Protein AF-A0A941GQG8-F1 (afdb_monomer)

Nearest PDB structures (foldseek):
  1h7q-assembly1_A  TM=7.649E-01  e=7.245E-06  Bacillus subtilis
  1h7l-assembly1_A  TM=7.196E-01  e=1.244E-05  Bacillus subtilis
  1qgs-assembly1_A  TM=5.658E-01  e=1.895E-05  Bacillus subtilis
  3jq8-assembly1_C  TM=5.397E-01  e=4.980E-02  Trypanosoma brucei
  3nk7-assembly1_A  TM=3.230E-01  e=1.327E-02  Streptomyces actuosus

pLDDT: mean 79.62, std 19.31, range [22.38, 98.44]

Radius of gyration: 26.44 Å; Cα contacts (8 Å, |Δi|>4): 813; chains: 1; bounding box: 82×66×48 Å

Secondary structure (DSSP, 8-state):
-PPPPPEEEEEEEEPPGGG-TTEEEEEEEES-TT-EESSSEEEEEEEEEESSS-EEEEEEEETTEEEEEEE--B--HHHHHHH--TT-S--EEEEEEEGGGS-TT-EEEEEEEETTS-EEEEEEEEEEE--S----------PPPPTHHHHHHHHTT--S---PPPPTTS--SS-EEEEEEESS-TTTHHHHHHHHHHTT--EEEEEEES-SSSHHHHHHHHHHH-TTSEEEEEEE---S--HHHHHHHHHHHHHHHH--SEEEEE-TTEEEEE-SS-HHHHHHHS-TT--EEEEEEEEB---TT--TTS--HHHH--EE-SSPPS-EEEEEE--TT-EEPGGG--EESSSBPPP-EEGGGGTEEEEE----SHHHHHHHHHHHHHHHHH-TT-PPPHHHHHHHHHHHHHTTHHHHHHHHHHHHS-TT-EE-------

Structure (mmCIF, N/CA/C/O backbone):
data_AF-A0A941GQG8-F1
#
_entry.id   AF-A0A941GQG8-F1
#
loop_
_atom_site.group_PDB
_atom_site.id
_atom_site.type_symbol
_atom_site.label_atom_id
_atom_site.label_alt_id
_atom_site.label_comp_id
_atom_site.label_asym_id
_atom_site.label_entity_id
_atom_site.label_seq_id
_atom_site.pdbx_PDB_ins_code
_atom_site.Cartn_x
_atom_site.Cartn_y
_atom_site.Cartn_z
_atom_site.occupancy
_atom_site.B_iso_or_equiv
_atom_site.auth_seq_id
_atom_site.auth_comp_id
_atom_site.auth_asym_id
_atom_site.auth_atom_id
_atom_site.pdbx_PDB_model_num
ATOM 1 N N . MET A 1 1 ? -53.660 4.291 -11.062 1.00 40.09 1 MET A N 1
ATOM 2 C CA . MET A 1 1 ? -53.148 2.909 -10.944 1.00 40.09 1 MET A CA 1
ATOM 3 C C . MET A 1 1 ? -51.701 2.992 -10.493 1.00 40.09 1 MET A C 1
ATOM 5 O O . MET A 1 1 ? -50.889 3.506 -11.253 1.00 40.09 1 MET A O 1
ATOM 9 N N . GLU A 1 2 ? -51.389 2.577 -9.262 1.00 42.22 2 GLU A N 1
ATOM 10 C CA . GLU A 1 2 ? -49.995 2.438 -8.817 1.00 42.22 2 GLU A CA 1
ATOM 11 C C . GLU A 1 2 ? -49.292 1.406 -9.703 1.00 42.22 2 GLU A C 1
ATOM 13 O O . GLU A 1 2 ? -49.754 0.272 -9.846 1.00 42.22 2 GLU A O 1
ATOM 18 N N . ARG A 1 3 ? -48.196 1.811 -10.351 1.00 47.53 3 ARG A N 1
ATOM 19 C CA . ARG A 1 3 ? -47.353 0.887 -11.113 1.00 47.53 3 ARG A CA 1
ATOM 20 C C . ARG A 1 3 ? -46.632 -0.019 -10.117 1.00 47.53 3 ARG A C 1
ATOM 22 O O . ARG A 1 3 ? -45.897 0.469 -9.263 1.00 47.53 3 ARG A O 1
ATOM 29 N N . LYS A 1 4 ? -46.858 -1.331 -10.224 1.00 52.28 4 LYS A N 1
ATOM 30 C CA . LYS A 1 4 ? -46.180 -2.339 -9.398 1.00 52.28 4 LYS A CA 1
ATOM 31 C C . LYS A 1 4 ? -44.667 -2.233 -9.606 1.00 52.28 4 LYS A C 1
ATOM 33 O O . LYS A 1 4 ? -44.203 -2.273 -10.744 1.00 52.28 4 LYS A O 1
ATOM 38 N N . LYS A 1 5 ? -43.911 -2.078 -8.515 1.00 56.72 5 LYS A N 1
ATOM 39 C CA . LYS A 1 5 ? -42.446 -2.165 -8.542 1.00 56.72 5 LYS A CA 1
ATOM 40 C C . LYS A 1 5 ? -42.056 -3.603 -8.864 1.00 56.72 5 LYS A C 1
ATOM 42 O O . LYS A 1 5 ? -42.520 -4.521 -8.195 1.00 56.72 5 LYS A O 1
ATOM 47 N N . ILE A 1 6 ? -41.224 -3.765 -9.884 1.00 62.00 6 ILE A N 1
ATOM 48 C CA . ILE A 1 6 ? -40.675 -5.057 -10.287 1.00 62.00 6 ILE A CA 1
ATOM 49 C C . ILE A 1 6 ? -39.322 -5.210 -9.603 1.00 62.00 6 ILE A C 1
ATOM 51 O O . ILE A 1 6 ? -38.485 -4.304 -9.669 1.00 62.00 6 ILE A O 1
ATOM 55 N N . VAL A 1 7 ? -39.135 -6.336 -8.925 1.00 68.81 7 VAL A N 1
ATOM 56 C CA . VAL A 1 7 ? -37.902 -6.663 -8.216 1.00 68.81 7 VAL A CA 1
ATOM 57 C C . VAL A 1 7 ? -37.304 -7.899 -8.858 1.00 68.81 7 VAL A C 1
ATOM 59 O O . VAL A 1 7 ? -37.974 -8.923 -8.961 1.00 68.81 7 VAL A O 1
ATOM 62 N N . GLU A 1 8 ? -36.046 -7.800 -9.272 1.00 77.44 8 GLU A N 1
ATOM 63 C CA . GLU A 1 8 ? -35.303 -8.915 -9.850 1.00 77.44 8 GLU A CA 1
ATOM 64 C C . GLU A 1 8 ? -34.247 -9.418 -8.866 1.00 77.44 8 GLU A C 1
ATOM 66 O O . GLU A 1 8 ? -33.504 -8.645 -8.256 1.00 77.44 8 GLU A O 1
ATOM 71 N N . ILE A 1 9 ? -34.156 -10.736 -8.723 1.00 79.00 9 ILE A N 1
ATOM 72 C CA . ILE A 1 9 ? -33.113 -11.387 -7.937 1.00 79.00 9 ILE A CA 1
ATOM 73 C C . ILE A 1 9 ? -31.890 -11.595 -8.833 1.00 79.00 9 ILE A C 1
ATOM 75 O O . ILE A 1 9 ? -31.807 -12.562 -9.591 1.00 79.00 9 ILE A O 1
ATOM 79 N N . LEU A 1 10 ? -30.922 -10.684 -8.738 1.00 71.19 10 LEU A N 1
ATOM 80 C CA . LEU A 1 10 ? -29.701 -10.701 -9.550 1.00 71.19 10 LEU A CA 1
ATOM 81 C C . LEU A 1 10 ? -28.844 -11.939 -9.288 1.00 71.19 10 LEU A C 1
ATOM 83 O O . LEU A 1 10 ? -28.232 -12.494 -10.206 1.00 71.19 10 LEU A O 1
ATOM 87 N N . ASP A 1 11 ? -28.761 -12.348 -8.022 1.00 71.44 11 ASP A N 1
ATOM 88 C CA . ASP A 1 11 ? -28.015 -13.535 -7.630 1.00 71.44 11 ASP A CA 1
ATOM 89 C C . ASP A 1 11 ? -28.406 -14.039 -6.237 1.00 71.44 11 ASP A C 1
ATOM 91 O O . ASP A 1 11 ? -28.853 -13.273 -5.381 1.00 71.44 11 ASP A O 1
ATOM 95 N N . VAL A 1 12 ? -28.165 -15.328 -5.997 1.00 74.75 12 VAL A N 1
ATOM 96 C CA . VAL A 1 12 ? -28.240 -15.944 -4.667 1.00 74.75 12 VAL A CA 1
ATOM 97 C C . VAL A 1 12 ? -26.963 -16.734 -4.438 1.00 74.75 12 VAL A C 1
ATOM 99 O O . VAL A 1 12 ? -26.821 -17.891 -4.840 1.00 74.75 12 VAL A O 1
ATOM 102 N N . VAL A 1 13 ? -26.002 -16.079 -3.793 1.00 75.38 13 VAL A N 1
ATOM 103 C CA . VAL A 1 13 ? -24.667 -16.624 -3.563 1.00 75.38 13 VAL A CA 1
ATOM 104 C C . VAL A 1 13 ? -24.688 -17.450 -2.287 1.00 75.38 13 VAL A C 1
ATOM 106 O O . VAL A 1 13 ? -24.988 -16.939 -1.211 1.00 75.38 13 VAL A O 1
ATOM 109 N N . ARG A 1 14 ? -24.343 -18.734 -2.387 1.00 73.25 14 ARG A N 1
ATOM 110 C CA . ARG A 1 14 ? -24.155 -19.601 -1.216 1.00 73.25 14 ARG A CA 1
ATOM 111 C C . ARG A 1 14 ? -22.733 -19.447 -0.695 1.00 73.25 14 ARG A C 1
ATOM 113 O O . ARG A 1 14 ? -21.780 -19.460 -1.474 1.00 73.25 14 ARG A O 1
ATOM 120 N N . VAL A 1 15 ? -22.589 -19.327 0.620 1.00 59.56 15 VAL A N 1
ATOM 121 C CA . VAL A 1 15 ? -21.269 -19.244 1.254 1.00 59.56 15 VAL A CA 1
ATOM 122 C C . VAL A 1 15 ? -20.528 -20.579 1.080 1.00 59.56 15 VAL A C 1
ATOM 124 O O . VAL A 1 15 ? -21.121 -21.655 1.122 1.00 59.56 15 VAL A O 1
ATOM 127 N N . SER A 1 16 ? -19.217 -20.514 0.834 1.00 46.69 16 SER A N 1
ATOM 128 C CA . SER A 1 16 ? -18.354 -21.694 0.694 1.00 46.69 16 SER A CA 1
ATOM 129 C C . SER A 1 16 ? -18.408 -22.586 1.939 1.00 46.69 16 SER A C 1
ATOM 131 O O . SER A 1 16 ? -18.374 -22.077 3.058 1.00 46.69 16 SER A O 1
ATOM 133 N N . LYS A 1 17 ? -18.371 -23.917 1.751 1.00 49.31 17 LYS A N 1
ATOM 134 C CA . LYS A 1 17 ? -18.321 -24.908 2.848 1.00 49.31 17 LYS A CA 1
ATOM 135 C C . LYS A 1 17 ? -17.169 -24.678 3.841 1.00 49.31 17 LYS A C 1
ATOM 137 O O . LYS A 1 17 ? -17.271 -25.104 4.985 1.00 49.31 17 LYS A O 1
ATOM 142 N N . ILE A 1 18 ? -16.096 -24.004 3.415 1.00 37.28 18 ILE A N 1
ATOM 143 C CA . ILE A 1 18 ? -14.937 -23.652 4.257 1.00 37.28 18 ILE A CA 1
ATOM 144 C C . ILE A 1 18 ? -15.318 -22.623 5.338 1.00 37.28 18 ILE A C 1
ATOM 146 O O . ILE A 1 18 ? -14.767 -22.649 6.426 1.00 37.28 18 ILE A O 1
ATOM 150 N N . ASN A 1 19 ? -16.308 -21.763 5.081 1.00 38.25 19 ASN A N 1
ATOM 151 C CA . ASN A 1 19 ? -16.762 -20.733 6.023 1.00 38.25 19 ASN A CA 1
ATOM 152 C C . ASN A 1 19 ? -17.982 -21.183 6.851 1.00 38.25 19 ASN A C 1
ATOM 154 O O . ASN A 1 19 ? -18.581 -20.379 7.563 1.00 38.25 19 ASN A O 1
ATOM 158 N N . THR A 1 20 ? -18.371 -22.461 6.758 1.00 57.78 20 THR A N 1
ATOM 159 C CA . THR A 1 20 ? -19.538 -23.030 7.447 1.00 57.78 20 THR A CA 1
ATOM 160 C C . THR A 1 20 ? -19.181 -24.288 8.236 1.00 57.78 20 THR A C 1
ATOM 162 O O . THR A 1 20 ? -19.966 -25.228 8.284 1.00 57.78 20 THR A O 1
ATOM 165 N N . GLU A 1 21 ? -17.996 -24.339 8.852 1.00 75.75 21 GLU A N 1
ATOM 166 C CA . GLU A 1 21 ? -17.472 -25.526 9.562 1.00 75.75 21 GLU A CA 1
ATOM 167 C C . GLU A 1 21 ? -18.379 -26.023 10.704 1.00 75.75 21 GLU A C 1
ATOM 169 O O . GLU A 1 21 ? -18.357 -27.202 11.068 1.00 75.75 21 GLU A O 1
ATOM 174 N N . LYS A 1 22 ? -19.211 -25.121 11.240 1.00 81.00 22 LYS A N 1
ATOM 175 C CA . LYS A 1 22 ? -20.231 -25.404 12.256 1.00 81.00 22 LYS A CA 1
ATOM 176 C C . LYS A 1 22 ? -21.519 -26.015 11.696 1.00 81.00 22 LYS A C 1
ATOM 178 O O . LYS A 1 22 ? -22.383 -26.404 12.477 1.00 81.00 22 LYS A O 1
ATOM 183 N N . LEU A 1 23 ? -21.663 -26.108 10.375 1.00 84.06 23 LEU A N 1
ATOM 184 C CA . LEU A 1 23 ? -22.843 -26.640 9.696 1.00 84.06 23 LEU A CA 1
ATOM 185 C C . LEU A 1 23 ? -22.515 -27.969 9.008 1.00 84.06 23 LEU A C 1
ATOM 187 O O . LEU A 1 23 ? -21.460 -28.136 8.400 1.00 84.06 23 LEU A O 1
ATOM 191 N N . LEU A 1 24 ? -23.446 -28.918 9.073 1.00 86.06 24 LEU A N 1
ATOM 192 C CA . LEU A 1 24 ? -23.407 -30.152 8.280 1.00 86.06 24 LEU A CA 1
ATOM 193 C C . LEU A 1 24 ? -23.876 -29.911 6.848 1.00 86.06 24 LEU A C 1
ATOM 195 O O . LEU A 1 24 ? -23.400 -30.554 5.912 1.00 86.06 24 LEU A O 1
ATOM 199 N N . GLY A 1 25 ? -24.805 -28.976 6.672 1.00 85.94 25 GLY A N 1
ATOM 200 C CA . GLY A 1 25 ? -25.342 -28.619 5.373 1.00 85.94 25 GLY A CA 1
ATOM 201 C C . GLY A 1 25 ? -26.385 -27.524 5.484 1.00 85.94 25 GLY A C 1
ATOM 202 O O . GLY A 1 25 ? -26.914 -27.251 6.558 1.00 85.94 25 GLY A O 1
ATOM 203 N N . PHE A 1 26 ? -26.669 -26.892 4.358 1.00 92.19 26 PHE A N 1
ATOM 204 C CA . PHE A 1 26 ? -27.756 -25.940 4.224 1.00 92.19 26 PHE A CA 1
ATOM 205 C C . PHE A 1 26 ? -28.132 -25.812 2.750 1.00 92.19 26 PHE A C 1
ATOM 207 O O . PHE A 1 26 ? -27.330 -26.112 1.856 1.00 92.19 26 PHE A O 1
ATOM 214 N N . ALA A 1 27 ? -29.328 -25.303 2.493 1.00 90.06 27 ALA A N 1
ATOM 215 C CA . ALA A 1 27 ? -29.707 -24.800 1.187 1.00 90.06 27 ALA A CA 1
ATOM 216 C C . ALA A 1 27 ? -30.556 -23.542 1.326 1.00 90.06 27 ALA A C 1
ATOM 218 O O . ALA A 1 27 ? -31.268 -23.351 2.310 1.00 90.06 27 ALA A O 1
ATOM 219 N N . ILE A 1 28 ? -30.475 -22.707 0.296 1.00 91.06 28 ILE A N 1
ATOM 220 C CA . ILE A 1 28 ? -31.406 -21.612 0.047 1.00 91.06 28 ILE A CA 1
ATOM 221 C C . ILE A 1 28 ? -32.196 -22.044 -1.184 1.00 91.06 28 ILE A C 1
ATOM 223 O O . ILE A 1 28 ? -31.605 -22.245 -2.253 1.00 91.06 28 ILE A O 1
ATOM 227 N N . ASP A 1 29 ? -33.489 -22.277 -0.985 1.00 90.88 29 ASP A N 1
ATOM 228 C CA . ASP A 1 29 ? -34.417 -22.812 -1.984 1.00 90.88 29 ASP A CA 1
ATOM 229 C C . ASP A 1 29 ? -35.129 -21.685 -2.750 1.00 90.88 29 ASP A C 1
ATOM 231 O O . ASP A 1 29 ? -35.403 -21.843 -3.945 1.00 90.88 29 ASP A O 1
ATOM 235 N N . SER A 1 30 ? -35.388 -20.571 -2.050 1.00 90.12 30 SER A N 1
ATOM 236 C CA . SER A 1 30 ? -35.994 -19.328 -2.543 1.00 90.12 30 SER A CA 1
ATOM 237 C C . SER A 1 30 ? -35.369 -18.121 -1.820 1.00 90.12 30 SER A C 1
ATOM 239 O O . SER A 1 30 ? -35.102 -18.229 -0.615 1.00 90.12 30 SER A O 1
ATOM 241 N N . PRO A 1 31 ? -35.155 -16.976 -2.489 1.00 89.25 31 PRO A N 1
ATOM 242 C CA . PRO A 1 31 ? -35.400 -16.754 -3.914 1.00 89.25 31 PRO A CA 1
ATOM 243 C C . PRO A 1 31 ? -34.371 -17.465 -4.803 1.00 89.25 31 PRO A C 1
ATOM 245 O O . PRO A 1 31 ? -33.375 -18.005 -4.312 1.00 89.25 31 PRO A O 1
ATOM 248 N N . ARG A 1 32 ? -34.596 -17.477 -6.118 1.00 86.19 32 ARG A N 1
ATOM 249 C CA . ARG A 1 32 ? -33.632 -17.965 -7.118 1.00 86.19 32 ARG A CA 1
ATOM 250 C C . ARG A 1 32 ? -33.166 -16.834 -8.022 1.00 86.19 32 ARG A C 1
ATOM 252 O O . ARG A 1 32 ? -33.892 -15.883 -8.280 1.00 86.19 32 ARG A O 1
ATOM 259 N N . LYS A 1 33 ? -31.943 -16.951 -8.538 1.00 81.06 33 LYS A N 1
ATOM 260 C CA . LYS A 1 33 ? -31.430 -16.014 -9.542 1.00 81.06 33 LYS A CA 1
ATOM 261 C C . LYS A 1 33 ? -32.381 -15.937 -10.745 1.00 81.06 33 LYS A C 1
ATOM 263 O O . LYS A 1 33 ? -32.777 -16.976 -11.270 1.00 81.06 33 LYS A O 1
ATOM 268 N N . GLY A 1 34 ? -32.680 -14.718 -11.186 1.00 71.25 34 GLY A N 1
ATOM 269 C CA . GLY A 1 34 ? -33.583 -14.422 -12.299 1.00 71.25 34 GLY A CA 1
ATOM 270 C C . GLY A 1 34 ? -35.068 -14.495 -11.939 1.00 71.25 34 GLY A C 1
ATOM 271 O O . GLY A 1 34 ? -35.910 -14.326 -12.816 1.00 71.25 34 GLY A O 1
ATOM 272 N N . GLU A 1 35 ? -35.411 -14.759 -10.676 1.00 75.81 35 GLU A N 1
ATOM 273 C CA . GLU A 1 35 ? -36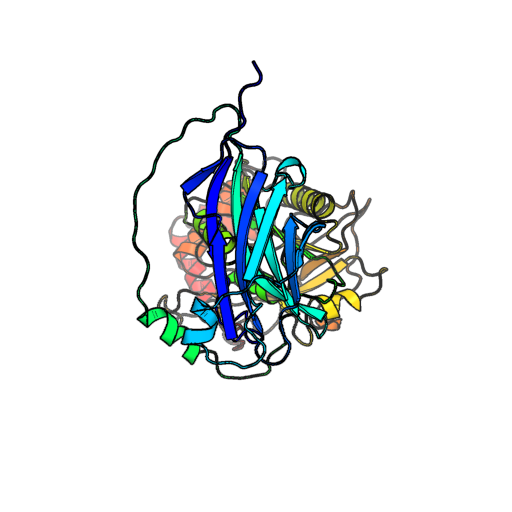.790 -14.671 -10.207 1.00 75.81 35 GLU A CA 1
ATOM 274 C C . GLU A 1 35 ? -37.217 -13.201 -10.160 1.00 75.81 35 GLU A C 1
ATOM 276 O O . GLU A 1 35 ? -36.504 -12.342 -9.629 1.00 75.81 35 GLU A O 1
ATOM 281 N N . VAL A 1 36 ? -38.366 -12.920 -10.773 1.00 63.00 36 VAL A N 1
ATOM 282 C CA . VAL A 1 36 ? -38.935 -11.581 -10.885 1.00 63.00 36 VAL A CA 1
ATOM 283 C C . VAL A 1 36 ? -40.234 -11.555 -10.097 1.00 63.00 36 VAL A C 1
ATOM 285 O O . VAL A 1 36 ? -41.204 -12.220 -10.459 1.00 63.00 36 VAL A O 1
ATOM 288 N N . GLU A 1 37 ? -40.248 -10.775 -9.024 1.00 66.94 37 GLU A N 1
ATOM 289 C CA . GLU A 1 37 ? -41.397 -10.644 -8.136 1.00 66.94 37 GLU A CA 1
ATOM 290 C C . GLU A 1 37 ? -42.113 -9.317 -8.396 1.00 66.94 37 GLU A C 1
ATOM 292 O O . GLU A 1 37 ? -41.517 -8.238 -8.385 1.00 66.94 37 GLU A O 1
ATOM 297 N N . ASN A 1 38 ? -43.427 -9.397 -8.620 1.00 59.78 38 ASN A N 1
ATOM 298 C CA . ASN A 1 38 ? -44.294 -8.235 -8.861 1.00 59.78 38 ASN A CA 1
ATOM 299 C C . ASN A 1 38 ? -44.840 -7.615 -7.559 1.00 59.78 38 ASN A C 1
ATOM 301 O O . ASN A 1 38 ? -45.721 -6.750 -7.604 1.00 59.78 38 ASN A O 1
ATOM 305 N N . ASN A 1 39 ? -44.360 -8.093 -6.409 1.00 60.75 39 ASN A N 1
ATOM 306 C CA . ASN A 1 39 ? -44.810 -7.717 -5.074 1.00 60.75 39 ASN A CA 1
ATOM 307 C C . ASN A 1 39 ? -43.667 -7.049 -4.291 1.00 60.75 39 ASN A C 1
ATOM 309 O O . ASN A 1 39 ? -42.495 -7.337 -4.505 1.00 60.75 39 ASN A O 1
ATOM 313 N N . GLU A 1 40 ? -43.994 -6.198 -3.312 1.00 71.50 40 GLU A N 1
ATOM 314 C CA . GLU A 1 40 ? -43.001 -5.561 -2.419 1.00 71.50 40 GLU A CA 1
ATOM 315 C C . GLU A 1 40 ? -42.343 -6.541 -1.424 1.00 71.50 40 GLU A C 1
ATOM 317 O O . GLU A 1 40 ? -41.682 -6.123 -0.470 1.00 71.50 40 GLU A O 1
ATOM 322 N N . THR A 1 41 ? -42.557 -7.843 -1.600 1.00 79.00 41 THR A N 1
ATOM 323 C CA . THR A 1 41 ? -42.088 -8.892 -0.702 1.00 79.00 41 THR A CA 1
ATOM 324 C C . THR A 1 41 ? -41.411 -10.004 -1.477 1.00 79.00 41 THR A C 1
ATOM 326 O O . THR A 1 41 ? -41.952 -10.440 -2.486 1.00 79.00 41 THR A O 1
ATOM 329 N N . ILE A 1 42 ? -40.307 -10.526 -0.946 1.00 84.94 42 ILE A N 1
ATOM 330 C CA . ILE A 1 42 ? -39.673 -11.752 -1.449 1.00 84.94 42 ILE A CA 1
ATOM 331 C C . ILE A 1 42 ? -39.856 -12.883 -0.448 1.00 84.94 42 ILE A C 1
ATOM 333 O O . ILE A 1 42 ? -39.783 -12.662 0.766 1.00 84.94 42 ILE A O 1
ATOM 337 N N . GLN A 1 43 ? -40.078 -14.098 -0.942 1.00 89.31 43 GLN A N 1
ATOM 338 C CA . GLN A 1 43 ? -40.065 -15.286 -0.101 1.00 89.31 43 GLN A CA 1
ATOM 339 C C . GLN A 1 43 ? -38.637 -15.808 0.043 1.00 89.31 43 GLN A C 1
ATOM 341 O O . GLN A 1 43 ? -37.964 -16.123 -0.938 1.00 89.31 43 GLN A O 1
ATOM 346 N N . VAL A 1 44 ? -38.197 -15.945 1.289 1.00 91.94 44 VAL A N 1
ATOM 347 C CA . VAL A 1 44 ? -36.904 -16.520 1.644 1.00 91.94 44 VAL A CA 1
ATOM 348 C C . VAL A 1 44 ? -37.152 -17.851 2.339 1.00 91.94 44 VAL A C 1
ATOM 350 O O . VAL A 1 44 ? -37.798 -17.900 3.388 1.00 91.94 44 VAL A O 1
ATOM 353 N N . SER A 1 45 ? -36.670 -18.940 1.744 1.00 95.12 45 SER A N 1
ATOM 354 C CA . SER A 1 45 ? -36.852 -20.290 2.276 1.00 95.12 45 SER A CA 1
ATOM 355 C C . SER A 1 45 ? -35.655 -21.187 2.018 1.00 95.12 45 SER A C 1
ATOM 357 O O . SER A 1 45 ? -34.894 -20.992 1.070 1.00 95.12 45 SER A O 1
ATOM 359 N N . GLY A 1 46 ? -35.515 -22.212 2.846 1.00 94.75 46 GLY A N 1
ATOM 360 C CA . GLY A 1 46 ? -34.408 -23.148 2.763 1.00 94.75 46 GLY A CA 1
ATOM 361 C C . GLY A 1 46 ? -34.375 -24.098 3.947 1.00 94.75 46 GLY A C 1
ATOM 362 O O . GLY A 1 46 ? -35.383 -24.307 4.627 1.00 94.75 46 GLY A O 1
ATOM 363 N N . TRP A 1 47 ? -33.201 -24.661 4.204 1.00 93.94 47 TRP A N 1
ATOM 364 C CA . TRP A 1 47 ? -32.937 -25.485 5.381 1.00 93.94 47 TRP A CA 1
ATOM 365 C C . TRP A 1 47 ? -31.498 -25.323 5.858 1.00 93.94 47 TRP A C 1
ATOM 367 O O . TRP A 1 47 ? -30.614 -24.995 5.066 1.00 93.94 47 TRP A O 1
ATOM 377 N N . VAL A 1 48 ? -31.260 -25.553 7.150 1.00 92.19 48 VAL A N 1
ATOM 378 C CA . VAL A 1 48 ? -29.929 -25.503 7.769 1.00 92.19 48 VAL A CA 1
ATOM 379 C C . VAL A 1 48 ? -29.793 -26.623 8.793 1.00 92.19 48 VAL A C 1
ATOM 381 O O . VAL A 1 48 ? -30.651 -26.797 9.651 1.00 92.19 48 VAL A O 1
ATOM 384 N N . LEU A 1 49 ? -28.681 -27.353 8.732 1.00 89.25 49 LEU A N 1
ATOM 385 C CA . LEU A 1 49 ? -28.285 -28.350 9.718 1.00 89.25 49 LEU A CA 1
ATOM 386 C C . LEU A 1 49 ? -26.972 -27.930 10.374 1.00 89.25 49 LEU A C 1
ATOM 388 O O . LEU A 1 49 ? -25.938 -27.839 9.710 1.00 89.25 49 LEU A O 1
ATOM 392 N N . GLY A 1 50 ? -27.008 -27.703 11.683 1.00 84.62 50 GLY A N 1
ATOM 393 C CA . GLY A 1 50 ? -25.809 -27.513 12.492 1.00 84.62 50 GLY A CA 1
ATOM 394 C C . GLY A 1 50 ? -25.083 -28.834 12.767 1.00 84.62 50 GLY A C 1
ATOM 395 O O . GLY A 1 50 ? -25.676 -29.907 12.682 1.00 84.62 50 GLY A O 1
ATOM 396 N N . LYS A 1 51 ? -23.777 -28.765 13.039 1.00 84.88 51 LYS A N 1
ATOM 397 C CA . LYS A 1 51 ? -22.908 -29.936 13.244 1.00 84.88 51 LYS A CA 1
ATOM 398 C C . LYS A 1 51 ? -22.814 -30.388 14.689 1.00 84.88 51 LYS A C 1
ATOM 400 O O . LYS A 1 51 ? -22.855 -31.585 14.944 1.00 84.88 51 LYS A O 1
ATOM 405 N N . GLN A 1 52 ? -22.644 -29.440 15.602 1.00 83.88 52 GLN A N 1
ATOM 406 C CA . GLN A 1 52 ? -22.538 -29.695 17.043 1.00 83.88 52 GLN A CA 1
ATOM 407 C C . GLN A 1 52 ? -23.722 -29.080 17.792 1.00 83.88 52 GLN A C 1
ATOM 409 O O . GLN A 1 52 ? -24.314 -29.737 18.637 1.00 83.88 52 GLN A O 1
ATOM 414 N N . SER A 1 53 ? -24.096 -27.860 17.413 1.00 83.75 53 SER A N 1
ATOM 415 C CA . SER A 1 53 ? -25.238 -27.113 17.948 1.00 83.75 53 SER A CA 1
ATOM 416 C C . SER A 1 53 ? -26.335 -27.061 16.885 1.00 83.75 53 SER A C 1
ATOM 418 O O . SER A 1 53 ? -26.003 -26.914 15.706 1.00 83.75 53 SER A O 1
ATOM 420 N N . GLN A 1 54 ? -27.618 -27.188 17.239 1.00 85.75 54 GLN A N 1
ATOM 421 C CA . GLN A 1 54 ? -28.687 -27.116 16.234 1.00 85.75 54 GLN A CA 1
ATOM 422 C C . GLN A 1 54 ? -28.898 -25.679 15.749 1.00 85.75 54 GLN A C 1
ATOM 424 O O . GLN A 1 54 ? -28.672 -24.723 16.487 1.00 85.75 54 GLN A O 1
ATOM 429 N N . ALA A 1 55 ? -29.321 -25.516 14.494 1.00 86.31 55 ALA A N 1
ATOM 430 C CA . ALA A 1 55 ? -29.714 -24.212 13.971 1.00 86.31 55 ALA A CA 1
ATOM 431 C C . ALA A 1 55 ? -31.155 -23.918 14.398 1.00 86.31 55 ALA A C 1
ATOM 433 O O . ALA A 1 55 ? -32.055 -24.690 14.078 1.00 86.31 55 ALA A O 1
ATOM 434 N N . VAL A 1 56 ? -31.365 -22.808 15.109 1.00 86.50 56 VAL A N 1
ATOM 435 C CA . VAL A 1 56 ? -32.667 -22.430 15.691 1.00 86.50 56 VAL A CA 1
ATOM 436 C C . VAL A 1 56 ? -33.371 -21.331 14.911 1.00 86.50 56 VAL A C 1
ATOM 438 O O . VAL A 1 56 ? -34.599 -21.230 14.943 1.00 86.50 56 VAL A O 1
ATOM 441 N N . ALA A 1 57 ? -32.615 -20.508 14.186 1.00 90.50 57 ALA A N 1
ATOM 442 C CA . ALA A 1 57 ? -33.163 -19.431 13.380 1.00 90.50 57 ALA A CA 1
ATOM 443 C C . ALA A 1 57 ? -32.264 -19.079 12.191 1.00 90.50 57 ALA A C 1
ATOM 445 O O . ALA A 1 57 ? -31.090 -19.444 12.128 1.00 90.50 57 ALA A O 1
ATOM 446 N N . VAL A 1 58 ? -32.832 -18.322 11.258 1.00 92.56 58 VAL A N 1
ATOM 447 C CA . VAL A 1 58 ? -32.128 -17.619 10.193 1.00 92.56 58 VAL A CA 1
ATOM 448 C C . VAL A 1 58 ? -32.389 -16.127 10.327 1.00 92.56 58 VAL A C 1
ATOM 450 O O . VAL A 1 58 ? -33.533 -15.681 10.305 1.00 92.56 58 VAL A O 1
ATOM 453 N N . GLU A 1 59 ? -31.326 -15.347 10.432 1.00 88.69 59 GLU A N 1
ATOM 454 C CA . GLU A 1 59 ? -31.361 -13.896 10.368 1.00 88.69 59 GLU A CA 1
ATOM 455 C C . GLU A 1 59 ? -31.104 -13.412 8.950 1.00 88.69 59 GLU A C 1
ATOM 457 O O . GLU A 1 59 ? -30.156 -13.819 8.276 1.00 88.69 59 GLU A O 1
ATOM 462 N N . LEU A 1 60 ? -31.955 -12.495 8.516 1.00 87.56 60 LEU A N 1
ATOM 463 C CA . LEU A 1 60 ? -31.781 -11.726 7.305 1.00 87.56 60 LEU A CA 1
ATOM 464 C C . LEU A 1 60 ? -31.229 -10.363 7.693 1.00 87.56 60 LEU A C 1
ATOM 466 O O . LEU A 1 60 ? -31.807 -9.680 8.539 1.00 87.56 60 LEU A O 1
ATOM 470 N N . VAL A 1 61 ? -30.110 -9.972 7.092 1.00 77.25 61 VAL A N 1
ATOM 471 C CA . VAL A 1 61 ? -29.352 -8.777 7.476 1.00 77.25 61 VAL A CA 1
ATOM 472 C C . VAL A 1 61 ? -29.110 -7.905 6.253 1.00 77.25 61 VAL A C 1
ATOM 474 O O . VAL A 1 61 ? -28.571 -8.372 5.254 1.00 77.25 61 VAL A O 1
ATOM 477 N N . SER A 1 62 ? -29.477 -6.627 6.338 1.00 75.12 62 SER A N 1
ATOM 478 C CA . SER A 1 62 ? -29.150 -5.621 5.323 1.00 75.12 62 SER A CA 1
ATOM 479 C C . SER A 1 62 ? -28.271 -4.544 5.960 1.00 75.12 62 SER A C 1
ATOM 481 O O . SER A 1 62 ? -28.662 -3.913 6.946 1.00 75.12 62 SER A O 1
ATOM 483 N N . GLY A 1 63 ? -27.049 -4.373 5.445 1.00 63.28 63 GLY A N 1
ATOM 484 C CA . GLY A 1 63 ? -26.005 -3.574 6.098 1.00 63.28 63 GLY A CA 1
ATOM 485 C C . GLY A 1 63 ? -25.711 -4.079 7.515 1.00 63.28 63 GLY A C 1
ATOM 486 O O . GLY A 1 63 ? -25.290 -5.219 7.687 1.00 63.28 63 GLY A O 1
ATOM 487 N N . ILE A 1 64 ? -25.957 -3.240 8.526 1.00 56.06 64 ILE A N 1
ATOM 488 C CA . ILE A 1 64 ? -25.760 -3.573 9.951 1.00 56.06 64 ILE A CA 1
ATOM 489 C C . ILE A 1 64 ? -27.053 -3.983 10.675 1.00 56.06 64 ILE A C 1
ATOM 491 O O . ILE A 1 64 ? -27.024 -4.280 11.866 1.00 56.06 64 ILE A O 1
ATOM 495 N N . LYS A 1 65 ? -28.202 -3.961 9.988 1.00 64.81 65 LYS A N 1
ATOM 496 C CA . LYS A 1 65 ? -29.515 -4.172 10.603 1.00 64.81 65 LYS A CA 1
ATOM 497 C C . LYS A 1 65 ? -30.033 -5.574 10.300 1.00 64.81 65 LYS A C 1
ATOM 499 O O . LYS A 1 65 ? -30.169 -5.946 9.134 1.00 64.81 65 LYS A O 1
ATOM 504 N N . VAL A 1 66 ? -30.403 -6.318 11.343 1.00 78.38 66 VAL A N 1
ATOM 505 C CA . VAL A 1 66 ? -31.232 -7.522 11.200 1.00 78.38 66 VAL A CA 1
ATOM 506 C C . VAL A 1 66 ? -32.631 -7.071 10.778 1.00 78.38 66 VAL A C 1
ATOM 508 O O . VAL A 1 66 ? -33.337 -6.402 11.532 1.00 78.38 66 VAL A O 1
ATOM 511 N N . ILE A 1 67 ? -33.010 -7.373 9.538 1.00 83.31 67 ILE A N 1
ATOM 512 C CA . ILE A 1 67 ? -34.313 -7.004 8.973 1.00 83.31 67 ILE A CA 1
ATOM 513 C C . ILE A 1 67 ? -35.400 -8.006 9.373 1.00 83.31 67 ILE A C 1
ATOM 515 O O . ILE A 1 67 ? -36.561 -7.633 9.520 1.00 83.31 67 ILE A O 1
ATOM 519 N N . LYS A 1 68 ? -35.037 -9.279 9.577 1.00 88.69 68 LYS A N 1
ATOM 520 C CA . LYS A 1 68 ? -35.967 -10.329 10.004 1.00 88.69 68 LYS A CA 1
ATOM 521 C C . LYS A 1 68 ? -35.209 -11.498 10.626 1.00 88.69 68 LYS A C 1
ATOM 523 O O . LYS A 1 68 ? -34.195 -11.915 10.079 1.00 88.69 68 LYS A O 1
ATOM 528 N N . THR A 1 69 ? -35.759 -12.078 11.686 1.00 90.19 69 THR A N 1
ATOM 529 C CA . THR A 1 69 ? -35.331 -13.375 12.228 1.00 90.19 69 THR A CA 1
ATOM 530 C C . THR A 1 69 ? -36.435 -14.394 11.962 1.00 90.19 69 THR A C 1
ATOM 532 O O . THR A 1 69 ? -37.603 -14.145 12.266 1.00 90.19 69 THR A O 1
ATOM 535 N N . ILE A 1 70 ? -36.084 -15.515 11.338 1.00 92.00 70 ILE A N 1
ATOM 536 C CA . ILE A 1 70 ? -37.001 -16.565 10.892 1.00 92.00 70 ILE A CA 1
ATOM 537 C C . ILE A 1 70 ? -36.698 -17.827 11.703 1.00 92.00 70 ILE A C 1
ATOM 539 O O . ILE A 1 70 ? -35.575 -18.319 11.617 1.00 92.00 70 ILE A O 1
ATOM 543 N N . PRO A 1 71 ? -37.647 -18.380 12.473 1.00 90.12 71 PRO A N 1
ATOM 544 C CA . PRO A 1 71 ? -37.401 -19.613 13.213 1.00 90.12 71 PRO A CA 1
ATOM 545 C C . PRO A 1 71 ? -37.188 -20.798 12.262 1.00 90.12 71 PRO A C 1
ATOM 547 O O . PRO A 1 71 ? -37.873 -20.926 11.243 1.00 90.12 71 PRO A O 1
ATOM 550 N N . ILE A 1 72 ? -36.263 -21.687 12.621 1.00 88.81 72 ILE A N 1
ATOM 551 C CA . ILE A 1 72 ? -36.072 -22.976 11.955 1.00 88.81 72 ILE A CA 1
ATOM 552 C C . ILE A 1 72 ? -37.002 -23.982 12.633 1.00 88.81 72 ILE A C 1
ATOM 554 O O . ILE A 1 72 ? -36.723 -24.508 13.705 1.00 88.81 72 ILE A O 1
ATOM 558 N N . ASN A 1 73 ? -38.176 -24.181 12.043 1.00 87.50 73 ASN A N 1
ATOM 559 C CA . ASN A 1 73 ? -39.217 -25.044 12.603 1.00 87.50 73 ASN A CA 1
ATOM 560 C C . ASN A 1 73 ? -40.010 -25.820 11.540 1.00 87.50 73 ASN A C 1
ATOM 562 O O . ASN A 1 73 ? -40.957 -26.532 11.884 1.00 87.50 73 ASN A O 1
ATOM 566 N N . GLN A 1 74 ? -39.636 -25.695 10.261 1.00 91.38 74 GLN A N 1
ATOM 567 C CA . GLN A 1 74 ? -40.324 -26.359 9.157 1.00 91.38 74 GLN A CA 1
ATOM 568 C C . GLN A 1 74 ? -39.805 -27.778 8.967 1.00 91.38 74 GLN A C 1
ATOM 570 O O . GLN A 1 74 ? -38.594 -28.013 8.957 1.00 91.38 74 GLN A O 1
ATOM 575 N N . ILE A 1 75 ? -40.732 -28.716 8.780 1.00 88.62 75 ILE A N 1
ATOM 576 C CA . ILE A 1 75 ? -40.406 -30.130 8.602 1.00 88.62 75 ILE A CA 1
ATOM 577 C C . ILE A 1 75 ? -39.837 -30.366 7.194 1.00 88.62 75 ILE A C 1
ATOM 579 O O . ILE A 1 75 ? -40.458 -29.987 6.202 1.00 88.62 75 ILE A O 1
ATOM 583 N N . ARG A 1 76 ? -38.672 -31.019 7.096 1.00 88.69 76 ARG A N 1
ATOM 584 C CA . ARG A 1 76 ? -37.974 -31.330 5.833 1.00 88.69 76 ARG A CA 1
ATOM 585 C C . ARG A 1 76 ? -37.619 -32.808 5.727 1.00 88.69 76 ARG A C 1
ATOM 587 O O . ARG A 1 76 ? -36.473 -33.220 5.897 1.00 88.69 76 ARG A O 1
ATOM 594 N N . GLN A 1 77 ? -38.632 -33.616 5.411 1.00 84.81 77 GLN A N 1
ATOM 595 C CA . GLN A 1 77 ? -38.495 -35.072 5.281 1.00 84.81 77 GLN A CA 1
ATOM 596 C C . GLN A 1 77 ? -37.485 -35.488 4.200 1.00 84.81 77 GLN A C 1
ATOM 598 O O . GLN A 1 77 ? -36.836 -36.525 4.327 1.00 84.81 77 GLN A O 1
ATOM 603 N N . ASP A 1 78 ? -37.347 -34.695 3.137 1.00 83.31 78 ASP A N 1
ATOM 604 C CA . ASP A 1 78 ? -36.357 -34.884 2.075 1.00 83.31 78 ASP A CA 1
ATOM 605 C C . ASP A 1 78 ? -34.920 -34.794 2.611 1.00 83.31 78 ASP A C 1
ATOM 607 O O . ASP A 1 78 ? -34.088 -35.649 2.306 1.00 83.31 78 ASP A O 1
ATOM 611 N N . VAL A 1 79 ? -34.654 -33.826 3.491 1.00 84.81 79 VAL A N 1
ATOM 612 C CA . VAL A 1 79 ? -33.353 -33.642 4.147 1.00 84.81 79 VAL A CA 1
ATOM 613 C C . VAL A 1 79 ? -33.109 -34.746 5.181 1.00 84.81 79 VAL A C 1
ATOM 615 O O . VAL A 1 79 ? -32.028 -35.342 5.208 1.00 84.81 79 VAL A O 1
ATOM 618 N N . THR A 1 80 ? -34.122 -35.093 5.985 1.00 79.25 80 THR A N 1
ATOM 619 C CA . THR A 1 80 ? -34.028 -36.161 6.996 1.00 79.25 80 THR A CA 1
ATOM 620 C C . THR A 1 80 ? -33.703 -37.520 6.374 1.00 79.25 80 THR A C 1
ATOM 622 O O . THR A 1 80 ? -32.893 -38.263 6.922 1.00 79.25 80 THR A O 1
ATOM 625 N N . LYS A 1 81 ? -34.266 -37.845 5.202 1.00 81.00 81 LYS A N 1
ATOM 626 C CA . LYS A 1 81 ? -33.980 -39.107 4.492 1.00 81.00 81 LYS A CA 1
ATOM 627 C C . LYS A 1 81 ? -32.523 -39.220 4.032 1.00 81.00 81 LYS A C 1
ATOM 629 O O . LYS A 1 81 ? -31.972 -40.321 4.054 1.00 81.00 81 LYS A O 1
ATOM 634 N N . ILE A 1 82 ? -31.913 -38.104 3.626 1.00 81.19 82 ILE A N 1
ATOM 635 C CA . ILE A 1 82 ? -30.532 -38.055 3.124 1.00 81.19 82 ILE A CA 1
ATOM 636 C C . ILE A 1 82 ? -29.530 -38.084 4.282 1.00 81.19 82 ILE A C 1
ATOM 638 O O . ILE A 1 82 ? -28.570 -38.849 4.244 1.00 81.19 82 ILE A O 1
ATOM 642 N N . HIS A 1 83 ? -29.755 -37.269 5.315 1.00 75.69 83 HIS A N 1
ATOM 643 C CA . HIS A 1 83 ? -28.791 -37.093 6.402 1.00 75.69 83 HIS A CA 1
ATOM 644 C C . HIS A 1 83 ? -29.001 -38.058 7.583 1.00 75.69 83 HIS A C 1
ATOM 646 O O . HIS A 1 83 ? -28.048 -38.321 8.309 1.00 75.69 83 HIS A O 1
ATOM 652 N N . LYS A 1 84 ? -30.207 -38.627 7.752 1.00 73.81 84 LYS A N 1
ATOM 653 C CA . LYS A 1 84 ? -30.576 -39.633 8.774 1.00 73.81 84 LYS A CA 1
ATOM 654 C C . LYS A 1 84 ? -30.177 -39.268 10.216 1.00 73.81 84 LYS A C 1
ATOM 656 O O . LYS A 1 84 ? -29.756 -40.131 10.981 1.00 73.81 84 LYS A O 1
ATOM 661 N N . ILE A 1 85 ? -30.320 -37.997 10.599 1.00 69.00 85 ILE A N 1
ATOM 662 C CA . ILE A 1 85 ? -29.971 -37.497 11.941 1.00 69.00 85 ILE A CA 1
ATOM 663 C C . ILE A 1 85 ? -31.241 -37.340 12.786 1.00 69.00 85 ILE A C 1
ATOM 665 O O . ILE A 1 85 ? -32.134 -36.566 12.432 1.00 69.00 85 ILE A O 1
ATOM 669 N N . SER A 1 86 ? -31.313 -38.054 13.914 1.00 62.81 86 SER A N 1
ATOM 670 C CA . SER A 1 86 ? -32.437 -37.964 14.858 1.00 62.81 86 SER A CA 1
ATOM 671 C C . SER A 1 86 ? -32.556 -36.550 15.444 1.00 62.81 86 SER A C 1
ATOM 673 O O . SER A 1 86 ? -31.547 -35.919 15.751 1.00 62.81 86 SER A O 1
ATOM 675 N N . GLY A 1 87 ? -33.781 -36.031 15.569 1.00 64.50 87 GLY A N 1
ATOM 676 C CA . GLY A 1 87 ? -34.041 -34.694 16.122 1.00 64.50 87 GLY A CA 1
ATOM 677 C C . GLY A 1 87 ? -33.826 -33.516 15.159 1.00 64.50 87 GLY A C 1
ATOM 678 O O . GLY A 1 87 ? -33.924 -32.375 15.592 1.00 64.50 87 GLY A O 1
ATOM 679 N N . THR A 1 88 ? -33.576 -33.761 13.865 1.00 67.38 88 THR A N 1
ATOM 680 C CA . THR A 1 88 ? -33.357 -32.703 12.846 1.00 67.38 88 THR A CA 1
ATOM 681 C C . THR A 1 88 ? -34.484 -32.583 11.815 1.00 67.38 88 THR A C 1
ATOM 683 O O . THR A 1 88 ? -34.322 -31.985 10.751 1.00 67.38 88 THR A O 1
ATOM 686 N N . GLU A 1 89 ? -35.652 -33.151 12.118 1.00 78.75 89 GLU A N 1
ATOM 687 C CA . GLU A 1 89 ? -36.802 -33.166 11.205 1.00 78.75 89 GLU A CA 1
ATOM 688 C C . GLU A 1 89 ? -37.302 -31.758 10.883 1.00 78.75 89 GLU A C 1
ATOM 690 O O . GLU A 1 89 ? -37.735 -31.497 9.764 1.00 78.75 89 GLU A O 1
ATOM 695 N N . LYS A 1 90 ? -37.184 -30.844 11.850 1.00 85.75 90 LYS A N 1
ATOM 696 C CA . LYS A 1 90 ? -37.556 -29.433 11.743 1.00 85.75 90 LYS A CA 1
ATOM 697 C C . LYS A 1 90 ? -36.337 -28.561 11.432 1.00 85.75 90 LYS A C 1
ATOM 699 O O . LYS A 1 90 ? -35.948 -27.747 12.254 1.00 85.75 90 LYS A O 1
ATOM 704 N N . CYS A 1 91 ? -35.713 -28.752 10.271 1.00 88.06 91 CYS A N 1
ATOM 705 C CA . CYS A 1 91 ? -34.521 -27.993 9.861 1.00 88.06 91 CYS A CA 1
ATOM 706 C C . CYS A 1 91 ? -34.783 -26.936 8.775 1.00 88.06 91 CYS A C 1
ATOM 708 O O . CYS A 1 91 ? -33.856 -26.254 8.334 1.00 88.06 91 CYS A O 1
ATOM 710 N N . GLY A 1 92 ? -36.032 -26.790 8.327 1.00 90.88 92 GLY A N 1
ATOM 711 C CA . GLY A 1 92 ? -36.416 -25.807 7.321 1.00 90.88 92 GLY A CA 1
ATOM 712 C C . GLY A 1 92 ? -36.818 -24.450 7.903 1.00 90.88 92 GLY A C 1
ATOM 713 O O . GLY A 1 92 ? -37.304 -24.351 9.032 1.00 90.88 92 GLY A O 1
ATOM 714 N N . PHE A 1 93 ? -36.695 -23.412 7.081 1.00 94.69 93 PHE A N 1
ATOM 715 C CA . PHE A 1 93 ? -37.193 -22.065 7.353 1.00 94.69 93 PHE A CA 1
ATOM 716 C C . PHE A 1 93 ? -37.943 -21.518 6.133 1.00 94.69 93 PHE A C 1
ATOM 718 O O . PHE A 1 93 ? -37.611 -21.839 4.989 1.00 94.69 93 PHE A O 1
ATOM 725 N N . VAL A 1 94 ? -38.952 -20.680 6.376 1.00 93.69 94 VAL A N 1
ATOM 726 C CA . VAL A 1 94 ? -39.672 -19.936 5.334 1.00 93.69 94 VAL A CA 1
ATOM 727 C C . VAL A 1 94 ? -40.262 -18.653 5.913 1.00 93.69 94 VAL A C 1
ATOM 729 O O . VAL A 1 94 ? -40.864 -18.658 6.989 1.00 93.69 94 VAL A O 1
ATOM 732 N N . ASN A 1 95 ? -40.085 -17.534 5.215 1.00 92.25 95 ASN A N 1
ATOM 733 C CA . ASN A 1 95 ? -40.802 -16.298 5.514 1.00 92.25 95 ASN A CA 1
ATOM 734 C C . ASN A 1 95 ? -40.826 -15.349 4.316 1.00 92.25 95 ASN A C 1
ATOM 736 O O . ASN A 1 95 ? -39.969 -15.431 3.439 1.00 92.25 95 ASN A O 1
ATOM 740 N N . SER A 1 96 ? -41.766 -14.407 4.326 1.00 88.69 96 SER A N 1
ATOM 741 C CA . SER A 1 96 ? -41.817 -13.309 3.358 1.00 88.69 96 SER A CA 1
ATOM 742 C C . SER A 1 96 ? -41.245 -12.035 3.975 1.00 88.69 96 SER A C 1
ATOM 744 O O . SER A 1 96 ? -41.563 -11.677 5.110 1.00 88.69 96 SER A O 1
ATOM 746 N N . VAL A 1 97 ? -40.402 -11.335 3.222 1.00 83.88 97 VAL A N 1
ATOM 747 C CA . VAL A 1 97 ? -39.659 -10.160 3.692 1.00 83.88 97 VAL A CA 1
ATOM 748 C C . VAL A 1 97 ? -40.058 -8.956 2.868 1.00 83.88 97 VAL A C 1
ATOM 750 O O . VAL A 1 97 ? -39.971 -9.007 1.645 1.00 83.88 97 VAL A O 1
ATOM 753 N N . ASN A 1 98 ? -40.468 -7.871 3.527 1.00 81.38 98 ASN A N 1
ATOM 754 C CA . ASN A 1 98 ? -40.793 -6.627 2.839 1.00 81.38 98 ASN A CA 1
ATOM 755 C C . ASN A 1 98 ? -39.516 -5.873 2.445 1.00 81.38 98 ASN A C 1
ATOM 757 O O . ASN A 1 98 ? -38.683 -5.540 3.290 1.00 81.38 98 ASN A O 1
ATOM 761 N N . LEU A 1 99 ? -39.397 -5.567 1.157 1.00 73.94 99 LEU A N 1
ATOM 762 C CA . LEU A 1 99 ? -38.207 -4.977 0.560 1.00 73.94 99 LEU A CA 1
ATOM 763 C C . LEU A 1 99 ? -38.010 -3.493 0.907 1.00 73.94 99 LEU A C 1
ATOM 765 O O . LEU A 1 99 ? -36.898 -2.988 0.783 1.00 73.94 99 LEU A O 1
ATOM 769 N N . LYS A 1 100 ? -39.041 -2.794 1.411 1.00 69.88 100 LYS A N 1
ATOM 770 C CA . LYS A 1 100 ? -38.919 -1.411 1.924 1.00 69.88 100 LYS A CA 1
ATOM 771 C C . LYS A 1 100 ? -38.001 -1.310 3.144 1.00 69.88 100 LYS A C 1
ATOM 773 O O . LYS A 1 100 ? -37.562 -0.219 3.489 1.00 69.88 100 LYS A O 1
ATOM 778 N N . GLN A 1 101 ? -37.741 -2.428 3.820 1.00 60.97 101 GLN A N 1
ATOM 779 C CA . GLN A 1 101 ? -36.887 -2.482 5.008 1.00 60.97 101 GLN A CA 1
ATOM 780 C C . GLN A 1 101 ? -35.399 -2.674 4.668 1.00 60.97 101 GLN A C 1
ATOM 782 O O . GLN A 1 101 ? -34.571 -2.708 5.578 1.00 60.97 101 GLN A O 1
ATOM 787 N N . ILE A 1 102 ? -35.066 -2.811 3.381 1.00 65.31 102 ILE A N 1
ATOM 788 C CA . ILE A 1 102 ? -33.716 -3.085 2.882 1.00 65.31 102 ILE A CA 1
ATOM 789 C C . ILE A 1 102 ? -33.016 -1.764 2.567 1.00 65.31 102 ILE A C 1
ATOM 791 O O . ILE A 1 102 ? -33.616 -0.834 2.031 1.00 65.31 102 ILE A O 1
ATOM 795 N N . LEU A 1 103 ? -31.735 -1.680 2.925 1.00 54.66 103 LEU A N 1
ATOM 796 C CA . LEU A 1 103 ? -30.901 -0.510 2.663 1.00 54.66 103 LEU A CA 1
ATOM 797 C C . LEU A 1 103 ? -30.584 -0.365 1.157 1.00 54.66 103 LEU A C 1
ATOM 799 O O . LEU A 1 103 ? -30.665 -1.347 0.418 1.00 54.66 103 LEU A O 1
ATOM 803 N N . PRO A 1 104 ? -30.154 0.826 0.690 1.00 48.88 104 PRO A N 1
ATOM 804 C CA . PRO A 1 104 ? -29.996 1.139 -0.740 1.00 48.88 104 PRO A CA 1
ATOM 805 C C . PRO A 1 104 ? -29.033 0.236 -1.527 1.00 48.88 104 PRO A C 1
ATOM 807 O O . PRO A 1 104 ? -29.044 0.251 -2.752 1.00 48.88 104 PRO A O 1
ATOM 810 N N . ASN A 1 105 ? -28.204 -0.552 -0.841 1.00 51.66 105 ASN A N 1
ATOM 811 C CA . ASN A 1 105 ? -27.212 -1.430 -1.462 1.00 51.66 105 ASN A CA 1
ATOM 812 C C . ASN A 1 105 ? -27.831 -2.697 -2.087 1.00 51.66 105 ASN A C 1
ATOM 814 O O . ASN A 1 105 ? -27.109 -3.469 -2.704 1.00 51.66 105 ASN A O 1
ATOM 818 N N . ASN A 1 106 ? -29.144 -2.919 -1.921 1.00 71.31 106 ASN A N 1
ATOM 819 C CA . ASN A 1 106 ? -29.908 -4.038 -2.487 1.00 71.31 106 ASN A CA 1
ATOM 820 C C . ASN A 1 106 ? -29.344 -5.446 -2.186 1.00 71.31 106 ASN A C 1
ATOM 822 O O . ASN A 1 106 ? -29.543 -6.388 -2.952 1.00 71.31 106 ASN A O 1
ATOM 826 N N . GLU A 1 107 ? -28.668 -5.610 -1.049 1.00 82.94 107 GLU A N 1
ATOM 827 C CA . GLU A 1 107 ? -28.127 -6.890 -0.586 1.00 82.94 107 GLU A CA 1
ATOM 828 C C . GLU A 1 107 ? -28.783 -7.329 0.733 1.00 82.94 107 GLU A C 1
ATOM 830 O O . GLU A 1 107 ? -28.977 -6.522 1.655 1.00 82.94 107 GLU A O 1
ATOM 835 N N . ILE A 1 108 ? -29.106 -8.625 0.828 1.00 86.19 108 ILE A N 1
ATOM 836 C CA . ILE A 1 108 ? -29.583 -9.289 2.048 1.00 86.19 108 ILE A CA 1
ATOM 837 C C . ILE A 1 108 ? -28.698 -10.497 2.350 1.00 86.19 108 ILE A C 1
ATOM 839 O O . ILE A 1 108 ? -28.704 -11.491 1.625 1.00 86.19 108 ILE A O 1
ATOM 843 N N . TRP A 1 109 ? -27.984 -10.450 3.465 1.00 84.56 109 TRP A N 1
ATOM 844 C CA . TRP A 1 109 ? -27.263 -11.597 4.001 1.00 84.56 109 TRP A CA 1
ATOM 845 C C . TRP A 1 109 ? -28.211 -12.536 4.734 1.00 84.56 109 TRP A C 1
ATOM 847 O O . TRP A 1 109 ? -29.030 -12.091 5.532 1.00 84.56 109 TRP A O 1
ATOM 857 N N . ILE A 1 110 ? -28.052 -13.833 4.499 1.00 89.81 110 ILE A N 1
ATOM 858 C CA . ILE A 1 110 ? -28.748 -14.907 5.201 1.00 89.81 110 ILE A CA 1
ATOM 859 C C . ILE A 1 110 ? -27.753 -15.552 6.164 1.00 89.81 110 ILE A C 1
ATOM 861 O O . ILE A 1 110 ? -26.734 -16.102 5.732 1.00 89.81 110 ILE A O 1
ATOM 865 N N . LYS A 1 111 ? -28.034 -15.490 7.465 1.00 85.88 111 LYS A N 1
ATOM 866 C CA . LYS A 1 111 ? -27.174 -16.018 8.529 1.00 85.88 111 LYS A CA 1
ATOM 867 C C . LYS A 1 111 ? -27.941 -17.014 9.390 1.00 85.88 111 LYS A C 1
ATOM 869 O O . LYS A 1 111 ? -29.017 -16.700 9.872 1.00 85.88 111 LYS A O 1
ATOM 874 N N . ALA A 1 112 ? -27.405 -18.208 9.594 1.00 88.38 112 ALA A N 1
ATOM 875 C CA . ALA A 1 112 ? -27.949 -19.179 10.533 1.00 88.38 112 ALA A CA 1
ATOM 876 C C . ALA A 1 112 ? -27.511 -18.840 11.962 1.00 88.38 112 ALA A C 1
ATOM 878 O O . ALA A 1 112 ? -26.333 -18.571 12.184 1.00 88.38 112 ALA A O 1
ATOM 879 N N . VAL A 1 113 ? -28.435 -18.904 12.914 1.00 84.31 113 VAL A N 1
ATOM 880 C CA . VAL A 1 113 ? -28.175 -18.772 14.352 1.00 84.31 113 VAL A CA 1
ATOM 881 C C . VAL A 1 113 ? -28.311 -20.150 14.988 1.00 84.31 113 VAL A C 1
ATOM 883 O O . VAL A 1 113 ? -29.317 -20.836 14.787 1.00 84.31 113 VAL A O 1
ATOM 886 N N . LEU A 1 114 ? -27.285 -20.564 15.723 1.00 84.69 114 LEU A N 1
ATOM 887 C CA . LEU A 1 114 ? -27.192 -21.861 16.388 1.00 84.69 114 LEU A CA 1
ATOM 888 C C . LEU A 1 114 ? -27.580 -21.745 17.877 1.00 84.69 114 LEU A C 1
ATOM 890 O O . LEU A 1 114 ? -27.544 -20.655 18.442 1.00 84.69 114 LEU A O 1
ATOM 894 N N . GLU A 1 115 ? -27.944 -22.858 18.523 1.00 82.38 115 GLU A N 1
ATOM 895 C CA . GLU A 1 115 ? -28.318 -22.908 19.956 1.00 82.38 115 GLU A CA 1
ATOM 896 C C . GLU A 1 115 ? -27.230 -22.362 20.890 1.00 82.38 115 GLU A C 1
ATOM 898 O O . GLU A 1 115 ? -27.530 -21.743 21.907 1.00 82.38 115 GLU A O 1
ATOM 903 N N . ASP A 1 116 ? -25.960 -22.535 20.517 1.00 74.25 116 ASP A N 1
ATOM 904 C CA . ASP A 1 116 ? -24.800 -21.985 21.230 1.00 74.25 116 ASP A CA 1
ATOM 905 C C . ASP A 1 116 ? -24.586 -20.480 20.980 1.00 74.25 116 ASP A C 1
ATOM 907 O O . ASP A 1 116 ? -23.531 -19.938 21.308 1.00 74.25 116 ASP A O 1
ATOM 911 N N . GLN A 1 117 ? -25.580 -19.819 20.379 1.00 70.19 117 GLN A N 1
ATOM 912 C CA . GLN A 1 117 ? -25.610 -18.410 19.984 1.00 70.19 117 GLN A CA 1
ATOM 913 C C . GLN A 1 117 ? -24.640 -18.045 18.859 1.00 70.19 117 GLN A C 1
ATOM 915 O O . GLN A 1 117 ? -24.548 -16.878 18.476 1.00 70.19 117 GLN A O 1
ATOM 920 N N . SER A 1 118 ? -23.921 -19.012 18.286 1.00 64.56 118 SER A N 1
ATOM 921 C CA . SER A 1 118 ? -23.035 -18.706 17.175 1.00 64.56 118 SER A CA 1
ATOM 922 C C . SER A 1 118 ? -23.804 -18.461 15.880 1.00 64.56 118 SER A C 1
ATOM 924 O O . SER A 1 118 ? -24.814 -19.101 15.586 1.00 64.56 118 SER A O 1
ATOM 926 N N . VAL A 1 119 ? -23.302 -17.506 15.098 1.00 73.31 119 VAL A N 1
ATOM 927 C CA . VAL A 1 119 ? -23.936 -17.047 13.864 1.00 73.31 119 VAL A CA 1
ATOM 928 C C . VAL A 1 119 ? -23.043 -17.385 12.677 1.00 73.31 119 VAL A C 1
ATOM 930 O O . VAL A 1 119 ? -21.854 -17.069 12.673 1.00 73.31 119 VAL A O 1
ATOM 933 N N . VAL A 1 120 ? -23.611 -18.029 11.661 1.00 76.94 120 VAL A N 1
ATOM 934 C CA . VAL A 1 120 ? -22.888 -18.514 10.480 1.00 76.94 120 VAL A CA 1
ATOM 935 C C . VAL A 1 120 ? -23.554 -17.982 9.219 1.00 76.94 120 VAL A C 1
ATOM 937 O O . VAL A 1 120 ? -24.723 -18.258 8.969 1.00 76.94 120 VAL A O 1
ATOM 940 N N . SER A 1 121 ? -22.823 -17.244 8.385 1.00 82.06 121 SER A N 1
ATOM 941 C CA . SER A 1 121 ? -23.343 -16.792 7.089 1.00 82.06 121 SER A CA 1
ATOM 942 C C . SER A 1 121 ? -23.538 -17.980 6.145 1.00 82.06 121 SER A C 1
ATOM 944 O O . SER A 1 121 ? -22.602 -18.740 5.904 1.00 82.06 121 SER A O 1
ATOM 946 N N . ILE A 1 122 ? -24.739 -18.119 5.581 1.00 85.38 122 ILE A N 1
ATOM 947 C CA . ILE A 1 122 ? -25.089 -19.211 4.658 1.00 85.38 122 ILE A CA 1
ATOM 948 C C . ILE A 1 122 ? -25.335 -18.720 3.228 1.00 85.38 122 ILE A C 1
ATOM 950 O O . ILE A 1 122 ? -25.137 -19.472 2.272 1.00 85.38 122 ILE A O 1
ATOM 954 N N . GLY A 1 123 ? -25.675 -17.445 3.036 1.00 84.38 123 GLY A N 1
ATOM 955 C CA . GLY A 1 123 ? -25.736 -16.873 1.696 1.00 84.38 123 GLY A CA 1
ATOM 956 C C . GLY A 1 123 ? -25.988 -15.376 1.643 1.00 84.38 123 GLY A C 1
ATOM 957 O O . GLY A 1 123 ? -26.133 -14.717 2.669 1.00 84.38 123 GLY A O 1
ATOM 958 N N . LEU A 1 124 ? -26.037 -14.863 0.422 1.00 84.69 124 LEU A N 1
ATOM 959 C CA . LEU A 1 124 ? -26.307 -13.474 0.082 1.00 84.69 124 LEU A CA 1
ATOM 960 C C . LEU A 1 124 ? -27.310 -13.438 -1.071 1.00 84.69 124 LEU A C 1
ATOM 962 O O . LEU A 1 124 ? -27.069 -14.043 -2.114 1.00 84.69 124 LEU A O 1
ATOM 966 N N . ILE A 1 125 ? -28.412 -12.717 -0.887 1.00 84.62 125 ILE A N 1
ATOM 967 C CA . ILE A 1 125 ? -29.370 -12.385 -1.941 1.00 84.62 125 ILE A CA 1
ATOM 968 C C . ILE A 1 125 ? -28.993 -11.002 -2.471 1.00 84.62 125 ILE A C 1
ATOM 970 O O . ILE A 1 125 ? -28.986 -10.032 -1.709 1.00 84.62 125 ILE A O 1
ATOM 974 N N . LYS A 1 126 ? -28.696 -10.913 -3.767 1.00 80.12 126 LYS A N 1
ATOM 975 C CA . LYS A 1 126 ? -28.504 -9.649 -4.481 1.00 80.12 126 LYS A CA 1
ATOM 976 C C . LYS A 1 126 ? -29.769 -9.317 -5.246 1.00 80.12 126 LYS A C 1
ATOM 978 O O . LYS A 1 126 ? -30.295 -10.158 -5.972 1.00 80.12 126 LYS A O 1
ATOM 983 N N . ILE A 1 127 ? -30.242 -8.095 -5.087 1.00 79.75 127 ILE A N 1
ATOM 984 C CA . ILE A 1 127 ? -31.510 -7.635 -5.632 1.00 79.75 127 ILE A CA 1
ATOM 985 C C . ILE A 1 127 ? -31.231 -6.462 -6.575 1.00 79.75 127 ILE A C 1
ATOM 987 O O . ILE A 1 127 ? -30.367 -5.631 -6.316 1.00 79.75 127 ILE A O 1
ATOM 991 N N . ALA A 1 128 ? -31.958 -6.381 -7.679 1.00 70.75 128 ALA A N 1
ATOM 992 C CA . ALA A 1 128 ? -32.109 -5.161 -8.451 1.00 70.75 128 ALA A CA 1
ATOM 993 C C . ALA A 1 128 ? -33.528 -4.657 -8.229 1.00 70.75 128 ALA A C 1
ATOM 995 O O . ALA A 1 128 ? -34.511 -5.330 -8.540 1.00 70.75 128 ALA A O 1
ATOM 996 N N . GLN A 1 129 ? -33.636 -3.457 -7.672 1.00 63.12 129 GLN A N 1
ATOM 997 C CA . GLN A 1 129 ? -34.865 -2.685 -7.762 1.00 63.12 129 GLN A CA 1
ATOM 998 C C . GLN A 1 129 ? -34.710 -1.804 -8.986 1.00 63.12 129 GLN A C 1
ATOM 1000 O O . GLN A 1 129 ? -33.729 -1.069 -9.054 1.00 63.12 129 GLN A O 1
ATOM 1005 N N . ASN A 1 130 ? -35.629 -1.899 -9.944 1.00 54.09 130 ASN A N 1
ATOM 1006 C CA . ASN A 1 130 ? -35.527 -1.124 -11.174 1.00 54.09 130 ASN A CA 1
ATOM 1007 C C . ASN A 1 130 ? -35.460 0.380 -10.825 1.00 54.09 130 ASN A C 1
ATOM 1009 O O . ASN A 1 130 ? -36.446 0.915 -10.299 1.00 54.09 130 ASN A O 1
ATOM 1013 N N . PRO A 1 131 ? -34.331 1.074 -11.068 1.00 41.06 131 PRO A N 1
ATOM 1014 C CA . PRO A 1 131 ? -34.329 2.523 -11.141 1.00 41.06 131 PRO A CA 1
ATOM 1015 C C . PRO A 1 131 ? -35.100 2.897 -12.408 1.00 41.06 131 PRO A C 1
ATOM 1017 O O . PRO A 1 131 ? -35.140 2.127 -13.371 1.00 41.06 131 PRO A O 1
ATOM 1020 N N . GLU A 1 132 ? -35.714 4.073 -12.455 1.00 36.34 132 GLU A N 1
ATOM 1021 C CA . GLU A 1 132 ? -36.101 4.621 -13.752 1.00 36.34 132 GLU A CA 1
ATOM 1022 C C . GLU A 1 132 ? -34.862 4.640 -14.667 1.00 36.34 132 GLU A C 1
ATOM 1024 O O . GLU A 1 132 ? -33.881 5.311 -14.374 1.00 36.34 132 GLU A O 1
ATOM 1029 N N . GLN A 1 133 ? -34.913 3.796 -15.703 1.00 31.22 133 GLN A N 1
ATOM 1030 C CA . GLN A 1 133 ? -34.069 3.707 -16.897 1.00 31.22 133 GLN A CA 1
ATOM 1031 C C . GLN A 1 133 ? -32.617 4.214 -16.797 1.00 31.22 133 GLN A C 1
ATOM 1033 O O . GLN A 1 133 ? -32.330 5.409 -16.790 1.00 31.22 133 GLN A O 1
ATOM 1038 N N . SER A 1 134 ? -31.665 3.294 -16.948 1.00 26.30 134 SER A N 1
ATOM 1039 C CA . SER A 1 134 ? -30.354 3.596 -17.537 1.00 26.30 134 SER A CA 1
ATOM 1040 C C . SER A 1 134 ? -29.985 2.461 -18.488 1.00 26.30 134 SER A C 1
ATOM 1042 O O . SER A 1 134 ? -29.877 1.312 -18.072 1.00 26.30 134 SER A O 1
ATOM 1044 N N . GLN A 1 135 ? -29.888 2.785 -19.775 1.00 26.62 135 GLN A N 1
ATOM 1045 C CA . GLN A 1 135 ? -29.648 1.854 -20.877 1.00 26.62 135 GLN A CA 1
ATOM 1046 C C . GLN A 1 135 ? -28.227 1.260 -20.839 1.00 26.62 135 GLN A C 1
ATOM 1048 O O . GLN A 1 135 ? -27.258 1.961 -20.549 1.00 26.62 135 GLN A O 1
ATOM 1053 N N . GLU A 1 136 ? -28.135 -0.034 -21.154 1.00 25.69 136 GLU A N 1
ATOM 1054 C CA . GLU A 1 136 ? -26.917 -0.850 -21.256 1.00 25.69 136 GLU A CA 1
ATOM 1055 C C . GLU A 1 136 ? -26.034 -0.506 -22.470 1.00 25.69 136 GLU A C 1
ATOM 1057 O O . GLU A 1 136 ? -26.531 -0.149 -23.538 1.00 25.69 136 GLU A O 1
ATOM 1062 N N . ILE A 1 137 ? -24.724 -0.768 -22.340 1.00 24.83 137 ILE A N 1
ATOM 1063 C CA . ILE A 1 137 ? -23.869 -1.223 -23.449 1.00 24.83 137 ILE A CA 1
ATOM 1064 C C . ILE A 1 137 ? -23.126 -2.489 -22.987 1.00 24.83 137 ILE A C 1
ATOM 1066 O O . ILE A 1 137 ? -22.443 -2.493 -21.964 1.00 24.83 137 ILE A O 1
ATOM 1070 N N . GLU A 1 138 ? -23.291 -3.562 -23.759 1.00 25.30 138 GLU A N 1
ATOM 1071 C CA . GLU A 1 138 ? -22.814 -4.934 -23.545 1.00 25.30 138 GLU A CA 1
ATOM 1072 C C . GLU A 1 138 ? -21.322 -5.100 -23.940 1.00 25.30 138 GLU A C 1
ATOM 1074 O O . GLU A 1 138 ? -20.908 -4.617 -24.995 1.00 25.30 138 GLU A O 1
ATOM 1079 N N . ILE A 1 139 ? -20.509 -5.836 -23.160 1.00 27.00 139 ILE A N 1
ATOM 1080 C CA . ILE A 1 139 ? -19.208 -6.380 -23.618 1.00 27.00 139 ILE A CA 1
ATOM 1081 C C . ILE A 1 139 ? -19.099 -7.862 -23.227 1.00 27.00 139 ILE A C 1
ATOM 1083 O O . ILE A 1 139 ? -19.112 -8.220 -22.049 1.00 27.00 139 ILE A O 1
ATOM 1087 N N . LYS A 1 140 ? -18.960 -8.728 -24.239 1.00 26.34 140 LYS A N 1
ATOM 1088 C CA . LYS A 1 140 ? -18.841 -10.191 -24.134 1.00 26.34 140 LYS A CA 1
ATOM 1089 C C . LYS A 1 140 ? -17.386 -10.665 -23.951 1.00 26.34 140 LYS A C 1
ATOM 1091 O O . LYS A 1 140 ? -16.531 -10.332 -24.760 1.00 26.34 140 LYS A O 1
ATOM 1096 N N . GLY A 1 141 ? -17.190 -11.547 -22.959 1.00 32.06 141 GLY A N 1
ATOM 1097 C CA . GLY A 1 141 ? -16.367 -12.775 -23.001 1.00 32.06 141 GLY A CA 1
ATOM 1098 C C . GLY A 1 141 ? -14.836 -12.702 -22.839 1.00 32.06 141 GLY A C 1
ATOM 1099 O O . GLY A 1 141 ? -14.160 -12.253 -23.750 1.00 32.06 141 GLY A O 1
ATOM 1100 N N . GLN A 1 142 ? -14.297 -13.309 -21.761 1.00 24.05 142 GLN A N 1
ATOM 1101 C CA . GLN A 1 142 ? -12.994 -14.021 -21.705 1.00 24.05 142 GLN A CA 1
ATOM 1102 C C . GLN A 1 142 ? -12.959 -15.061 -20.541 1.00 24.05 142 GLN A C 1
ATOM 1104 O O . GLN A 1 142 ? -13.764 -14.946 -19.614 1.00 24.05 142 GLN A O 1
ATOM 1109 N N . PRO A 1 143 ? -12.110 -16.118 -20.603 1.00 29.88 143 PRO A N 1
ATOM 1110 C CA . PRO A 1 143 ? -12.282 -17.380 -19.861 1.00 29.88 143 PRO A CA 1
ATOM 1111 C C . PRO A 1 143 ? -11.588 -17.437 -18.481 1.00 29.88 143 PRO A C 1
ATOM 1113 O O . PRO A 1 143 ? -10.639 -16.708 -18.211 1.00 29.88 143 PRO A O 1
ATOM 1116 N N . LYS A 1 144 ? -12.049 -18.353 -17.609 1.00 30.86 144 LYS A N 1
ATOM 1117 C CA . LYS A 1 144 ? -11.499 -18.617 -16.259 1.00 30.86 144 LYS A CA 1
ATOM 1118 C C . LYS A 1 144 ? -10.191 -19.445 -16.309 1.00 30.86 144 LYS A C 1
ATOM 1120 O O . LYS A 1 144 ? -10.155 -20.421 -17.060 1.00 30.86 144 LYS A O 1
ATOM 1125 N N . PRO A 1 145 ? -9.168 -19.142 -15.482 1.00 24.84 145 PRO A N 1
ATOM 1126 C CA . PRO A 1 145 ? -7.927 -19.921 -15.396 1.00 24.84 145 PRO A CA 1
ATOM 1127 C C . PRO A 1 145 ? -8.121 -21.273 -14.681 1.00 24.84 145 PRO A C 1
ATOM 1129 O O . PRO A 1 145 ? -9.002 -21.431 -13.832 1.00 24.84 145 PRO A O 1
ATOM 1132 N N . SER A 1 146 ? -7.310 -22.266 -15.062 1.00 35.69 146 SER A N 1
ATOM 1133 C CA . SER A 1 146 ? -7.455 -23.675 -14.675 1.00 35.69 146 SER A CA 1
ATOM 1134 C C . SER A 1 146 ? -6.946 -24.006 -13.261 1.00 35.69 146 SER A C 1
ATOM 1136 O O . SER A 1 146 ? -6.150 -23.295 -12.648 1.00 35.69 146 SER A O 1
ATOM 1138 N N . ARG A 1 147 ? -7.436 -25.146 -12.756 1.00 34.09 147 ARG A N 1
ATOM 1139 C CA . ARG A 1 147 ? -7.271 -25.695 -11.397 1.00 34.09 147 ARG A CA 1
ATOM 1140 C C . ARG A 1 147 ? -5.814 -25.922 -10.957 1.00 3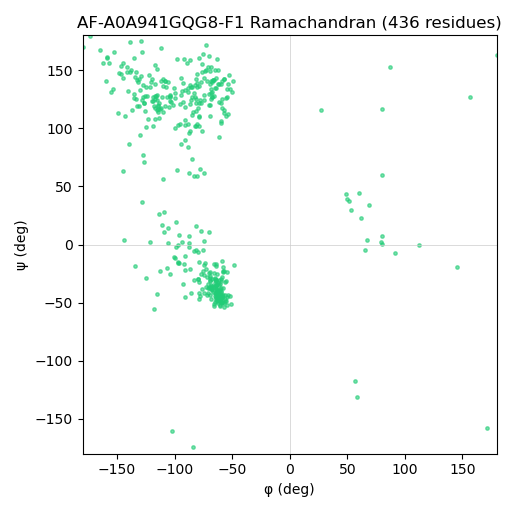4.09 147 ARG A C 1
ATOM 1142 O O . ARG A 1 147 ? -5.560 -25.918 -9.754 1.00 34.09 147 ARG A O 1
ATOM 1149 N N . ASP A 1 148 ? -4.889 -26.068 -11.902 1.00 30.94 148 ASP A N 1
ATOM 1150 C CA . ASP A 1 148 ? -3.481 -26.401 -11.637 1.00 30.94 148 ASP A CA 1
ATOM 1151 C C . ASP A 1 148 ? -2.681 -25.223 -11.063 1.00 30.94 148 ASP A C 1
ATOM 1153 O O . ASP A 1 148 ? -1.742 -25.418 -10.293 1.00 30.94 148 ASP A O 1
ATOM 1157 N N . TRP A 1 149 ? -3.091 -23.982 -11.345 1.00 33.50 149 TRP A N 1
ATOM 1158 C CA . TRP A 1 149 ? -2.420 -22.784 -10.825 1.00 33.50 149 TRP A CA 1
ATOM 1159 C C . TRP A 1 149 ? -2.616 -22.610 -9.304 1.00 33.50 149 TRP A C 1
ATOM 1161 O O . TRP A 1 149 ? -1.684 -22.258 -8.583 1.00 33.50 149 TRP A O 1
ATOM 1171 N N . LEU A 1 150 ? -3.803 -22.953 -8.783 1.00 31.55 150 LEU A N 1
ATOM 1172 C CA . LEU A 1 150 ? -4.158 -22.815 -7.360 1.00 31.55 150 LEU A CA 1
ATOM 1173 C C . LEU A 1 150 ? -3.430 -23.802 -6.436 1.00 31.55 150 LEU A C 1
ATOM 1175 O O . LEU A 1 150 ? -3.313 -23.547 -5.236 1.00 31.55 150 LEU A O 1
ATOM 1179 N N . GLN A 1 151 ? -2.977 -24.943 -6.962 1.00 35.53 151 GLN A N 1
ATOM 1180 C CA . GLN A 1 151 ? -2.253 -25.937 -6.165 1.00 35.53 151 GLN A CA 1
ATOM 1181 C C . GLN A 1 151 ? -0.786 -25.552 -5.954 1.00 35.53 151 GLN A C 1
ATOM 1183 O O . GLN A 1 151 ? -0.239 -25.851 -4.896 1.00 35.53 151 GLN A O 1
ATOM 1188 N N . LYS A 1 152 ? -0.185 -24.819 -6.898 1.00 31.14 152 LYS A N 1
ATOM 1189 C CA . LYS A 1 152 ? 1.213 -24.377 -6.817 1.00 31.14 152 LYS A CA 1
ATOM 1190 C C . LYS A 1 152 ? 1.413 -23.289 -5.750 1.00 31.14 152 LYS A C 1
ATOM 1192 O O . LYS A 1 152 ? 2.297 -23.403 -4.915 1.00 31.14 152 LYS A O 1
ATOM 1197 N N . VAL A 1 153 ? 0.486 -22.330 -5.666 1.00 34.19 153 VAL A N 1
ATOM 1198 C CA . VAL A 1 153 ? 0.526 -21.214 -4.694 1.00 34.19 153 VAL A CA 1
ATOM 1199 C C . VAL A 1 153 ? 0.411 -21.681 -3.232 1.00 34.19 153 VAL A C 1
ATOM 1201 O O . VAL A 1 153 ? 0.976 -21.067 -2.334 1.00 34.19 153 VAL A O 1
ATOM 1204 N N . LYS A 1 154 ? -0.295 -22.789 -2.963 1.00 35.34 154 LYS A N 1
ATOM 1205 C CA . LYS A 1 154 ? -0.450 -23.322 -1.595 1.00 35.34 154 LYS A CA 1
ATOM 1206 C C . LYS A 1 154 ? 0.796 -24.030 -1.061 1.00 35.34 154 LYS A C 1
ATOM 1208 O O . LYS A 1 154 ? 0.920 -24.154 0.155 1.00 35.34 154 LYS A O 1
ATOM 1213 N N . ALA A 1 155 ? 1.672 -24.512 -1.941 1.00 35.81 155 ALA A N 1
ATOM 1214 C CA . ALA A 1 155 ? 2.877 -25.240 -1.555 1.00 35.81 155 ALA A CA 1
ATOM 1215 C C . ALA A 1 155 ? 4.015 -24.299 -1.115 1.00 35.81 155 ALA A C 1
ATOM 1217 O O . ALA A 1 155 ? 4.782 -24.655 -0.225 1.00 35.81 155 ALA A O 1
ATOM 1218 N N . ASP A 1 156 ? 4.062 -23.078 -1.658 1.00 30.06 156 ASP A N 1
ATOM 1219 C CA . ASP A 1 156 ? 5.174 -22.135 -1.457 1.00 30.06 156 ASP A CA 1
ATOM 1220 C C . ASP A 1 156 ? 5.085 -21.312 -0.149 1.00 30.06 156 ASP A C 1
ATOM 1222 O O . ASP A 1 156 ? 6.014 -20.591 0.201 1.00 30.06 156 ASP A O 1
ATOM 1226 N N . LEU A 1 157 ? 3.988 -21.421 0.616 1.00 30.94 157 LEU A N 1
ATOM 1227 C CA . LEU A 1 157 ? 3.706 -20.589 1.805 1.00 30.94 157 LEU A CA 1
ATOM 1228 C C . LEU A 1 157 ? 4.057 -21.249 3.157 1.00 30.94 157 LEU A C 1
ATOM 1230 O O . LEU A 1 157 ? 3.540 -20.862 4.210 1.00 30.94 157 LEU A O 1
ATOM 1234 N N . GLY A 1 158 ? 4.907 -22.275 3.157 1.00 24.02 158 GLY A N 1
ATOM 1235 C CA . GLY A 1 158 ? 5.241 -23.049 4.353 1.00 24.02 158 GLY A CA 1
ATOM 1236 C C . GLY A 1 158 ? 6.449 -22.530 5.142 1.00 24.02 158 GLY A C 1
ATOM 1237 O O . GLY A 1 158 ? 7.549 -23.029 4.938 1.00 24.02 158 GLY A O 1
ATOM 1238 N N . GLY A 1 159 ? 6.245 -21.635 6.119 1.00 27.52 159 GLY A N 1
ATOM 1239 C CA . GLY A 1 159 ? 7.200 -21.444 7.228 1.00 27.52 159 GLY A CA 1
ATOM 1240 C C . GLY A 1 159 ? 7.164 -20.079 7.933 1.00 27.52 159 GLY A C 1
ATOM 1241 O O . GLY A 1 159 ? 7.353 -19.062 7.283 1.00 27.52 159 GLY A O 1
ATOM 1242 N N . TRP A 1 160 ? 7.033 -20.096 9.273 1.00 22.38 160 TRP A N 1
ATOM 1243 C CA . TRP A 1 160 ? 7.096 -18.978 10.254 1.00 22.38 160 TRP A CA 1
ATOM 1244 C C . TRP A 1 160 ? 5.791 -18.195 10.558 1.00 22.38 160 TRP A C 1
ATOM 1246 O O . TRP A 1 160 ? 4.813 -18.323 9.824 1.00 22.38 160 TRP A O 1
ATOM 1256 N N . PRO A 1 161 ? 5.667 -17.603 11.773 1.00 27.61 161 PRO A N 1
ATOM 1257 C CA . PRO A 1 161 ? 4.479 -17.729 12.614 1.00 27.61 161 PRO A CA 1
ATOM 1258 C C . PRO A 1 161 ? 3.278 -17.012 12.011 1.00 27.61 161 PRO A C 1
ATOM 1260 O O . PRO A 1 161 ? 3.356 -15.856 11.604 1.00 27.61 161 PRO A O 1
ATOM 1263 N N . LYS A 1 162 ? 2.137 -17.708 12.012 1.00 33.03 162 LYS A N 1
ATOM 1264 C CA . LYS A 1 162 ? 0.839 -17.158 11.625 1.00 33.03 162 LYS A CA 1
ATOM 1265 C C . LYS A 1 162 ? 0.493 -16.008 12.572 1.00 33.03 162 LYS A C 1
ATOM 1267 O O . LYS A 1 162 ? -0.109 -16.241 13.620 1.00 33.03 162 LYS A O 1
ATOM 1272 N N . ALA A 1 163 ? 0.838 -14.775 12.207 1.00 29.14 163 ALA A N 1
ATOM 1273 C CA . ALA A 1 163 ? 0.106 -13.624 12.704 1.00 29.14 163 ALA A CA 1
ATOM 1274 C C . ALA A 1 163 ? -1.357 -13.887 12.329 1.00 29.14 163 ALA A C 1
ATOM 1276 O O . ALA A 1 163 ? -1.694 -13.993 11.148 1.00 29.14 163 ALA A O 1
ATOM 1277 N N . LYS A 1 164 ? -2.205 -14.150 13.330 1.00 29.47 164 LYS A N 1
ATOM 1278 C CA . LYS A 1 164 ? -3.634 -14.354 13.096 1.00 29.47 164 LYS A CA 1
ATOM 1279 C C . LYS A 1 164 ? -4.139 -13.097 12.395 1.00 29.47 164 LYS A C 1
ATOM 1281 O O . LYS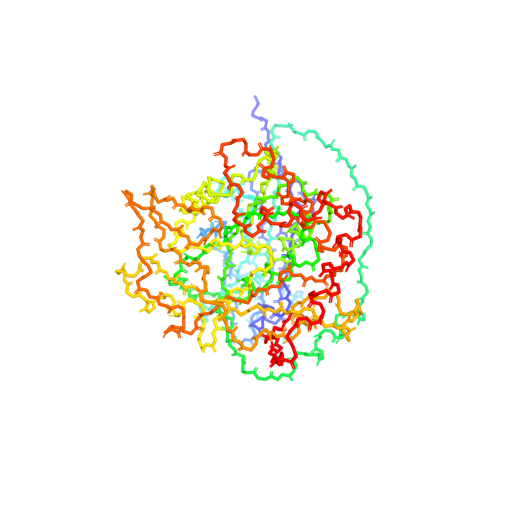 A 1 164 ? -4.100 -12.019 12.982 1.00 29.47 164 LYS A O 1
ATOM 1286 N N . LEU A 1 165 ? -4.603 -13.244 11.154 1.00 32.00 165 LEU A N 1
ATOM 1287 C CA . LEU A 1 165 ? -5.480 -12.249 10.550 1.00 32.00 165 LEU A CA 1
ATOM 1288 C C . LEU A 1 165 ? -6.612 -11.991 11.561 1.00 32.00 165 LEU A C 1
ATOM 1290 O O . LEU A 1 165 ? -7.149 -12.970 12.098 1.00 32.00 165 LEU A O 1
ATOM 1294 N N . PRO A 1 166 ? -6.936 -10.728 11.880 1.00 29.66 166 PRO A N 1
ATOM 1295 C CA . PRO A 1 166 ? -7.984 -10.426 12.844 1.00 29.66 166 PRO A CA 1
ATOM 1296 C C . PRO A 1 166 ? -9.282 -11.115 12.410 1.00 29.66 166 PRO A C 1
ATOM 1298 O O . PRO A 1 166 ? -9.714 -10.995 11.260 1.00 29.66 166 PRO A O 1
ATOM 1301 N N . GLN A 1 167 ? -9.862 -11.900 13.320 1.00 26.92 167 GLN A N 1
ATOM 1302 C CA . GLN A 1 167 ? -11.122 -12.597 13.084 1.00 26.92 167 GLN A CA 1
ATOM 1303 C C . GLN A 1 167 ? -12.250 -11.566 12.956 1.00 26.92 167 GLN A C 1
ATOM 1305 O O . GLN A 1 167 ? -12.275 -10.564 13.671 1.00 26.92 167 GLN A O 1
ATOM 1310 N N . ALA A 1 168 ? -13.196 -11.808 12.045 1.00 30.70 168 ALA A N 1
ATOM 1311 C CA . ALA A 1 168 ? -14.404 -10.999 11.925 1.00 30.70 168 ALA A CA 1
ATOM 1312 C C . ALA A 1 168 ? -15.182 -11.056 13.253 1.00 30.70 168 ALA A C 1
ATOM 1314 O O . ALA A 1 168 ? -15.777 -12.083 13.574 1.00 30.70 168 ALA A O 1
ATOM 1315 N N . GLY A 1 169 ? -15.124 -9.978 14.039 1.00 30.77 169 GLY A N 1
ATOM 1316 C CA . GLY A 1 169 ? -15.737 -9.903 15.368 1.00 30.77 169 GLY A CA 1
ATOM 1317 C C . GLY A 1 169 ? -14.965 -9.065 16.391 1.00 30.77 169 GLY A C 1
ATOM 1318 O O . GLY A 1 169 ? -15.570 -8.618 17.358 1.00 30.77 169 GLY A O 1
ATOM 1319 N N . GLU A 1 170 ? -13.674 -8.794 16.183 1.00 38.28 170 GLU A N 1
ATOM 1320 C CA . GLU A 1 170 ? -12.976 -7.762 16.963 1.00 38.28 170 GLU A CA 1
ATOM 1321 C C . GLU A 1 170 ? -13.268 -6.385 16.347 1.00 38.28 170 GLU A C 1
ATOM 1323 O O . GLU A 1 170 ? -13.095 -6.192 15.140 1.00 38.28 170 GLU A O 1
ATOM 1328 N N . GLU A 1 171 ? -13.748 -5.429 17.152 1.00 45.97 171 GLU A N 1
ATOM 1329 C CA . GLU A 1 171 ? -13.796 -4.025 16.733 1.00 45.97 171 GLU A CA 1
ATOM 1330 C C . GLU A 1 171 ? -12.391 -3.597 16.300 1.00 45.97 171 GLU A C 1
ATOM 1332 O O . GLU A 1 171 ? -11.422 -3.768 17.041 1.00 45.97 171 GLU A O 1
ATOM 1337 N N . GLU A 1 172 ? -12.281 -3.043 15.092 1.00 54.34 172 GLU A N 1
ATOM 1338 C CA . GLU A 1 172 ? -11.046 -2.429 14.612 1.00 54.34 172 GLU A CA 1
ATOM 1339 C C . GLU A 1 172 ? -10.690 -1.287 15.577 1.00 54.34 172 GLU A C 1
ATOM 1341 O O . GLU A 1 172 ? -11.369 -0.255 15.593 1.00 54.34 172 GLU A O 1
ATOM 1346 N N . LYS A 1 173 ? -9.662 -1.487 16.416 1.00 66.31 173 LYS A N 1
ATOM 1347 C CA . LYS A 1 173 ? -9.277 -0.510 17.449 1.00 66.31 173 LYS A CA 1
ATOM 1348 C C . LYS A 1 173 ? -8.827 0.796 16.812 1.00 66.31 173 LYS A C 1
ATOM 1350 O O . LYS A 1 173 ? -9.096 1.868 17.350 1.00 66.31 173 LYS A O 1
ATOM 1355 N N . THR A 1 174 ? -8.192 0.689 15.646 1.00 78.31 174 THR A N 1
ATOM 1356 C CA . THR A 1 174 ? -7.645 1.811 14.900 1.00 78.31 174 THR A CA 1
ATOM 1357 C C . THR A 1 174 ? -8.074 1.780 13.436 1.00 78.31 174 THR A C 1
ATOM 1359 O O . THR A 1 174 ? -7.701 0.883 12.685 1.00 78.31 174 THR A O 1
ATOM 1362 N N . ARG A 1 175 ? -8.788 2.810 12.965 1.00 89.69 175 ARG A N 1
ATOM 1363 C CA . ARG A 1 175 ? -9.140 2.919 11.537 1.00 89.69 175 ARG A CA 1
ATOM 1364 C C . ARG A 1 175 ? -8.007 3.559 10.744 1.00 89.69 175 ARG A C 1
ATOM 1366 O O . ARG A 1 175 ? -7.746 4.753 10.899 1.00 89.69 175 ARG A O 1
ATOM 1373 N N . VAL A 1 176 ? -7.394 2.787 9.852 1.00 96.06 176 VAL A N 1
ATOM 1374 C CA . VAL A 1 176 ? -6.339 3.255 8.939 1.00 96.06 176 VAL A CA 1
ATOM 1375 C C . VAL A 1 176 ? -6.873 3.325 7.508 1.00 96.06 176 VAL A C 1
ATOM 1377 O O . VAL A 1 176 ? -7.623 2.443 7.078 1.00 96.06 176 VAL A O 1
ATOM 1380 N N . ALA A 1 177 ? -6.477 4.355 6.761 1.00 97.94 177 ALA A N 1
ATOM 1381 C CA . ALA A 1 177 ? -6.671 4.420 5.316 1.00 97.94 177 ALA A CA 1
ATOM 1382 C C . ALA A 1 177 ? -5.357 4.732 4.588 1.00 97.94 177 ALA A C 1
ATOM 1384 O O . ALA A 1 177 ? -4.583 5.592 5.010 1.00 97.94 177 ALA A O 1
ATOM 1385 N N . GLY A 1 178 ? -5.125 4.034 3.480 1.00 98.44 178 GLY A N 1
ATOM 1386 C CA . GLY A 1 178 ? -4.058 4.334 2.537 1.00 98.44 178 GLY A CA 1
ATOM 1387 C C . GLY A 1 178 ? -4.536 5.340 1.494 1.00 98.44 178 GLY A C 1
ATOM 1388 O O . GLY A 1 178 ? -5.623 5.194 0.934 1.00 98.44 178 GLY A O 1
ATOM 1389 N N . VAL A 1 179 ? -3.727 6.353 1.209 1.00 98.38 179 VAL A N 1
ATOM 1390 C CA . VAL A 1 179 ? -3.969 7.293 0.112 1.00 98.38 179 VAL A CA 1
ATOM 1391 C C . VAL A 1 179 ? -2.748 7.308 -0.794 1.00 98.38 179 VAL A C 1
ATOM 1393 O O . VAL A 1 179 ? -1.623 7.311 -0.302 1.00 98.38 179 VAL A O 1
ATOM 1396 N N . SER A 1 180 ? -2.954 7.274 -2.107 1.00 98.31 180 SER A N 1
ATOM 1397 C CA . SER A 1 180 ? -1.849 7.172 -3.063 1.00 98.31 180 SER A CA 1
ATOM 1398 C C . SER A 1 180 ? -2.133 7.928 -4.353 1.00 98.31 180 SER A C 1
ATOM 1400 O O . SER A 1 180 ? -3.277 7.993 -4.805 1.00 98.31 180 SER A O 1
ATOM 1402 N N . LEU A 1 181 ? -1.076 8.474 -4.951 1.00 96.88 181 LEU A N 1
ATOM 1403 C CA . LEU A 1 181 ? -1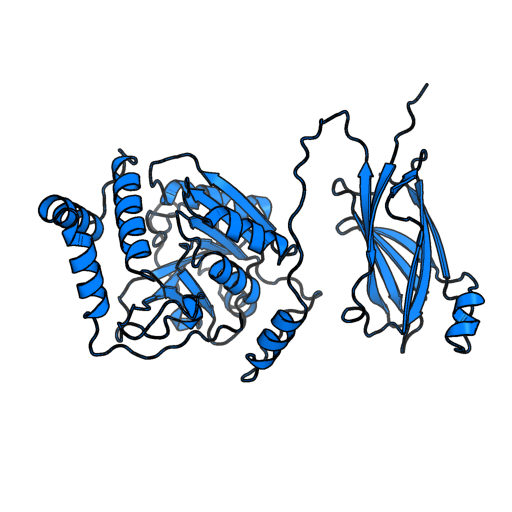.058 9.026 -6.301 1.00 96.88 181 LEU A CA 1
ATOM 1404 C C . LEU A 1 181 ? -0.112 8.169 -7.138 1.00 96.88 181 LEU A C 1
ATOM 1406 O O . LEU A 1 181 ? 1.088 8.144 -6.880 1.00 96.88 181 LEU A O 1
ATOM 1410 N N . VAL A 1 182 ? -0.644 7.487 -8.148 1.00 96.94 182 VAL A N 1
ATOM 1411 C CA . VAL A 1 182 ? 0.113 6.516 -8.948 1.00 96.94 182 VAL A CA 1
ATOM 1412 C C . VAL A 1 182 ? 0.106 6.878 -10.424 1.00 96.94 182 VAL A C 1
ATOM 1414 O O . VAL A 1 182 ? -0.881 7.402 -10.946 1.00 96.94 182 VAL A O 1
ATOM 1417 N N . LYS A 1 183 ? 1.215 6.581 -11.106 1.00 96.19 183 LYS A N 1
ATOM 1418 C CA . LYS A 1 183 ? 1.356 6.760 -12.550 1.00 96.19 183 LYS A CA 1
ATOM 1419 C C . LYS A 1 183 ? 2.305 5.723 -13.138 1.00 96.19 183 LYS A C 1
ATOM 1421 O O . LYS A 1 183 ? 3.510 5.801 -12.929 1.00 96.19 183 LYS A O 1
ATOM 1426 N N . ASP A 1 184 ? 1.759 4.832 -13.952 1.00 97.19 184 ASP A N 1
ATOM 1427 C CA . ASP A 1 184 ? 2.493 3.778 -14.657 1.00 97.19 184 ASP A CA 1
ATOM 1428 C C . ASP A 1 184 ? 3.251 2.766 -13.762 1.00 97.19 184 ASP A C 1
ATOM 1430 O O . ASP A 1 184 ? 4.406 2.410 -14.035 1.00 97.19 184 ASP A O 1
ATOM 1434 N N . GLU A 1 185 ? 2.577 2.307 -12.704 1.00 97.62 185 GLU A N 1
ATOM 1435 C CA . GLU A 1 185 ? 3.047 1.387 -11.656 1.00 97.62 185 GLU A CA 1
ATOM 1436 C C . GLU A 1 185 ? 2.379 -0.010 -11.768 1.00 97.62 185 GLU A C 1
ATOM 1438 O O . GLU A 1 185 ? 2.188 -0.705 -10.766 1.00 97.62 185 GLU A O 1
ATOM 1443 N N . ALA A 1 186 ? 1.967 -0.435 -12.974 1.00 96.81 186 ALA A N 1
ATOM 1444 C CA . ALA A 1 186 ? 1.219 -1.687 -13.173 1.00 96.81 186 ALA A CA 1
ATOM 1445 C C . ALA A 1 186 ? 1.961 -2.942 -12.692 1.00 96.81 186 ALA A C 1
ATOM 1447 O O . ALA A 1 186 ? 1.336 -3.929 -12.323 1.00 96.81 186 ALA A O 1
ATOM 1448 N N . ASP A 1 187 ? 3.288 -2.913 -12.703 1.00 96.06 187 ASP A N 1
ATOM 1449 C CA . ASP A 1 187 ? 4.137 -4.036 -12.317 1.00 96.06 187 ASP A CA 1
ATOM 1450 C C . ASP A 1 187 ? 4.158 -4.292 -10.802 1.00 96.06 187 ASP A C 1
ATOM 1452 O O . ASP A 1 187 ? 4.476 -5.400 -10.377 1.00 96.06 187 ASP A O 1
ATOM 1456 N N . ILE A 1 188 ? 3.808 -3.298 -9.978 1.00 96.56 188 ILE A N 1
ATOM 1457 C CA . ILE A 1 188 ? 3.907 -3.398 -8.514 1.00 96.56 188 ILE A CA 1
ATOM 1458 C C . ILE A 1 188 ? 2.598 -3.113 -7.774 1.00 96.56 188 ILE A C 1
ATOM 1460 O O . ILE A 1 188 ? 2.385 -3.668 -6.694 1.00 96.56 188 ILE A O 1
ATOM 1464 N N . ILE A 1 189 ? 1.700 -2.289 -8.328 1.00 98.25 189 ILE A N 1
ATOM 1465 C CA . ILE A 1 189 ? 0.575 -1.729 -7.564 1.00 98.25 189 ILE A CA 1
ATOM 1466 C C . ILE A 1 189 ? -0.379 -2.793 -7.007 1.00 98.25 189 ILE A C 1
ATOM 1468 O O . ILE A 1 189 ? -0.873 -2.644 -5.892 1.00 98.25 189 ILE A O 1
ATOM 1472 N N . TYR A 1 190 ? -0.602 -3.896 -7.730 1.00 97.50 190 TYR A N 1
ATOM 1473 C CA . TYR A 1 190 ? -1.406 -5.010 -7.221 1.00 97.50 190 TYR A CA 1
ATOM 1474 C C . TYR A 1 190 ? -0.778 -5.599 -5.950 1.00 97.50 190 TYR A C 1
ATOM 1476 O O . TYR A 1 190 ? -1.433 -5.682 -4.915 1.00 97.50 190 TYR A O 1
ATOM 1484 N N . TYR A 1 191 ? 0.513 -5.942 -5.994 1.00 96.25 191 TYR A N 1
ATOM 1485 C CA . TYR A 1 191 ? 1.236 -6.523 -4.858 1.00 96.25 191 TYR A CA 1
ATOM 1486 C C . TYR A 1 191 ? 1.327 -5.558 -3.675 1.00 96.25 191 TYR A C 1
ATOM 1488 O O . TYR A 1 191 ? 1.182 -5.977 -2.527 1.00 96.25 191 TYR A O 1
ATOM 1496 N N . ASN A 1 192 ? 1.505 -4.266 -3.959 1.00 97.06 192 ASN A N 1
ATOM 1497 C CA . ASN A 1 192 ? 1.461 -3.207 -2.962 1.00 97.06 192 ASN A CA 1
ATOM 1498 C C . ASN A 1 192 ? 0.121 -3.216 -2.204 1.00 97.06 192 ASN A C 1
ATOM 1500 O O . ASN A 1 192 ? 0.103 -3.309 -0.976 1.00 97.06 192 ASN A O 1
ATOM 1504 N N . LEU A 1 193 ? -1.003 -3.164 -2.922 1.00 96.31 193 LEU A N 1
ATOM 1505 C CA . LEU A 1 193 ? -2.330 -3.104 -2.306 1.00 96.31 193 LEU A CA 1
ATOM 1506 C C . LEU A 1 193 ? -2.675 -4.390 -1.548 1.00 96.31 193 LEU A C 1
ATOM 1508 O O . LEU A 1 193 ? -3.186 -4.318 -0.430 1.00 96.31 193 LEU A O 1
ATOM 1512 N N . VAL A 1 194 ? -2.332 -5.556 -2.105 1.00 95.62 194 VAL A N 1
ATOM 1513 C CA . VAL A 1 194 ? -2.506 -6.848 -1.424 1.00 95.62 194 VAL A CA 1
ATOM 1514 C C . VAL A 1 194 ? -1.732 -6.889 -0.111 1.00 95.62 194 VAL A C 1
ATOM 1516 O O . VAL A 1 194 ? -2.287 -7.291 0.914 1.00 95.62 194 VAL A O 1
ATOM 1519 N N . TRP A 1 195 ? -0.478 -6.434 -0.110 1.00 93.50 195 TRP A N 1
ATOM 1520 C CA . TRP A 1 195 ? 0.320 -6.373 1.108 1.00 93.50 195 TRP A CA 1
ATOM 1521 C C . TRP A 1 195 ? -0.323 -5.466 2.159 1.00 93.50 195 TRP A C 1
ATOM 1523 O O . TRP A 1 195 ? -0.575 -5.909 3.281 1.00 93.50 195 TRP A O 1
ATOM 1533 N N . HIS A 1 196 ? -0.644 -4.220 1.799 1.00 95.12 196 HIS A N 1
ATOM 1534 C CA . HIS A 1 196 ? -1.243 -3.266 2.734 1.00 95.12 196 HIS A CA 1
ATOM 1535 C C . HIS A 1 196 ? -2.584 -3.762 3.289 1.00 95.12 196 HIS A C 1
ATOM 1537 O O . HIS A 1 196 ? -2.861 -3.599 4.479 1.00 95.12 196 HIS A O 1
ATOM 1543 N N . TYR A 1 197 ? -3.383 -4.434 2.458 1.00 93.31 197 TYR A N 1
ATOM 1544 C CA . TYR A 1 197 ? -4.602 -5.100 2.899 1.00 93.31 197 TYR A CA 1
ATOM 1545 C C . TYR A 1 197 ? -4.320 -6.212 3.913 1.00 93.31 197 TYR A C 1
ATOM 1547 O O . TYR A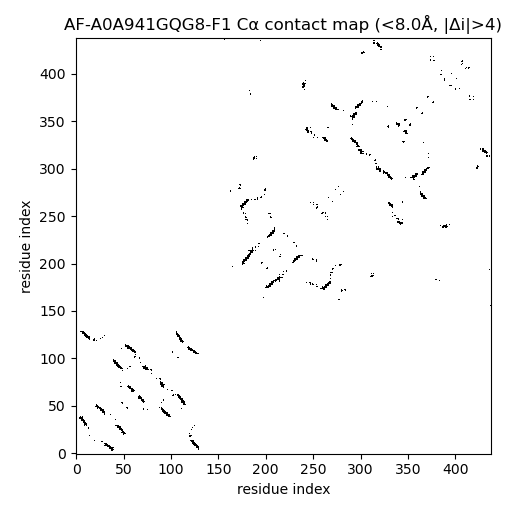 1 197 ? -4.956 -6.258 4.968 1.00 93.31 197 TYR A O 1
ATOM 1555 N N . SER A 1 198 ? -3.328 -7.066 3.642 1.00 88.62 198 SER A N 1
ATOM 1556 C CA . SER A 1 198 ? -2.963 -8.188 4.516 1.00 88.62 198 SER A CA 1
ATOM 1557 C C . SER A 1 198 ? -2.502 -7.754 5.913 1.00 88.62 198 SER A C 1
ATOM 1559 O O . SER A 1 198 ? -2.763 -8.456 6.889 1.00 88.62 198 SER A O 1
ATOM 1561 N N . ILE A 1 199 ? -1.885 -6.572 6.031 1.00 87.50 199 ILE A N 1
ATOM 1562 C CA . ILE A 1 199 ? -1.450 -6.007 7.319 1.00 87.50 199 ILE A CA 1
ATOM 1563 C C . ILE A 1 199 ? -2.545 -5.189 8.027 1.00 87.50 199 ILE A C 1
ATOM 1565 O O . ILE A 1 199 ? -2.300 -4.658 9.110 1.00 87.50 199 ILE A O 1
ATOM 1569 N N . GLY A 1 200 ? -3.748 -5.101 7.446 1.00 89.44 200 GLY A N 1
ATOM 1570 C CA . GLY A 1 200 ? -4.940 -4.537 8.084 1.00 89.44 200 GLY A CA 1
ATOM 1571 C C . GLY A 1 200 ? -5.460 -3.220 7.501 1.00 89.44 200 GLY A C 1
ATOM 1572 O O . GLY A 1 200 ? -6.480 -2.730 7.980 1.00 89.44 200 GLY A O 1
ATOM 1573 N N . ILE A 1 201 ? -4.837 -2.643 6.467 1.00 95.06 201 ILE A N 1
ATOM 1574 C CA . ILE A 1 201 ? -5.362 -1.431 5.819 1.00 95.06 201 ILE A CA 1
ATOM 1575 C C . ILE A 1 201 ? -6.479 -1.834 4.857 1.00 95.06 201 ILE A C 1
ATOM 1577 O O . ILE A 1 201 ? -6.235 -2.339 3.770 1.00 95.06 201 ILE A O 1
ATOM 1581 N N . LYS A 1 202 ? -7.733 -1.606 5.247 1.00 93.44 202 LYS A N 1
ATOM 1582 C CA . LYS A 1 202 ? -8.910 -2.037 4.465 1.00 93.44 202 LYS A CA 1
ATOM 1583 C C . LYS A 1 202 ? -9.497 -0.949 3.568 1.00 93.44 202 LYS A C 1
ATOM 1585 O O . LYS A 1 202 ? -10.510 -1.178 2.917 1.00 93.44 202 LYS A O 1
ATOM 1590 N N . ARG A 1 203 ? -8.922 0.254 3.575 1.00 97.00 203 ARG A N 1
ATOM 1591 C CA . ARG A 1 203 ? -9.505 1.460 2.975 1.00 97.00 203 ARG A CA 1
ATOM 1592 C C . ARG A 1 203 ? -8.462 2.182 2.145 1.00 97.00 203 ARG A C 1
ATOM 1594 O O . ARG A 1 203 ? -7.403 2.522 2.668 1.00 97.00 203 ARG A O 1
ATOM 1601 N N . PHE A 1 204 ? -8.778 2.434 0.883 1.00 98.00 204 PHE A N 1
ATOM 1602 C CA . PHE A 1 204 ? -7.841 2.984 -0.085 1.00 98.00 204 PHE A CA 1
ATOM 1603 C C . PHE A 1 204 ? -8.484 4.091 -0.913 1.00 98.00 204 PHE A C 1
ATOM 1605 O O . PHE A 1 204 ? -9.549 3.897 -1.496 1.00 98.00 204 PHE A O 1
ATOM 1612 N N . VAL A 1 205 ? -7.814 5.238 -1.009 1.00 95.75 205 VAL A N 1
ATOM 1613 C CA . VAL A 1 205 ? -8.122 6.280 -1.999 1.00 95.75 205 VAL A CA 1
ATOM 1614 C C . VAL A 1 205 ? -6.944 6.367 -2.952 1.00 95.75 205 VAL A C 1
ATOM 1616 O O . VAL A 1 205 ? -5.866 6.817 -2.569 1.00 95.75 205 VAL A O 1
ATOM 1619 N N . ILE A 1 206 ? -7.137 5.913 -4.185 1.00 97.81 206 ILE A N 1
ATOM 1620 C CA . ILE A 1 206 ? -6.074 5.818 -5.180 1.00 97.81 206 ILE A CA 1
ATOM 1621 C C . ILE A 1 206 ? -6.376 6.781 -6.320 1.00 97.81 206 ILE A C 1
ATOM 1623 O O . ILE A 1 206 ? -7.372 6.639 -7.029 1.00 97.81 206 ILE A O 1
ATOM 1627 N N . LEU A 1 207 ? -5.500 7.762 -6.498 1.00 95.06 207 LEU A N 1
ATOM 1628 C CA . LEU A 1 207 ? -5.522 8.705 -7.604 1.00 95.06 207 LEU A CA 1
ATOM 1629 C C . LEU A 1 207 ? -4.659 8.132 -8.736 1.00 95.06 207 LEU A C 1
ATOM 1631 O O . LEU A 1 207 ? -3.433 8.100 -8.637 1.00 95.06 207 LEU A O 1
ATOM 1635 N N . ASN A 1 208 ? -5.289 7.658 -9.809 1.00 95.75 208 ASN A N 1
ATOM 1636 C CA . ASN A 1 208 ? -4.592 7.155 -10.990 1.00 95.75 208 ASN A CA 1
ATOM 1637 C C . ASN A 1 208 ? -4.336 8.306 -11.968 1.00 95.75 208 ASN A C 1
ATOM 1639 O O . ASN A 1 208 ? -5.249 8.762 -12.658 1.00 95.75 208 ASN A O 1
ATOM 1643 N N . ASN A 1 209 ? -3.097 8.793 -12.026 1.00 93.94 209 ASN A N 1
ATOM 1644 C CA . ASN A 1 209 ? -2.753 9.995 -12.773 1.00 93.94 209 ASN A CA 1
ATOM 1645 C C . ASN A 1 209 ? -2.390 9.703 -14.227 1.00 93.94 209 ASN A C 1
ATOM 1647 O O . ASN A 1 209 ? -1.218 9.622 -14.609 1.00 93.94 209 ASN A O 1
ATOM 1651 N N . MET A 1 210 ? -3.421 9.599 -15.064 1.00 93.25 210 MET A N 1
ATOM 1652 C CA . MET A 1 210 ? -3.280 9.418 -16.511 1.00 93.25 210 MET A CA 1
ATOM 1653 C C . MET A 1 210 ? -2.294 8.290 -16.865 1.00 93.25 210 MET A C 1
ATOM 1655 O O . MET A 1 210 ? -1.410 8.483 -17.709 1.00 93.25 210 MET A O 1
ATOM 1659 N N . SER A 1 211 ? -2.370 7.153 -16.167 1.00 95.19 211 SER A N 1
ATOM 1660 C CA . SER A 1 211 ? -1.513 6.007 -16.480 1.00 95.19 211 SER A CA 1
ATOM 1661 C C . SER A 1 211 ? -1.777 5.518 -17.905 1.00 95.19 211 SER A C 1
ATOM 1663 O O . SER A 1 211 ? -2.918 5.463 -18.364 1.00 95.19 211 SER A O 1
ATOM 1665 N N . ARG A 1 212 ? -0.699 5.190 -18.608 1.00 94.56 212 ARG A N 1
ATOM 1666 C CA . ARG A 1 212 ? -0.639 4.683 -19.981 1.00 94.56 212 ARG A CA 1
ATOM 1667 C C . ARG A 1 212 ? -0.434 3.169 -20.027 1.00 94.56 212 ARG A C 1
ATOM 1669 O O . ARG A 1 212 ? -0.542 2.578 -21.097 1.00 94.56 212 ARG A O 1
ATOM 1676 N N . ASP A 1 213 ? -0.126 2.555 -18.890 1.00 94.69 213 ASP A N 1
ATOM 1677 C CA . ASP A 1 213 ? 0.035 1.112 -18.740 1.00 94.69 213 ASP A CA 1
ATOM 1678 C C . ASP A 1 213 ? -1.198 0.445 -18.081 1.00 94.69 213 ASP A C 1
ATOM 1680 O O . ASP A 1 213 ? -2.311 0.978 -18.074 1.00 94.69 213 ASP A O 1
ATOM 1684 N N . GLY A 1 214 ? -1.011 -0.759 -17.532 1.00 96.06 214 GLY A N 1
ATOM 1685 C CA . GLY A 1 214 ? -2.045 -1.528 -16.840 1.00 96.06 214 GLY A CA 1
ATOM 1686 C C . GLY A 1 214 ? -2.434 -1.044 -15.435 1.00 96.06 214 GLY A C 1
ATOM 1687 O O . GLY A 1 214 ? -3.274 -1.701 -14.828 1.00 96.06 214 GLY A O 1
ATOM 1688 N N . THR A 1 215 ? -1.900 0.067 -14.908 1.00 97.62 215 THR A N 1
ATOM 1689 C CA . THR A 1 215 ? -2.033 0.452 -13.481 1.00 97.62 215 THR A CA 1
ATOM 1690 C C . THR A 1 215 ? -3.483 0.433 -12.999 1.00 97.62 215 THR A C 1
ATOM 1692 O O . THR A 1 215 ? -3.817 -0.237 -12.024 1.00 97.62 215 THR A O 1
ATOM 1695 N N . GLY A 1 216 ? -4.390 1.098 -13.724 1.00 92.75 216 GLY A N 1
ATOM 1696 C CA . GLY A 1 216 ? -5.811 1.122 -13.363 1.00 92.75 216 GLY A CA 1
ATOM 1697 C C . GLY A 1 216 ? -6.487 -0.254 -13.434 1.00 92.75 216 GLY A C 1
ATOM 1698 O O . GLY A 1 216 ? -7.419 -0.519 -12.677 1.00 92.75 216 GLY A O 1
ATOM 1699 N N . LYS A 1 217 ? -6.028 -1.146 -14.326 1.00 95.19 217 LYS A N 1
ATOM 1700 C CA . LYS A 1 217 ? -6.539 -2.525 -14.414 1.00 95.19 217 LYS A CA 1
ATOM 1701 C C . LYS A 1 217 ? -6.120 -3.335 -13.191 1.00 95.19 217 LYS A C 1
ATOM 1703 O O . LYS A 1 217 ? -6.972 -4.005 -12.623 1.00 95.19 217 LYS A O 1
ATOM 1708 N N . GLU A 1 218 ? -4.872 -3.211 -12.753 1.00 97.38 218 GLU A N 1
ATOM 1709 C CA . GLU A 1 218 ? -4.365 -3.909 -11.567 1.00 97.38 218 GLU A CA 1
ATOM 1710 C C . GLU A 1 218 ? -5.017 -3.415 -10.266 1.00 97.38 218 GLU A C 1
ATOM 1712 O O . GLU A 1 218 ? -5.346 -4.222 -9.399 1.00 97.38 218 GLU A O 1
ATOM 1717 N N . ILE A 1 219 ? -5.320 -2.116 -10.150 1.00 92.31 219 ILE A N 1
ATOM 1718 C CA . ILE A 1 219 ? -6.085 -1.592 -9.002 1.00 92.31 219 ILE A CA 1
ATOM 1719 C C . ILE A 1 219 ? -7.512 -2.159 -8.992 1.00 92.31 219 ILE A C 1
ATOM 1721 O O . ILE A 1 219 ? -8.007 -2.586 -7.949 1.00 92.31 219 ILE A O 1
ATOM 1725 N N . ARG A 1 220 ? -8.181 -2.200 -10.154 1.00 92.88 220 ARG A N 1
ATOM 1726 C CA . ARG A 1 220 ? -9.518 -2.809 -10.275 1.00 92.88 220 ARG A CA 1
ATOM 1727 C C . ARG A 1 220 ? -9.488 -4.307 -9.997 1.00 92.88 220 ARG A C 1
ATOM 1729 O O . ARG A 1 220 ? -10.401 -4.819 -9.362 1.00 92.88 220 ARG A O 1
ATOM 1736 N N . ARG A 1 221 ? -8.439 -5.000 -10.437 1.00 94.38 221 ARG A N 1
ATOM 1737 C CA . ARG A 1 221 ? -8.208 -6.407 -10.116 1.00 94.38 221 ARG A CA 1
ATOM 1738 C C . ARG A 1 221 ? -8.101 -6.606 -8.606 1.00 94.38 221 ARG A C 1
ATOM 1740 O O . ARG A 1 221 ? -8.835 -7.429 -8.082 1.00 94.38 221 ARG A O 1
ATOM 1747 N N . PHE A 1 222 ? -7.288 -5.813 -7.906 1.00 90.81 222 PHE A N 1
ATOM 1748 C CA . PHE A 1 222 ? -7.215 -5.860 -6.444 1.00 90.81 222 PHE A CA 1
ATOM 1749 C C . PHE A 1 222 ? -8.592 -5.652 -5.793 1.00 90.81 222 PHE A C 1
ATOM 1751 O O . PHE A 1 222 ? -8.997 -6.454 -4.959 1.00 90.81 222 PHE A O 1
ATOM 1758 N N . ALA A 1 223 ? -9.350 -4.633 -6.208 1.00 76.81 223 ALA A N 1
ATOM 1759 C CA . ALA A 1 223 ? -10.688 -4.390 -5.662 1.00 76.81 223 ALA A CA 1
ATOM 1760 C C . ALA A 1 223 ? -11.660 -5.566 -5.909 1.00 76.81 223 ALA A C 1
ATOM 1762 O O . ALA A 1 223 ? -12.512 -5.850 -5.072 1.00 76.81 223 ALA A O 1
ATOM 1763 N N . ASN A 1 224 ? -11.521 -6.266 -7.040 1.00 79.19 224 ASN A N 1
ATOM 1764 C CA . ASN A 1 224 ? -12.322 -7.449 -7.362 1.00 79.19 224 ASN A CA 1
ATOM 1765 C C . ASN A 1 224 ? -11.895 -8.690 -6.563 1.00 79.19 224 ASN A C 1
ATOM 1767 O O . ASN A 1 224 ? -12.753 -9.448 -6.114 1.00 79.19 224 ASN A O 1
ATOM 1771 N N . ASP A 1 225 ? -10.587 -8.901 -6.403 1.00 81.44 225 ASP A N 1
ATOM 1772 C CA . ASP A 1 225 ? -10.016 -10.038 -5.676 1.00 81.44 225 ASP A CA 1
ATOM 1773 C C . ASP A 1 225 ? -10.242 -9.898 -4.154 1.00 81.44 225 ASP A C 1
ATOM 1775 O O . ASP A 1 225 ? -10.392 -10.898 -3.449 1.00 81.44 225 ASP A O 1
ATOM 1779 N N . TYR A 1 226 ? -10.345 -8.658 -3.658 1.00 82.81 226 TYR A N 1
ATOM 1780 C CA . TYR A 1 226 ? -10.548 -8.307 -2.249 1.00 82.81 226 TYR A CA 1
ATOM 1781 C C . TYR A 1 226 ? -11.757 -7.368 -2.082 1.00 82.81 226 TYR A C 1
ATOM 1783 O O . TYR A 1 226 ? -11.582 -6.201 -1.740 1.00 82.81 226 TYR A O 1
ATOM 1791 N N . PRO A 1 227 ? -13.001 -7.852 -2.258 1.00 71.94 227 PRO A N 1
ATOM 1792 C CA . PRO A 1 227 ? -14.202 -7.005 -2.218 1.00 71.94 227 PRO A CA 1
ATOM 1793 C C . PRO A 1 227 ? -14.490 -6.384 -0.837 1.00 71.94 227 PRO A C 1
ATOM 1795 O O . PRO A 1 227 ? -15.254 -5.431 -0.728 1.00 71.94 227 PRO A O 1
ATOM 1798 N N . GLU A 1 228 ? -13.872 -6.915 0.222 1.00 81.94 228 GLU A N 1
ATOM 1799 C CA . GLU A 1 228 ? -13.882 -6.344 1.579 1.00 81.94 228 GLU A CA 1
ATOM 1800 C C . GLU A 1 228 ? -12.976 -5.099 1.697 1.00 81.94 228 GLU A C 1
ATOM 1802 O O . GLU A 1 228 ? -13.081 -4.335 2.659 1.00 81.94 228 GLU A O 1
ATOM 1807 N N . ALA A 1 229 ? -12.055 -4.893 0.748 1.00 79.12 229 ALA A N 1
ATOM 1808 C CA . ALA A 1 229 ? -11.271 -3.672 0.657 1.00 79.12 229 ALA A CA 1
ATOM 1809 C C . ALA A 1 229 ? -12.132 -2.557 0.049 1.00 79.12 229 ALA A C 1
ATOM 1811 O O . ALA A 1 229 ? -12.616 -2.645 -1.079 1.00 79.12 229 ALA A O 1
ATOM 1812 N N . MET A 1 230 ? -12.295 -1.461 0.784 1.00 89.81 230 MET A N 1
ATOM 1813 C CA . MET A 1 230 ? -12.995 -0.276 0.302 1.00 89.81 230 MET A CA 1
ATOM 1814 C C . MET A 1 230 ? -12.038 0.565 -0.539 1.00 89.81 230 MET A C 1
ATOM 1816 O O . MET A 1 230 ? -11.198 1.282 0.006 1.00 89.81 230 MET A O 1
ATOM 1820 N N . VAL A 1 231 ? -12.160 0.484 -1.863 1.00 87.44 231 VAL A N 1
ATOM 1821 C CA . VAL A 1 231 ? -11.272 1.180 -2.803 1.00 87.44 231 VAL A CA 1
ATOM 1822 C C . VAL A 1 231 ? -12.034 2.267 -3.554 1.00 87.44 231 VAL A C 1
ATOM 1824 O O . VAL A 1 231 ? -12.921 1.977 -4.353 1.00 87.44 231 VAL A O 1
ATOM 1827 N N . TYR A 1 232 ? -11.641 3.522 -3.353 1.00 87.56 232 TYR A N 1
ATOM 1828 C CA . TYR A 1 232 ? -11.994 4.622 -4.246 1.00 87.56 232 TYR A CA 1
ATOM 1829 C C . TYR A 1 232 ? -10.863 4.837 -5.244 1.00 87.56 232 TYR A C 1
ATOM 1831 O O . TYR A 1 232 ? -9.826 5.408 -4.910 1.00 87.56 232 TYR A O 1
ATOM 1839 N N . LEU A 1 233 ? -11.076 4.382 -6.476 1.00 91.19 233 LEU A N 1
ATOM 1840 C CA . LEU A 1 233 ? -10.207 4.685 -7.607 1.00 91.19 233 LEU A CA 1
ATOM 1841 C C . LEU A 1 233 ? -10.707 5.952 -8.306 1.00 91.19 233 LEU A C 1
ATOM 1843 O O . LEU A 1 233 ? -11.824 5.980 -8.821 1.00 91.19 233 LEU A O 1
ATOM 1847 N N . ILE A 1 234 ? -9.875 6.988 -8.336 1.00 87.25 234 ILE A N 1
ATOM 1848 C CA . ILE A 1 234 ? -10.174 8.274 -8.964 1.00 87.25 234 ILE A CA 1
ATOM 1849 C C . ILE A 1 234 ? -9.240 8.447 -10.158 1.00 87.25 234 ILE A C 1
ATOM 1851 O O . ILE A 1 234 ? -8.019 8.431 -10.014 1.00 87.25 234 ILE A O 1
ATOM 1855 N N . GLU A 1 235 ? -9.819 8.628 -11.342 1.00 90.38 235 GLU A N 1
ATOM 1856 C CA . GLU A 1 235 ? -9.058 8.929 -12.554 1.00 90.38 235 GLU A CA 1
ATOM 1857 C C . GLU A 1 235 ? -8.667 10.414 -12.549 1.00 90.38 235 GLU A C 1
ATOM 1859 O O . GLU A 1 235 ? -9.480 11.300 -12.828 1.00 90.38 235 GLU A O 1
ATOM 1864 N N . ASP A 1 236 ? -7.411 10.685 -12.206 1.00 87.12 236 ASP A N 1
ATOM 1865 C CA . ASP A 1 236 ? -6.854 12.029 -12.121 1.00 87.12 236 ASP A CA 1
ATOM 1866 C C . ASP A 1 236 ? -6.362 12.487 -13.499 1.00 87.12 236 ASP A C 1
ATOM 1868 O O . ASP A 1 236 ? -5.383 11.965 -14.041 1.00 87.12 236 ASP A O 1
ATOM 1872 N N . ARG A 1 237 ? -7.054 13.482 -14.064 1.00 87.50 237 ARG A N 1
ATOM 1873 C CA . ARG A 1 237 ? -6.776 14.061 -15.389 1.00 87.50 237 ARG A CA 1
ATOM 1874 C C . ARG A 1 237 ? -5.864 15.291 -15.345 1.00 87.50 237 ARG A C 1
ATOM 1876 O O . ARG A 1 237 ? -5.601 15.875 -16.395 1.00 87.50 237 ARG A O 1
ATOM 1883 N N . GLU A 1 238 ? -5.389 15.692 -14.167 1.00 88.69 238 GLU A N 1
ATOM 1884 C CA . GLU A 1 238 ? -4.455 16.808 -14.017 1.00 88.69 238 GLU A CA 1
ATOM 1885 C C . GLU A 1 238 ? -3.028 16.353 -14.347 1.00 88.69 238 GLU A C 1
ATOM 1887 O O . GLU A 1 238 ? -2.459 15.512 -13.648 1.00 88.69 238 GLU A O 1
ATOM 1892 N N . ARG A 1 239 ? -2.429 16.934 -15.391 1.00 84.94 239 ARG A N 1
ATOM 1893 C CA . ARG A 1 239 ? -1.075 16.587 -15.856 1.00 84.94 239 ARG A CA 1
ATOM 1894 C C . ARG A 1 239 ? 0.011 16.996 -14.864 1.00 84.94 239 ARG A C 1
ATOM 1896 O O . ARG A 1 239 ? 1.023 16.308 -14.763 1.00 84.94 239 ARG A O 1
ATOM 1903 N N . GLY A 1 240 ? -0.175 18.116 -14.171 1.00 80.81 240 GLY A N 1
ATOM 1904 C CA . GLY A 1 240 ? 0.760 18.633 -13.186 1.00 80.81 240 GLY A CA 1
ATOM 1905 C C . GLY A 1 240 ? 0.893 17.707 -11.979 1.00 80.81 240 GLY A C 1
ATOM 1906 O O . GLY A 1 240 ? -0.095 17.242 -11.395 1.00 80.81 240 GLY A O 1
ATOM 1907 N N . HIS A 1 241 ? 2.134 17.466 -11.565 1.00 82.19 241 HIS A N 1
ATOM 1908 C CA . HIS A 1 241 ? 2.445 16.697 -10.362 1.00 82.19 241 HIS A CA 1
ATOM 1909 C C . HIS A 1 241 ? 2.252 17.544 -9.089 1.00 82.19 241 HIS A C 1
ATOM 1911 O O . HIS A 1 241 ? 3.203 17.854 -8.383 1.00 82.19 241 HIS A O 1
ATOM 1917 N N . TYR A 1 242 ? 1.008 17.948 -8.809 1.00 86.00 242 TYR A N 1
ATOM 1918 C CA . TYR A 1 242 ? 0.615 18.649 -7.578 1.00 86.00 242 TYR A CA 1
ATOM 1919 C C . TYR A 1 242 ? 0.374 17.657 -6.431 1.00 86.00 242 TYR A C 1
ATOM 1921 O O . TYR A 1 242 ? -0.749 17.544 -5.926 1.00 86.00 242 TYR A O 1
ATOM 1929 N N . GLN A 1 243 ? 1.398 16.877 -6.077 1.00 88.12 243 GLN A N 1
ATOM 1930 C CA . GLN A 1 243 ? 1.247 15.719 -5.199 1.00 88.12 243 GLN A CA 1
ATOM 1931 C C . GLN A 1 243 ? 0.715 16.127 -3.827 1.00 88.12 243 GLN A C 1
ATOM 1933 O O . GLN A 1 243 ? -0.278 15.560 -3.382 1.00 88.12 243 GLN A O 1
ATOM 1938 N N . GLY A 1 244 ? 1.270 17.161 -3.193 1.00 88.12 244 GLY A N 1
ATOM 1939 C CA . GLY A 1 244 ? 0.839 17.589 -1.860 1.00 88.12 244 GLY A CA 1
ATOM 1940 C C . GLY A 1 244 ? -0.645 17.971 -1.809 1.00 88.12 244 GLY A C 1
ATOM 1941 O O . GLY A 1 244 ? -1.390 17.505 -0.942 1.00 88.12 244 GLY A O 1
ATOM 1942 N N . ARG A 1 245 ? -1.122 18.746 -2.796 1.00 89.62 245 ARG A N 1
ATOM 1943 C CA . ARG A 1 245 ? -2.542 19.146 -2.906 1.00 89.62 245 ARG A CA 1
ATOM 1944 C C . ARG A 1 245 ? -3.456 17.933 -3.086 1.00 89.62 245 ARG A C 1
ATOM 1946 O O . ARG A 1 245 ? -4.459 17.802 -2.385 1.00 89.62 245 ARG A O 1
ATOM 1953 N N . LYS A 1 246 ? -3.092 17.042 -4.010 1.00 93.25 246 LYS A N 1
ATOM 1954 C CA . LYS A 1 246 ? -3.856 15.834 -4.350 1.00 93.25 246 LYS A CA 1
ATOM 1955 C C . LYS A 1 246 ? -3.936 14.869 -3.161 1.00 93.25 246 LYS A C 1
ATOM 1957 O O . LYS A 1 246 ? -5.023 14.424 -2.799 1.00 93.25 246 LYS A O 1
ATOM 1962 N N . MET A 1 247 ? -2.808 14.623 -2.501 1.00 95.44 247 MET A N 1
ATOM 1963 C CA . MET A 1 247 ? -2.710 13.733 -1.341 1.00 95.44 247 MET A CA 1
ATOM 1964 C C . MET A 1 247 ? -3.451 14.297 -0.124 1.00 95.44 247 MET A C 1
ATOM 1966 O O . MET A 1 247 ? -4.152 13.556 0.559 1.00 95.44 247 MET A O 1
ATOM 1970 N N . THR A 1 248 ? -3.389 15.614 0.101 1.00 92.81 248 THR A N 1
ATOM 1971 C CA . THR A 1 248 ? -4.178 16.299 1.142 1.00 92.81 248 THR A CA 1
ATOM 1972 C C . THR A 1 248 ? -5.680 16.121 0.920 1.00 92.81 248 THR A C 1
ATOM 1974 O O . THR A 1 248 ? -6.411 15.781 1.849 1.00 92.81 248 THR A O 1
ATOM 1977 N N . ALA A 1 249 ? -6.152 16.309 -0.316 1.00 90.75 249 ALA A N 1
ATOM 1978 C CA . ALA A 1 249 ? -7.563 16.130 -0.647 1.00 90.75 249 ALA A CA 1
ATOM 1979 C C . ALA A 1 249 ? -8.016 14.670 -0.468 1.00 90.75 249 ALA A C 1
ATOM 1981 O O . ALA A 1 249 ? -9.086 14.425 0.091 1.00 90.75 249 ALA A O 1
ATOM 1982 N N . ALA A 1 250 ? -7.193 13.704 -0.888 1.00 91.62 250 ALA A N 1
ATOM 1983 C CA . ALA A 1 250 ? -7.463 12.281 -0.692 1.00 91.62 250 ALA A CA 1
ATOM 1984 C C . ALA A 1 250 ? -7.510 11.898 0.798 1.00 91.62 250 ALA A C 1
ATOM 1986 O O . ALA A 1 250 ? -8.396 11.148 1.208 1.00 91.62 250 ALA A O 1
ATOM 1987 N N . ALA A 1 251 ? -6.607 12.445 1.616 1.00 95.31 251 ALA A N 1
ATOM 1988 C CA . ALA A 1 251 ? -6.580 12.240 3.062 1.00 95.31 251 ALA A CA 1
ATOM 1989 C C . ALA A 1 251 ? -7.834 12.800 3.752 1.00 95.31 251 ALA A C 1
ATOM 1991 O O . ALA A 1 251 ? -8.486 12.090 4.520 1.00 95.31 251 ALA A O 1
ATOM 1992 N N . GLU A 1 252 ? -8.230 14.036 3.428 1.00 91.00 252 GLU A N 1
ATOM 1993 C CA . GLU A 1 252 ? -9.459 14.640 3.956 1.00 91.00 252 GLU A CA 1
ATOM 1994 C C . GLU A 1 252 ? -10.699 13.841 3.528 1.00 91.00 252 GLU A C 1
ATOM 1996 O O . GLU A 1 252 ? -11.601 13.614 4.336 1.00 91.00 252 GLU A O 1
ATOM 2001 N N . PHE A 1 253 ? -10.741 13.362 2.282 1.00 86.06 253 PHE A N 1
ATOM 2002 C CA . PHE A 1 253 ? -11.816 12.496 1.804 1.00 86.06 253 PHE A CA 1
ATOM 2003 C C . PHE A 1 253 ? -11.870 11.174 2.583 1.00 86.06 253 PHE A C 1
ATOM 2005 O O . PHE A 1 253 ? -12.926 10.829 3.112 1.00 86.06 253 PHE A O 1
ATOM 2012 N N . ALA A 1 254 ? -10.744 10.470 2.730 1.00 87.44 254 ALA A N 1
ATOM 2013 C CA . ALA A 1 254 ? -10.668 9.220 3.487 1.00 87.44 254 ALA A CA 1
ATOM 2014 C C . ALA A 1 254 ? -11.120 9.403 4.946 1.00 87.44 254 ALA A C 1
ATOM 2016 O O . ALA A 1 254 ? -11.904 8.606 5.470 1.00 87.44 254 ALA A O 1
ATOM 2017 N N . HIS A 1 255 ? -10.678 10.487 5.589 1.00 89.69 255 HIS A N 1
ATOM 2018 C CA . HIS A 1 255 ? -11.092 10.831 6.943 1.00 89.69 255 HIS A CA 1
ATOM 2019 C C . HIS A 1 255 ? -12.598 11.105 7.028 1.00 89.69 255 HIS A C 1
ATOM 2021 O O . HIS A 1 255 ? -13.269 10.568 7.903 1.00 89.69 255 HIS A O 1
ATOM 2027 N N . ARG A 1 256 ? -13.169 11.889 6.107 1.00 84.06 256 ARG A N 1
ATOM 2028 C CA . ARG A 1 256 ? -14.608 12.201 6.119 1.00 84.06 256 ARG A CA 1
ATOM 2029 C C . ARG A 1 256 ? -15.484 10.985 5.832 1.00 84.06 256 ARG A C 1
ATOM 2031 O O . ARG A 1 256 ? -16.535 10.851 6.451 1.00 84.06 256 ARG A O 1
ATOM 2038 N N . MET A 1 257 ? -15.066 10.121 4.911 1.00 82.31 257 MET A N 1
ATOM 2039 C CA . MET A 1 257 ? -15.861 8.967 4.487 1.00 82.31 257 MET A CA 1
ATOM 2040 C C . MET A 1 257 ? -15.846 7.829 5.499 1.00 82.31 257 MET A C 1
ATOM 2042 O O . MET A 1 257 ? -16.865 7.176 5.708 1.00 82.31 257 MET A O 1
ATOM 2046 N N . TRP A 1 258 ? -14.698 7.584 6.127 1.00 85.44 258 TRP A N 1
ATOM 2047 C CA . TRP A 1 258 ? -14.511 6.403 6.969 1.00 85.44 258 TRP A CA 1
ATOM 2048 C C . TRP A 1 258 ? -14.137 6.714 8.410 1.00 85.44 258 TRP A C 1
ATOM 2050 O O . TRP A 1 258 ? -13.890 5.790 9.185 1.00 85.44 258 TRP A O 1
ATOM 2060 N N . GLN A 1 259 ? -14.062 7.996 8.776 1.00 89.75 259 GLN A N 1
ATOM 2061 C CA . GLN A 1 259 ? -13.535 8.433 10.069 1.00 89.75 259 GLN A CA 1
ATOM 2062 C C . GLN A 1 259 ? -12.162 7.803 10.335 1.00 89.75 259 GLN A C 1
ATOM 2064 O O . GLN A 1 259 ? -11.890 7.364 11.455 1.00 89.75 259 GLN A O 1
ATOM 2069 N N . ALA A 1 260 ? -11.345 7.681 9.279 1.00 90.81 260 ALA A N 1
ATOM 2070 C CA . ALA A 1 260 ? -10.000 7.134 9.364 1.00 90.81 260 ALA A CA 1
ATOM 2071 C C . ALA A 1 260 ? -9.187 8.000 10.328 1.00 90.81 260 ALA A C 1
ATOM 2073 O O . ALA A 1 260 ? -9.081 9.214 10.149 1.00 90.81 260 ALA A O 1
ATOM 2074 N N . GLU A 1 261 ? -8.669 7.378 11.377 1.00 94.31 261 GLU A N 1
ATOM 2075 C CA . GLU A 1 261 ? -7.853 8.050 12.378 1.00 94.31 261 GLU A CA 1
ATOM 2076 C C . GLU A 1 261 ? -6.429 8.232 11.864 1.00 94.31 261 GLU A C 1
ATOM 2078 O O . GLU A 1 261 ? -5.846 9.303 12.022 1.00 94.31 261 GLU A O 1
ATOM 2083 N N . TRP A 1 262 ? -5.899 7.203 11.203 1.00 97.31 262 TRP A N 1
ATOM 2084 C CA . TRP A 1 262 ? -4.582 7.239 10.589 1.00 97.31 262 TRP A CA 1
ATOM 2085 C C . TRP A 1 262 ? -4.677 7.246 9.069 1.00 97.31 262 TRP A C 1
ATOM 2087 O O . TRP A 1 262 ? -5.425 6.470 8.472 1.00 97.31 262 TRP A O 1
ATOM 2097 N N . ILE A 1 263 ? -3.869 8.100 8.452 1.00 98.06 263 ILE A N 1
ATOM 2098 C CA . ILE A 1 263 ? -3.680 8.190 7.012 1.00 98.06 263 ILE A CA 1
ATOM 2099 C C . ILE A 1 263 ? -2.238 7.821 6.686 1.00 98.06 263 ILE A C 1
ATOM 2101 O O . ILE A 1 263 ? -1.300 8.441 7.196 1.00 98.06 263 ILE A O 1
ATOM 2105 N N . LEU A 1 264 ? -2.083 6.828 5.814 1.00 98.19 264 LEU A N 1
ATOM 2106 C CA . LEU A 1 264 ? -0.823 6.468 5.179 1.00 98.19 264 LEU A CA 1
ATOM 2107 C C . LEU A 1 264 ? -0.794 7.065 3.765 1.00 98.19 264 LEU A C 1
ATOM 2109 O O . LEU A 1 264 ? -1.409 6.486 2.870 1.00 98.19 264 LEU A O 1
ATOM 2113 N N . PRO A 1 265 ? -0.115 8.197 3.529 1.00 98.00 265 PRO A N 1
ATOM 2114 C CA . PRO A 1 265 ? 0.267 8.585 2.181 1.00 98.00 265 PRO A CA 1
ATOM 2115 C C . PRO A 1 265 ? 1.443 7.720 1.707 1.00 98.00 265 PRO A C 1
ATOM 2117 O O . PRO A 1 265 ? 2.482 7.676 2.365 1.00 98.00 265 PRO A O 1
ATOM 2120 N N . PHE A 1 266 ? 1.288 7.040 0.573 1.00 97.19 266 PHE A N 1
ATOM 2121 C CA . PHE A 1 266 ? 2.333 6.178 0.013 1.00 97.19 266 PHE A CA 1
ATOM 2122 C C . PHE A 1 266 ? 2.397 6.280 -1.513 1.00 97.19 266 PHE A C 1
ATOM 2124 O O . PHE A 1 266 ? 1.376 6.497 -2.175 1.00 97.19 266 PHE A O 1
ATOM 2131 N N . ASP A 1 267 ? 3.594 6.109 -2.067 1.00 96.62 267 ASP A N 1
ATOM 2132 C CA . ASP A 1 267 ? 3.813 5.961 -3.506 1.00 96.62 267 ASP A CA 1
ATOM 2133 C C . ASP A 1 267 ? 3.672 4.479 -3.920 1.00 96.62 267 ASP A C 1
ATOM 2135 O O . ASP A 1 267 ? 3.771 3.573 -3.090 1.00 96.62 267 ASP A O 1
ATOM 2139 N N . GLY A 1 268 ? 3.401 4.198 -5.201 1.00 96.00 268 GLY A N 1
ATOM 2140 C CA . GLY A 1 268 ? 3.082 2.835 -5.675 1.00 96.00 268 GLY A CA 1
ATOM 2141 C C . GLY A 1 268 ? 4.167 1.784 -5.390 1.00 96.00 268 GLY A C 1
ATOM 2142 O O . GLY A 1 268 ? 3.890 0.585 -5.338 1.00 96.00 268 GLY A O 1
ATOM 2143 N N . ASP A 1 269 ? 5.387 2.237 -5.137 1.00 95.81 269 ASP A N 1
ATOM 2144 C CA . ASP A 1 269 ? 6.583 1.454 -4.872 1.00 95.81 269 ASP A CA 1
ATOM 2145 C C . ASP A 1 269 ? 7.029 1.439 -3.407 1.00 95.81 269 ASP A C 1
ATOM 2147 O O . ASP A 1 269 ? 8.140 1.002 -3.097 1.00 95.81 269 ASP A O 1
ATOM 2151 N N . GLU A 1 270 ? 6.162 1.876 -2.500 1.00 96.75 270 GLU A N 1
ATOM 2152 C CA . GLU A 1 270 ? 6.439 1.979 -1.073 1.00 96.75 270 GLU A CA 1
ATOM 2153 C C . GLU A 1 270 ? 5.546 1.039 -0.270 1.00 96.75 270 GLU A C 1
ATOM 2155 O O . GLU A 1 270 ? 4.326 1.035 -0.418 1.00 96.75 270 GLU A O 1
ATOM 2160 N N . ILE A 1 271 ? 6.173 0.223 0.577 1.00 95.88 271 ILE A N 1
ATOM 2161 C CA . ILE A 1 271 ? 5.568 -0.911 1.273 1.00 95.88 271 ILE A CA 1
ATOM 2162 C C . ILE A 1 271 ? 5.748 -0.746 2.785 1.00 95.88 271 ILE A C 1
ATOM 2164 O O . ILE A 1 271 ? 6.853 -0.912 3.320 1.00 95.88 271 ILE A O 1
ATOM 2168 N N . LEU A 1 272 ? 4.656 -0.447 3.492 1.00 95.50 272 LEU A N 1
ATOM 2169 C CA . LEU A 1 272 ? 4.649 -0.319 4.948 1.00 95.50 272 LEU A CA 1
ATOM 2170 C C . LEU A 1 272 ? 4.871 -1.686 5.599 1.00 95.50 272 LEU A C 1
ATOM 2172 O O . LEU A 1 272 ? 4.110 -2.613 5.356 1.00 95.50 272 LEU A O 1
ATOM 2176 N N . CYS A 1 273 ? 5.864 -1.821 6.471 1.00 91.12 273 CYS A N 1
ATOM 2177 C CA . CYS A 1 273 ? 6.208 -3.093 7.106 1.00 91.12 273 CYS A CA 1
ATOM 2178 C C . CYS A 1 273 ? 6.195 -2.974 8.637 1.00 91.12 27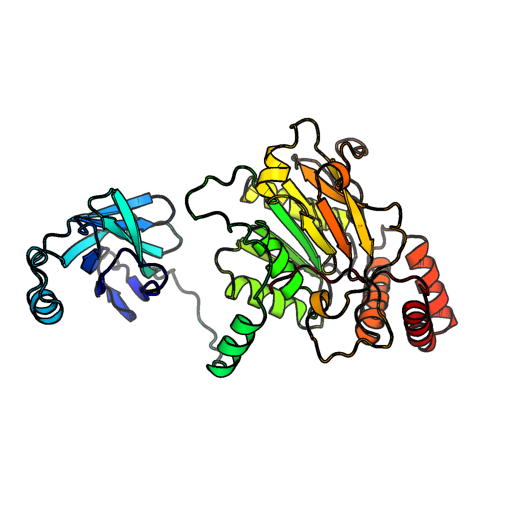3 CYS A C 1
ATOM 2180 O O . CYS A 1 273 ? 7.176 -2.493 9.214 1.00 91.12 273 CYS A O 1
ATOM 2182 N N . PRO A 1 274 ? 5.128 -3.436 9.310 1.00 86.19 274 PRO A N 1
ATOM 2183 C CA . PRO A 1 274 ? 5.160 -3.764 10.733 1.00 86.19 274 PRO A CA 1
ATOM 2184 C C . PRO A 1 274 ? 6.037 -5.006 10.956 1.00 86.19 274 PRO A C 1
ATOM 2186 O O . PRO A 1 274 ? 5.883 -6.004 10.256 1.00 86.19 274 PRO A O 1
ATOM 2189 N N . LEU A 1 275 ? 6.973 -4.953 11.904 1.00 77.81 275 LEU A N 1
ATOM 2190 C CA . LEU A 1 275 ? 8.005 -5.985 12.091 1.00 77.81 275 LEU A CA 1
ATOM 2191 C C . LEU A 1 275 ? 7.791 -6.887 13.309 1.00 77.81 275 LEU A C 1
ATOM 2193 O O . LEU A 1 275 ? 8.410 -7.944 13.389 1.00 77.81 275 LEU A O 1
ATOM 2197 N N . GLN A 1 276 ? 6.991 -6.454 14.283 1.00 68.38 276 GLN A N 1
ATOM 2198 C CA . GLN A 1 276 ? 6.881 -7.128 15.583 1.00 68.38 276 GLN A CA 1
ATOM 2199 C C . GLN A 1 276 ? 5.468 -7.645 15.843 1.00 68.38 276 GLN A C 1
ATOM 2201 O O . GLN A 1 276 ? 5.270 -8.830 16.094 1.00 68.38 276 GLN A O 1
ATOM 2206 N N . VAL A 1 277 ? 4.483 -6.749 15.771 1.00 75.19 277 VAL A N 1
ATOM 2207 C CA . VAL A 1 277 ? 3.065 -7.039 16.009 1.00 75.19 277 VAL A CA 1
ATOM 2208 C C . VAL A 1 277 ? 2.220 -6.499 14.856 1.00 75.19 277 VAL A C 1
ATOM 2210 O O . VAL A 1 277 ? 2.740 -5.869 13.934 1.00 75.19 277 VAL A O 1
ATOM 2213 N N . THR A 1 278 ? 0.914 -6.773 14.876 1.00 81.50 278 THR A N 1
ATOM 2214 C CA . THR A 1 278 ? 0.005 -6.273 13.837 1.00 81.50 278 THR A CA 1
ATOM 2215 C C . THR A 1 278 ? -0.034 -4.747 13.830 1.00 81.50 278 THR A C 1
ATOM 2217 O O . THR A 1 278 ? 0.094 -4.114 14.879 1.00 81.50 278 THR A O 1
ATOM 2220 N N . LEU A 1 279 ? -0.274 -4.156 12.654 1.00 87.06 279 LEU A N 1
ATOM 2221 C CA . LEU A 1 279 ? -0.365 -2.703 12.504 1.00 87.06 279 LEU A CA 1
ATOM 2222 C C . LEU A 1 279 ? -1.398 -2.099 13.466 1.00 87.06 279 LEU A C 1
ATOM 2224 O O . LEU A 1 279 ? -1.093 -1.126 14.143 1.00 87.06 279 LEU A O 1
ATOM 2228 N N . ASP A 1 280 ? -2.583 -2.705 13.580 1.00 85.56 280 ASP A N 1
ATOM 2229 C CA . ASP A 1 280 ? -3.635 -2.236 14.494 1.00 85.56 280 ASP A CA 1
ATOM 2230 C C . ASP A 1 280 ? -3.168 -2.212 15.959 1.00 85.56 280 ASP A C 1
ATOM 2232 O O . ASP A 1 280 ? -3.360 -1.216 16.654 1.00 85.56 280 ASP A O 1
ATOM 2236 N N . THR A 1 281 ? -2.469 -3.261 16.411 1.00 82.00 281 THR A N 1
ATOM 2237 C CA . THR A 1 281 ? -1.917 -3.317 17.775 1.00 82.00 281 THR A CA 1
ATOM 2238 C C . THR A 1 281 ? -0.869 -2.233 17.992 1.00 82.00 281 THR A C 1
ATOM 2240 O O . THR A 1 281 ? -0.902 -1.549 19.015 1.00 82.00 281 THR A O 1
ATOM 2243 N N . THR A 1 282 ? 0.044 -2.052 17.031 1.00 85.75 282 THR A N 1
ATOM 2244 C CA . THR A 1 282 ? 1.065 -1.008 17.119 1.00 85.75 282 THR A CA 1
ATOM 2245 C C . THR A 1 282 ? 0.425 0.372 17.212 1.00 85.75 282 THR A C 1
ATOM 2247 O O . THR A 1 282 ? 0.772 1.138 18.103 1.00 85.75 282 THR A O 1
ATOM 2250 N N . LEU A 1 283 ? -0.529 0.696 16.336 1.00 90.81 283 LEU A N 1
ATOM 2251 C CA . LEU A 1 283 ? -1.136 2.028 16.301 1.00 90.81 283 LEU A CA 1
ATOM 2252 C C . LEU A 1 283 ? -2.044 2.307 17.501 1.00 90.81 283 LEU A C 1
ATOM 2254 O O . LEU A 1 283 ? -2.059 3.440 17.986 1.00 90.81 283 LEU A O 1
ATOM 2258 N N . ALA A 1 284 ? -2.742 1.293 18.018 1.00 88.56 284 ALA A N 1
ATOM 2259 C CA . ALA A 1 284 ? -3.563 1.421 19.220 1.00 88.56 284 ALA A CA 1
ATOM 2260 C C . ALA A 1 284 ? -2.724 1.729 20.474 1.00 88.56 284 ALA A C 1
ATOM 2262 O O . ALA A 1 284 ? -3.213 2.383 21.394 1.00 88.56 284 ALA A O 1
ATOM 2263 N N . ALA A 1 285 ? -1.464 1.283 20.512 1.00 87.81 285 ALA A N 1
ATOM 2264 C CA . ALA A 1 285 ? -0.542 1.547 21.617 1.00 87.81 285 ALA A CA 1
ATOM 2265 C C . ALA A 1 285 ? 0.085 2.953 21.570 1.00 87.81 285 ALA A C 1
ATOM 2267 O O . ALA A 1 285 ? 0.645 3.414 22.565 1.00 87.81 285 ALA A O 1
ATOM 2268 N N . ILE A 1 286 ? 0.003 3.649 20.432 1.00 88.81 286 ILE A N 1
ATOM 2269 C CA . ILE A 1 286 ? 0.605 4.973 20.273 1.00 88.81 286 ILE A CA 1
ATOM 2270 C C . ILE A 1 286 ? -0.285 6.027 20.932 1.00 88.81 286 ILE A C 1
ATOM 2272 O O . ILE A 1 286 ? -1.438 6.233 20.537 1.00 88.81 286 ILE A O 1
ATOM 2276 N N . SER A 1 287 ? 0.291 6.750 21.897 1.00 89.38 287 SER A N 1
ATOM 2277 C CA . SER A 1 287 ? -0.350 7.878 22.579 1.00 89.38 287 SER A CA 1
ATOM 2278 C C . SER A 1 287 ? -0.899 8.914 21.589 1.00 89.38 287 SER A C 1
ATOM 2280 O O . SER A 1 287 ? -0.328 9.170 20.524 1.00 89.38 287 SER A O 1
ATOM 2282 N N . LYS A 1 288 ? -2.027 9.545 21.944 1.00 88.25 288 LYS A N 1
ATOM 2283 C CA . LYS A 1 288 ? -2.721 10.534 21.095 1.00 88.25 288 LYS A CA 1
ATOM 2284 C C . LYS A 1 288 ? -1.897 11.801 20.835 1.00 88.25 288 LYS A C 1
ATOM 2286 O O . LYS A 1 288 ? -2.217 12.547 19.910 1.00 88.25 288 LYS A O 1
ATOM 2291 N N . GLU A 1 289 ? -0.856 12.047 21.628 1.00 87.19 289 GLU A N 1
ATOM 2292 C CA . GLU A 1 289 ? 0.077 13.161 21.424 1.00 87.19 289 GLU A CA 1
ATOM 2293 C C . GLU A 1 289 ? 0.960 12.975 20.183 1.00 87.19 289 GLU A C 1
ATOM 2295 O O . GLU A 1 289 ? 1.293 13.952 19.509 1.00 87.19 289 GLU A O 1
ATOM 2300 N N . HIS A 1 290 ? 1.247 11.724 19.812 1.00 89.06 290 HIS A N 1
ATOM 2301 C CA . HIS A 1 290 ? 1.971 11.404 18.592 1.00 89.06 290 HIS A CA 1
ATOM 2302 C C . HIS A 1 290 ? 1.010 11.420 17.404 1.00 89.06 290 HIS A C 1
ATOM 2304 O O . HIS A 1 290 ? 0.220 10.495 17.175 1.00 89.06 290 HIS A O 1
ATOM 2310 N N . LYS A 1 291 ? 1.074 12.513 16.643 1.00 87.38 291 LYS A N 1
ATOM 2311 C CA . LYS A 1 291 ? 0.271 12.718 15.427 1.00 87.38 291 LYS A CA 1
ATOM 2312 C C . LYS A 1 291 ? 1.021 12.376 14.149 1.00 87.38 291 LYS A C 1
ATOM 2314 O O . LYS A 1 291 ? 0.410 12.263 13.093 1.00 87.38 291 LYS A O 1
ATOM 2319 N N . PHE A 1 292 ? 2.339 12.261 14.236 1.00 90.00 292 PHE A N 1
ATOM 2320 C CA . PHE A 1 292 ? 3.207 12.173 13.078 1.00 90.00 292 PHE A CA 1
ATOM 2321 C C . PHE A 1 292 ? 4.352 11.211 13.366 1.00 90.00 292 PHE A C 1
ATOM 2323 O O . PHE A 1 292 ? 5.217 11.494 14.205 1.00 90.00 292 PHE A O 1
ATOM 2330 N N . ILE A 1 293 ? 4.304 10.064 12.688 1.00 92.62 293 ILE A N 1
ATOM 2331 C CA . ILE A 1 293 ? 5.295 8.998 12.796 1.00 92.62 293 ILE A CA 1
ATOM 2332 C C . ILE A 1 293 ? 6.174 9.041 11.552 1.00 92.62 293 ILE A C 1
ATOM 2334 O O . ILE A 1 293 ? 5.666 8.927 10.436 1.00 92.62 293 ILE A O 1
ATOM 2338 N N . GLY A 1 294 ? 7.484 9.176 11.744 1.00 93.81 294 GLY A N 1
ATOM 2339 C CA . GLY A 1 294 ? 8.461 9.108 10.660 1.00 93.81 294 GLY A CA 1
ATOM 2340 C C . GLY A 1 294 ? 8.785 7.657 10.321 1.00 93.81 294 GLY A C 1
ATOM 2341 O O . GLY A 1 294 ? 9.352 6.943 11.140 1.00 93.81 294 GLY A O 1
ATOM 2342 N N . LEU A 1 295 ? 8.438 7.211 9.120 1.00 93.62 295 LEU A N 1
ATOM 2343 C CA . LEU A 1 295 ? 8.662 5.861 8.618 1.00 93.62 295 LEU A CA 1
ATOM 2344 C C . LEU A 1 295 ? 10.014 5.782 7.894 1.00 93.62 295 LEU A C 1
ATOM 2346 O O . LEU A 1 295 ? 10.111 6.233 6.752 1.00 93.62 295 LEU A O 1
ATOM 2350 N N . PRO A 1 296 ? 11.061 5.223 8.516 1.00 89.88 296 PRO A N 1
ATOM 2351 C CA . PRO A 1 296 ? 12.381 5.128 7.896 1.00 89.88 296 PRO A CA 1
ATOM 2352 C C . PRO A 1 296 ? 12.349 4.236 6.651 1.00 89.88 296 PRO A C 1
ATOM 2354 O O . PRO A 1 296 ? 11.686 3.192 6.645 1.00 89.88 296 PRO A O 1
ATOM 2357 N N . TYR A 1 297 ? 13.119 4.606 5.631 1.00 88.31 297 TYR A N 1
ATOM 2358 C CA . TYR A 1 297 ? 13.238 3.793 4.427 1.00 88.31 297 TYR A CA 1
ATOM 2359 C C . TYR A 1 297 ? 14.203 2.620 4.572 1.00 88.31 297 TYR A C 1
ATOM 2361 O O . TYR A 1 297 ? 15.272 2.731 5.168 1.00 88.31 297 TYR A O 1
ATOM 2369 N N . ARG A 1 298 ? 13.863 1.536 3.877 1.00 88.94 298 ARG A N 1
ATOM 2370 C CA . ARG A 1 298 ? 14.792 0.523 3.380 1.00 88.94 298 ARG A CA 1
ATOM 2371 C C . ARG A 1 298 ? 14.708 0.472 1.859 1.00 88.94 298 ARG A C 1
ATOM 2373 O O . ARG A 1 298 ? 13.776 -0.111 1.300 1.00 88.94 298 ARG A O 1
ATOM 2380 N N . ASN A 1 299 ? 15.685 1.087 1.199 1.00 90.94 299 ASN A N 1
ATOM 2381 C CA . ASN A 1 299 ? 15.725 1.174 -0.260 1.00 90.94 299 ASN A CA 1
ATOM 2382 C C . ASN A 1 299 ? 16.234 -0.136 -0.861 1.00 90.94 299 ASN A C 1
ATOM 2384 O O . ASN A 1 299 ? 17.412 -0.468 -0.717 1.00 90.94 299 ASN A O 1
ATOM 2388 N N . HIS A 1 300 ? 15.333 -0.855 -1.521 1.00 92.69 300 HIS A N 1
ATOM 2389 C CA . HIS A 1 300 ? 15.643 -2.050 -2.292 1.00 92.69 300 HIS A CA 1
ATOM 2390 C C . HIS A 1 300 ? 16.168 -1.647 -3.667 1.00 92.69 300 HIS A C 1
ATOM 2392 O O . HIS A 1 300 ? 15.728 -0.651 -4.245 1.00 92.69 300 HIS A O 1
ATOM 2398 N N . ILE A 1 301 ? 17.145 -2.403 -4.157 1.00 91.81 301 ILE A N 1
ATOM 2399 C CA . ILE A 1 301 ? 17.979 -2.028 -5.299 1.00 91.81 301 ILE A CA 1
ATOM 2400 C C . ILE A 1 301 ? 18.028 -3.149 -6.326 1.00 91.81 301 ILE A C 1
ATOM 2402 O O . ILE A 1 301 ? 18.041 -4.334 -5.981 1.00 91.81 301 ILE A O 1
ATOM 2406 N N . LEU A 1 302 ? 18.078 -2.763 -7.598 1.00 90.00 302 LEU A N 1
ATOM 2407 C CA . LEU A 1 302 ? 18.275 -3.703 -8.692 1.00 90.00 302 LEU A CA 1
ATOM 2408 C C . LEU A 1 302 ? 19.684 -4.279 -8.666 1.00 90.00 302 LEU A C 1
ATOM 2410 O O . LEU A 1 302 ? 20.633 -3.628 -8.246 1.00 90.00 302 LEU A O 1
ATOM 2414 N N . ARG A 1 303 ? 19.802 -5.517 -9.137 1.00 89.25 303 ARG A N 1
ATOM 2415 C CA . ARG A 1 303 ? 21.056 -6.246 -9.306 1.00 89.25 303 ARG A CA 1
ATOM 2416 C C . ARG A 1 303 ? 21.001 -6.982 -10.636 1.00 89.25 303 ARG A C 1
ATOM 2418 O O . ARG A 1 303 ? 19.922 -7.377 -11.069 1.00 89.25 303 ARG A O 1
ATOM 2425 N N . GLU A 1 304 ? 22.163 -7.181 -11.251 1.00 88.06 304 GLU A N 1
ATOM 2426 C CA . GLU A 1 304 ? 22.287 -7.791 -12.585 1.00 88.06 304 GLU A CA 1
ATOM 2427 C C . GLU A 1 304 ? 21.725 -9.213 -12.660 1.00 88.06 304 GLU A C 1
ATOM 2429 O O . GLU A 1 304 ? 21.255 -9.637 -13.707 1.00 88.06 304 GLU A O 1
ATOM 2434 N N . PHE A 1 305 ? 21.757 -9.949 -11.547 1.00 87.56 305 PHE A N 1
ATOM 2435 C CA . PHE A 1 305 ? 21.278 -11.328 -11.490 1.00 87.56 305 PHE A CA 1
ATOM 2436 C C . PHE A 1 305 ? 19.754 -11.453 -11.335 1.00 87.56 305 PHE A C 1
ATOM 2438 O O . PHE A 1 305 ? 19.251 -12.573 -11.321 1.00 87.56 305 PHE A O 1
ATOM 2445 N N . TYR A 1 306 ? 19.014 -10.349 -11.177 1.00 88.06 306 TYR A N 1
ATOM 2446 C CA . TYR A 1 306 ? 17.553 -10.405 -11.210 1.00 88.06 306 TYR A CA 1
ATOM 2447 C C . TYR A 1 306 ? 17.062 -10.413 -12.652 1.00 88.06 306 TYR A C 1
ATOM 2449 O O . TYR A 1 306 ? 17.330 -9.479 -13.405 1.00 88.06 306 TYR A O 1
ATOM 2457 N N . ASP A 1 307 ? 16.264 -11.416 -12.995 1.00 84.00 307 ASP A N 1
ATOM 2458 C CA . ASP A 1 307 ? 15.547 -11.490 -14.264 1.00 84.00 307 ASP A CA 1
ATOM 2459 C C . ASP A 1 307 ? 14.033 -11.343 -14.057 1.00 84.00 307 ASP A C 1
ATOM 2461 O O . ASP A 1 307 ? 13.535 -11.400 -12.936 1.00 84.00 307 ASP A O 1
ATOM 2465 N N . ASP A 1 308 ? 13.279 -11.161 -15.137 1.00 81.19 308 ASP A N 1
ATOM 2466 C CA . ASP A 1 308 ? 11.827 -10.956 -15.070 1.00 81.19 308 ASP A CA 1
ATOM 2467 C C . ASP A 1 308 ? 11.022 -12.269 -14.916 1.00 81.19 308 ASP A C 1
ATOM 2469 O O . ASP A 1 308 ? 9.811 -12.280 -15.145 1.00 81.19 308 ASP A O 1
ATOM 2473 N N . SER A 1 309 ? 11.657 -13.390 -14.534 1.00 87.56 309 SER A N 1
ATOM 2474 C CA . SER A 1 309 ? 10.950 -14.664 -14.316 1.00 87.56 309 SER A CA 1
ATOM 2475 C C . SER A 1 309 ? 10.034 -14.635 -13.089 1.00 87.56 309 SER A C 1
ATOM 2477 O O . SER A 1 309 ? 8.981 -15.276 -13.097 1.00 87.56 309 SER A O 1
ATOM 2479 N N . GLU A 1 310 ? 10.397 -13.858 -12.063 1.00 91.56 310 GLU A N 1
ATOM 2480 C CA . GLU A 1 310 ? 9.529 -13.518 -10.934 1.00 91.56 310 GLU A CA 1
ATOM 2481 C C . GLU A 1 310 ? 8.894 -12.135 -11.178 1.00 91.56 310 GLU A C 1
ATOM 2483 O O . GLU A 1 310 ? 9.553 -11.100 -11.003 1.00 91.56 310 GLU A O 1
ATOM 2488 N N . PRO A 1 311 ? 7.612 -12.080 -11.589 1.00 88.81 311 PRO A N 1
ATOM 2489 C CA . PRO A 1 311 ? 6.954 -10.825 -11.925 1.00 88.81 311 PRO A CA 1
ATOM 2490 C C . PRO A 1 311 ? 6.699 -9.938 -10.704 1.00 88.81 311 PRO A C 1
ATOM 2492 O O . PRO A 1 311 ? 6.570 -8.730 -10.879 1.00 88.81 311 PRO A O 1
ATOM 2495 N N . ASN A 1 312 ? 6.628 -10.493 -9.486 1.00 92.06 312 ASN A N 1
ATOM 2496 C CA . ASN A 1 312 ? 6.418 -9.718 -8.267 1.00 92.06 312 ASN A CA 1
ATOM 2497 C C . ASN A 1 312 ? 7.730 -9.046 -7.824 1.00 92.06 312 ASN A C 1
ATOM 2499 O O . ASN A 1 312 ? 8.612 -9.724 -7.283 1.00 92.06 312 ASN A O 1
ATOM 2503 N N . PRO A 1 313 ? 7.863 -7.709 -7.933 1.00 93.19 313 PRO A N 1
ATOM 2504 C CA . PRO A 1 313 ? 9.101 -7.029 -7.562 1.00 93.19 313 PRO A CA 1
ATOM 2505 C C . PRO A 1 313 ? 9.439 -7.178 -6.077 1.00 93.19 313 PRO A C 1
ATOM 2507 O O . PRO A 1 313 ? 10.610 -7.131 -5.714 1.00 93.19 313 PRO A O 1
ATOM 2510 N N . LEU A 1 314 ? 8.433 -7.395 -5.223 1.00 92.12 314 LEU A N 1
ATOM 2511 C CA . LEU A 1 314 ? 8.635 -7.580 -3.789 1.00 92.12 314 LEU A CA 1
ATOM 2512 C C . LEU A 1 314 ? 9.328 -8.910 -3.465 1.00 92.12 314 LEU A C 1
ATOM 2514 O O . LEU A 1 314 ? 10.059 -8.990 -2.481 1.00 92.12 314 LEU A O 1
ATOM 2518 N N . LYS A 1 315 ? 9.107 -9.941 -4.292 1.00 91.44 315 LYS A N 1
ATOM 2519 C CA . LYS A 1 315 ? 9.790 -11.240 -4.192 1.00 91.44 315 LYS A CA 1
ATOM 2520 C C . LYS A 1 315 ? 11.122 -11.233 -4.923 1.00 91.44 315 LYS A C 1
ATOM 2522 O O . LYS A 1 315 ? 12.102 -11.762 -4.415 1.00 91.44 315 LYS A O 1
ATOM 2527 N N . ARG A 1 316 ? 11.146 -10.626 -6.110 1.00 92.88 316 ARG A N 1
ATOM 2528 C CA . ARG A 1 316 ? 12.321 -10.590 -6.975 1.00 92.88 316 ARG A CA 1
ATOM 2529 C C . ARG A 1 316 ? 13.448 -9.750 -6.392 1.00 92.88 316 ARG A C 1
ATOM 2531 O O . ARG A 1 316 ? 14.588 -10.184 -6.396 1.00 92.88 316 ARG A O 1
ATOM 2538 N N . ILE A 1 317 ? 13.150 -8.547 -5.905 1.00 92.94 317 ILE A N 1
ATOM 2539 C CA . ILE A 1 317 ? 14.165 -7.578 -5.483 1.00 92.94 317 ILE A CA 1
ATOM 2540 C C . ILE A 1 317 ? 14.386 -7.722 -3.976 1.00 92.94 317 ILE A C 1
ATOM 2542 O O . ILE A 1 317 ? 13.760 -7.032 -3.175 1.00 92.94 317 ILE A O 1
ATOM 2546 N N . THR A 1 318 ? 15.273 -8.633 -3.577 1.00 92.38 318 THR A N 1
ATOM 2547 C CA . THR A 1 318 ? 15.525 -8.954 -2.158 1.00 92.38 318 THR A CA 1
ATOM 2548 C C . THR A 1 318 ? 16.641 -8.130 -1.530 1.00 92.38 318 THR A C 1
ATOM 2550 O O . THR A 1 318 ? 16.759 -8.064 -0.316 1.00 92.38 318 THR A O 1
ATOM 2553 N N . HIS A 1 319 ? 17.479 -7.490 -2.336 1.00 92.62 319 HIS A N 1
ATOM 2554 C CA . HIS A 1 319 ? 18.653 -6.776 -1.850 1.00 92.62 319 HIS A CA 1
ATOM 2555 C C . HIS A 1 319 ? 18.355 -5.295 -1.644 1.00 92.62 319 HIS A C 1
ATOM 2557 O O . HIS A 1 319 ? 17.670 -4.662 -2.449 1.00 92.62 319 HIS A O 1
ATOM 2563 N N . ARG A 1 320 ? 18.940 -4.723 -0.593 1.00 91.31 320 ARG A N 1
ATOM 2564 C CA . ARG A 1 320 ? 18.848 -3.297 -0.268 1.00 91.31 320 ARG A CA 1
ATOM 2565 C C . ARG A 1 320 ? 20.208 -2.658 -0.041 1.00 91.31 320 ARG A C 1
ATOM 2567 O O . ARG A 1 320 ? 21.208 -3.337 0.202 1.00 91.31 320 ARG A O 1
ATOM 2574 N N . VAL A 1 321 ? 20.229 -1.329 -0.039 1.00 89.38 321 VAL A N 1
ATOM 2575 C CA . VAL A 1 321 ? 21.394 -0.566 0.426 1.00 89.38 321 VAL A CA 1
ATOM 2576 C C . VAL A 1 321 ? 21.725 -0.921 1.880 1.00 89.38 321 VAL A C 1
ATOM 2578 O O . VAL A 1 321 ? 20.832 -1.111 2.712 1.00 89.38 321 VAL A O 1
ATOM 2581 N N . LYS A 1 322 ? 23.022 -1.015 2.203 1.00 86.25 322 LYS A N 1
ATOM 2582 C CA . LYS A 1 322 ? 23.490 -1.369 3.555 1.00 86.25 322 LYS A CA 1
ATOM 2583 C C . LYS A 1 322 ? 23.051 -0.356 4.603 1.00 86.25 322 LYS A C 1
ATOM 2585 O O . LYS A 1 322 ? 22.541 -0.738 5.655 1.00 86.25 322 LYS A O 1
ATOM 2590 N N . ASN A 1 323 ? 23.274 0.916 4.287 1.00 83.38 323 ASN A N 1
ATOM 2591 C CA . ASN A 1 323 ? 22.989 2.037 5.163 1.00 83.38 323 ASN A CA 1
ATOM 2592 C C . ASN A 1 323 ? 21.713 2.718 4.681 1.00 83.38 323 ASN A C 1
ATOM 2594 O O . ASN A 1 323 ? 21.653 3.162 3.533 1.00 83.38 323 ASN A O 1
ATOM 2598 N N . ASP A 1 324 ? 20.719 2.803 5.561 1.00 73.81 324 ASP A N 1
ATOM 2599 C CA . ASP A 1 324 ? 19.504 3.562 5.289 1.00 73.81 324 ASP A CA 1
ATOM 2600 C C . ASP A 1 324 ? 19.873 5.033 5.031 1.00 73.81 324 ASP A C 1
ATOM 2602 O O . ASP A 1 324 ? 20.696 5.620 5.742 1.00 73.81 324 ASP A O 1
ATOM 2606 N N . ILE A 1 325 ? 19.243 5.643 4.029 1.00 71.69 325 ILE A N 1
ATOM 2607 C CA . ILE A 1 325 ? 19.302 7.097 3.846 1.00 71.69 325 ILE A CA 1
ATOM 2608 C C . ILE A 1 325 ? 18.511 7.727 5.005 1.00 71.69 325 ILE A C 1
ATOM 2610 O O . ILE A 1 325 ? 17.444 7.202 5.336 1.00 71.69 325 ILE A O 1
ATOM 2614 N N . PRO A 1 326 ? 18.988 8.820 5.636 1.00 74.88 326 PRO A N 1
ATOM 2615 C CA . PRO A 1 326 ? 18.288 9.489 6.734 1.00 74.88 326 PRO A CA 1
ATOM 2616 C C . PRO A 1 326 ? 17.082 10.293 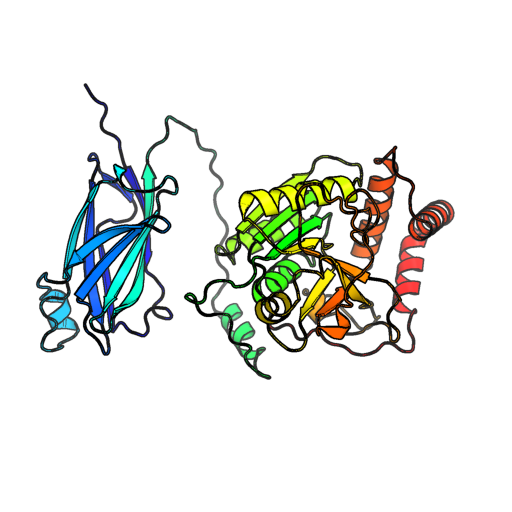6.217 1.00 74.88 326 PRO A C 1
ATOM 2618 O O . PRO A 1 326 ? 17.021 11.514 6.334 1.00 74.88 326 PRO A O 1
ATOM 2621 N N . ASP A 1 327 ? 16.130 9.590 5.620 1.00 82.69 327 ASP A N 1
ATOM 2622 C CA . ASP A 1 327 ? 14.877 10.106 5.093 1.00 82.69 327 ASP A CA 1
ATOM 2623 C C . ASP A 1 327 ? 13.727 9.181 5.519 1.00 82.69 327 ASP A C 1
ATOM 2625 O O . ASP A 1 327 ? 13.940 8.036 5.936 1.00 82.69 327 ASP A O 1
ATOM 2629 N N . HIS A 1 328 ? 12.505 9.695 5.466 1.00 88.38 328 HIS A N 1
ATOM 2630 C CA . HIS A 1 328 ? 11.325 9.000 5.953 1.00 88.38 328 HIS A CA 1
ATOM 2631 C C . HIS A 1 328 ? 10.073 9.354 5.156 1.00 88.38 328 HIS A C 1
ATOM 2633 O O . HIS A 1 328 ? 9.898 10.494 4.730 1.00 88.38 328 HIS A O 1
ATOM 2639 N N . LYS A 1 329 ? 9.164 8.386 5.029 1.00 92.50 329 LYS A N 1
ATOM 2640 C CA . LYS A 1 329 ? 7.738 8.662 4.817 1.00 92.50 329 LYS A CA 1
ATOM 2641 C C . LYS A 1 329 ? 7.047 8.914 6.137 1.00 92.50 329 LYS A C 1
ATOM 2643 O O . LYS A 1 329 ? 7.678 8.986 7.188 1.00 92.50 329 LYS A O 1
ATOM 2648 N N . VAL A 1 330 ? 5.734 9.064 6.086 1.00 94.25 330 VAL A N 1
ATOM 2649 C CA . VAL A 1 330 ? 4.958 9.481 7.233 1.00 94.25 330 VAL A CA 1
ATOM 2650 C C . VAL A 1 330 ? 3.713 8.634 7.392 1.00 94.25 330 VAL A C 1
ATOM 2652 O O . VAL A 1 330 ? 3.080 8.254 6.413 1.00 94.25 330 VAL A O 1
ATOM 2655 N N . LEU A 1 331 ? 3.342 8.379 8.640 1.00 96.25 331 LEU A N 1
ATOM 2656 C CA . LEU A 1 331 ? 2.011 7.920 9.011 1.00 96.25 331 LEU A CA 1
ATOM 2657 C C . LEU A 1 331 ? 1.388 8.991 9.905 1.00 96.25 331 LEU A C 1
ATOM 2659 O O . LEU A 1 331 ? 2.012 9.455 10.865 1.00 96.25 331 LEU A O 1
ATOM 2663 N N . ILE A 1 332 ? 0.184 9.432 9.548 1.00 96.50 332 ILE A N 1
ATOM 2664 C CA . ILE A 1 332 ? -0.389 10.681 10.056 1.00 96.50 332 ILE A CA 1
ATOM 2665 C C . ILE A 1 332 ? -1.661 10.371 10.822 1.00 96.50 332 ILE A C 1
ATOM 2667 O O . ILE A 1 332 ? -2.596 9.822 10.245 1.00 96.50 332 ILE A O 1
ATOM 2671 N N . ARG A 1 333 ? -1.740 10.773 12.090 1.00 94.94 333 ARG A N 1
ATOM 2672 C CA . ARG A 1 333 ? -3.012 10.816 12.809 1.00 94.94 333 ARG A CA 1
ATOM 2673 C C . ARG A 1 333 ? -3.769 12.046 12.322 1.00 94.94 333 ARG A C 1
ATOM 2675 O O . ARG A 1 333 ? -3.459 13.172 12.718 1.00 94.94 333 ARG A O 1
ATOM 2682 N N . TRP A 1 334 ? -4.685 11.836 11.387 1.00 95.31 334 TRP A N 1
ATOM 2683 C CA . TRP A 1 334 ? -5.255 12.917 10.596 1.00 95.31 334 TRP A CA 1
ATOM 2684 C C . TRP A 1 334 ? -6.201 13.786 11.412 1.00 95.31 334 TRP A C 1
ATOM 2686 O O . TRP A 1 334 ? -7.026 13.309 12.193 1.00 95.31 334 TRP A O 1
ATOM 2696 N N . LYS A 1 335 ? -6.120 15.089 11.160 1.00 92.88 335 LYS A N 1
ATOM 2697 C CA . LYS A 1 335 ? -7.085 16.081 11.612 1.00 92.88 335 LYS A CA 1
ATOM 2698 C C . LYS A 1 335 ? -7.433 16.974 10.433 1.00 92.88 335 LYS A C 1
ATOM 2700 O O . LYS A 1 335 ? -6.566 17.359 9.651 1.00 92.88 335 LYS A O 1
ATOM 2705 N N . ARG A 1 336 ? -8.708 17.349 10.351 1.00 89.06 336 ARG A N 1
ATOM 2706 C CA . ARG A 1 336 ? -9.199 18.289 9.340 1.00 89.06 336 ARG A CA 1
ATOM 2707 C C . ARG A 1 336 ? -8.366 19.570 9.328 1.00 89.06 336 ARG A C 1
ATOM 2709 O O . ARG A 1 336 ? -8.106 20.144 10.386 1.00 89.06 336 ARG A O 1
ATOM 2716 N N . GLY A 1 337 ? -7.993 20.007 8.128 1.00 86.31 337 GLY A N 1
ATOM 2717 C CA . GLY A 1 337 ? -7.163 21.195 7.902 1.00 86.31 337 GLY A CA 1
ATOM 2718 C C . GLY A 1 337 ? -5.657 20.929 7.843 1.00 86.31 337 GLY A C 1
ATOM 2719 O O . GLY A 1 337 ? -4.914 21.838 7.480 1.00 86.31 337 GLY A O 1
ATOM 2720 N N . MET A 1 338 ? -5.203 19.704 8.140 1.00 94.25 338 MET A N 1
ATOM 2721 C CA . MET A 1 338 ? -3.816 19.314 7.888 1.00 94.25 338 MET A CA 1
ATOM 2722 C C . MET A 1 338 ? -3.502 19.303 6.388 1.00 94.25 338 MET A C 1
ATOM 2724 O O . MET A 1 338 ? -4.367 19.025 5.558 1.00 94.25 338 MET A O 1
ATOM 2728 N N . VAL A 1 339 ? -2.244 19.580 6.048 1.00 94.56 339 VAL A N 1
ATOM 2729 C CA . VAL A 1 339 ? -1.741 19.592 4.668 1.00 94.56 339 VAL A CA 1
ATOM 2730 C C . VAL A 1 339 ? -0.534 18.673 4.554 1.00 94.56 339 VAL A C 1
ATOM 2732 O O . VAL A 1 339 ? 0.428 18.808 5.305 1.00 94.56 339 VAL A O 1
ATOM 2735 N N . ILE A 1 340 ? -0.570 17.758 3.591 1.00 93.50 340 ILE A N 1
ATOM 2736 C CA . ILE A 1 340 ? 0.555 16.898 3.218 1.00 93.50 340 ILE A CA 1
ATOM 2737 C C . ILE A 1 340 ? 1.433 17.667 2.226 1.00 93.50 340 ILE A C 1
ATOM 2739 O O . ILE A 1 340 ? 0.944 18.193 1.225 1.00 93.50 340 ILE A O 1
ATOM 2743 N N . GLY A 1 341 ? 2.728 17.763 2.518 1.00 88.50 341 GLY A N 1
ATOM 2744 C CA . GLY A 1 341 ? 3.707 18.405 1.644 1.00 88.50 341 GLY A CA 1
ATOM 2745 C C . GLY A 1 341 ? 4.078 17.545 0.433 1.00 88.50 341 GLY A C 1
ATOM 2746 O O . GLY A 1 341 ? 3.855 16.334 0.416 1.00 88.50 341 GLY A O 1
ATOM 2747 N N . GLU A 1 342 ? 4.697 18.172 -0.569 1.00 85.06 342 GLU A N 1
ATOM 2748 C CA . GLU A 1 342 ? 5.245 17.467 -1.736 1.00 85.06 342 GLU A CA 1
ATOM 2749 C C . GLU A 1 342 ? 6.194 16.330 -1.310 1.00 85.06 342 GLU A C 1
ATOM 2751 O O . GLU A 1 342 ? 6.997 16.479 -0.382 1.00 85.06 342 GLU A O 1
ATOM 2756 N N . GLY A 1 343 ? 6.087 15.182 -1.980 1.00 85.50 343 GLY A N 1
ATOM 2757 C CA . GLY A 1 343 ? 6.856 13.975 -1.685 1.00 85.50 343 GLY A CA 1
ATOM 2758 C C . GLY A 1 343 ? 6.334 13.138 -0.512 1.00 85.50 343 GLY A C 1
ATOM 2759 O O . GLY A 1 343 ? 6.938 12.119 -0.209 1.00 85.50 343 GLY A O 1
ATOM 2760 N N . ASN A 1 344 ? 5.244 13.516 0.167 1.00 91.19 344 ASN A N 1
ATOM 2761 C CA . ASN A 1 344 ? 4.692 12.777 1.319 1.00 91.19 344 ASN A CA 1
ATOM 2762 C C . ASN A 1 344 ? 5.639 12.670 2.539 1.00 91.19 344 ASN A C 1
ATOM 2764 O O . ASN A 1 344 ? 5.485 11.776 3.365 1.00 91.19 344 ASN A O 1
ATOM 2768 N N . HIS A 1 345 ? 6.617 13.570 2.686 1.00 89.12 345 HIS A N 1
ATOM 2769 C CA . HIS A 1 345 ? 7.588 13.540 3.799 1.00 89.12 345 HIS A CA 1
ATOM 2770 C C . HIS A 1 345 ? 7.218 14.455 4.972 1.00 89.12 345 HIS A C 1
ATOM 2772 O O . HIS A 1 345 ? 7.820 14.390 6.039 1.00 89.12 345 HIS A O 1
ATOM 2778 N N . LYS A 1 346 ? 6.292 15.394 4.763 1.00 89.69 346 LYS A N 1
ATOM 2779 C CA . LYS A 1 346 ? 6.023 16.497 5.693 1.00 89.69 346 LYS A CA 1
ATOM 2780 C C . LYS A 1 346 ? 4.532 16.731 5.823 1.00 89.69 346 LYS A C 1
ATOM 2782 O O . LYS A 1 346 ? 3.791 16.557 4.857 1.00 89.69 346 LYS A O 1
ATOM 2787 N N . VAL A 1 347 ? 4.115 17.174 7.003 1.00 92.56 347 VAL A N 1
ATOM 2788 C CA . VAL A 1 347 ? 2.727 17.543 7.289 1.00 92.56 347 VAL A CA 1
ATOM 2789 C C . VAL A 1 347 ? 2.703 18.906 7.956 1.00 92.56 347 VAL A C 1
ATOM 2791 O O . VAL A 1 347 ? 3.577 19.225 8.760 1.00 92.56 347 VAL A O 1
ATOM 2794 N N . HIS A 1 348 ? 1.702 19.708 7.618 1.00 92.31 348 HIS A N 1
ATOM 2795 C CA . HIS A 1 348 ? 1.494 21.037 8.165 1.00 92.31 348 HIS A CA 1
ATOM 2796 C C . HIS A 1 348 ? 0.125 21.141 8.855 1.00 92.31 348 HIS A C 1
ATOM 2798 O O . HIS A 1 348 ? -0.862 20.636 8.330 1.00 92.31 348 HIS A O 1
ATOM 2804 N N . ASP A 1 349 ? 0.066 21.824 10.000 1.00 91.69 349 ASP A N 1
ATOM 2805 C CA . ASP A 1 349 ? -1.157 22.238 10.715 1.00 91.69 349 ASP A CA 1
ATOM 2806 C C . ASP A 1 349 ? -0.928 23.658 11.256 1.00 91.69 349 ASP A C 1
ATOM 2808 O O . ASP A 1 349 ? -0.344 23.840 12.323 1.00 91.69 349 ASP A O 1
ATOM 2812 N N . GLY A 1 350 ? -1.209 24.681 10.440 1.00 86.94 350 GLY A N 1
ATOM 2813 C CA . GLY A 1 350 ? -0.809 26.073 10.722 1.00 86.94 350 GLY A CA 1
ATOM 2814 C C . GLY A 1 350 ? 0.713 26.333 10.723 1.00 86.94 350 GLY A C 1
ATOM 2815 O O . GLY A 1 350 ? 1.144 27.477 10.819 1.00 86.94 350 GLY A O 1
ATOM 2816 N N . GLY A 1 351 ? 1.527 25.285 10.575 1.00 90.19 351 GLY A N 1
ATOM 2817 C CA . GLY A 1 351 ? 2.991 25.274 10.551 1.00 90.19 351 GLY A CA 1
ATOM 2818 C C . GLY A 1 351 ? 3.504 23.844 10.340 1.00 90.19 351 GLY A C 1
ATOM 2819 O O . GLY A 1 351 ? 2.712 22.905 10.363 1.00 90.19 351 GLY A O 1
ATOM 2820 N N . LEU A 1 352 ? 4.805 23.659 10.089 1.00 90.31 352 LEU A N 1
ATOM 2821 C CA . LEU A 1 352 ? 5.391 22.321 9.906 1.00 90.31 352 LEU A CA 1
ATOM 2822 C C . LEU A 1 352 ? 5.306 21.511 11.208 1.00 90.31 352 LEU A C 1
ATOM 2824 O O . LEU A 1 352 ? 5.778 21.968 12.248 1.00 90.31 352 LEU A O 1
ATOM 2828 N N . LEU A 1 353 ? 4.757 20.300 11.135 1.00 87.12 353 LEU A N 1
ATOM 2829 C CA . LEU A 1 353 ? 4.730 19.376 12.263 1.00 87.12 353 LEU A CA 1
ATOM 2830 C C . LEU A 1 353 ? 6.059 18.610 12.366 1.00 87.12 353 LEU A C 1
ATOM 2832 O O . LEU A 1 353 ? 6.519 18.054 11.364 1.00 87.12 353 LEU A O 1
ATOM 2836 N N . PRO A 1 354 ? 6.683 18.552 13.555 1.00 88.31 354 PRO A N 1
ATOM 2837 C CA . PRO A 1 354 ? 7.883 17.754 13.766 1.00 88.31 354 PRO A CA 1
ATOM 2838 C C . PRO A 1 354 ? 7.535 16.268 13.874 1.00 88.31 354 PRO A C 1
ATOM 2840 O O . PRO A 1 354 ? 6.478 15.914 14.400 1.00 88.31 354 PRO A O 1
ATOM 2843 N N . VAL A 1 355 ? 8.441 15.390 13.425 1.00 86.44 355 VAL A N 1
ATOM 2844 C CA . VAL A 1 355 ? 8.362 13.950 13.731 1.00 86.44 355 VAL A CA 1
ATOM 2845 C C . VAL A 1 355 ? 8.401 13.788 15.242 1.00 86.44 355 VAL A C 1
ATOM 2847 O O . VAL A 1 355 ? 9.372 14.170 15.885 1.00 86.44 355 VAL A O 1
ATOM 2850 N N . THR A 1 356 ? 7.322 13.242 15.795 1.00 84.88 356 THR A N 1
ATOM 2851 C CA . THR A 1 356 ? 7.181 13.043 17.247 1.00 84.88 356 THR A CA 1
ATOM 2852 C C . THR A 1 356 ? 7.549 11.633 17.689 1.00 84.88 356 THR A C 1
ATOM 2854 O O . THR A 1 356 ? 7.694 11.398 18.881 1.00 84.88 356 THR A O 1
ATOM 2857 N N . LEU A 1 357 ? 7.644 10.698 16.741 1.00 89.00 357 LEU A N 1
ATOM 2858 C CA . LEU A 1 357 ? 7.939 9.291 16.984 1.00 89.00 357 LEU A CA 1
ATOM 2859 C C . LEU A 1 357 ? 8.566 8.681 15.730 1.00 89.00 357 LEU A C 1
ATOM 2861 O O . LEU A 1 357 ? 8.040 8.854 14.626 1.00 89.00 357 LEU A O 1
ATOM 2865 N N . SER A 1 358 ? 9.676 7.967 15.874 1.00 89.56 358 SER A N 1
ATOM 2866 C CA . SER A 1 358 ? 10.248 7.194 14.775 1.00 89.56 358 SER A CA 1
ATOM 2867 C C . SER A 1 358 ? 9.547 5.847 14.656 1.00 89.56 358 SER A C 1
ATOM 2869 O O . SER A 1 358 ? 9.349 5.136 15.638 1.00 89.56 358 SER A O 1
ATOM 2871 N N . GLY A 1 359 ? 9.254 5.428 13.428 1.00 86.25 359 GLY A N 1
ATOM 2872 C CA . GLY A 1 359 ? 8.755 4.091 13.131 1.00 86.25 359 GLY A CA 1
ATOM 2873 C C . GLY A 1 359 ? 9.679 2.995 13.669 1.00 86.25 359 GLY A C 1
ATOM 2874 O O . GLY A 1 359 ? 9.185 1.964 14.119 1.00 86.25 359 GLY A O 1
ATOM 2875 N N . LYS A 1 360 ? 11.005 3.229 13.735 1.00 84.25 360 LYS A N 1
ATOM 2876 C CA . LYS A 1 360 ? 11.956 2.261 14.325 1.00 84.25 360 LYS A CA 1
ATOM 2877 C C . LYS A 1 360 ? 11.612 1.933 15.779 1.00 84.25 360 LYS A C 1
ATOM 2879 O O . LYS A 1 360 ? 11.740 0.778 16.171 1.00 84.25 360 LYS A O 1
ATOM 2884 N N . GLU A 1 361 ? 11.159 2.924 16.546 1.00 84.88 361 GLU A N 1
ATOM 2885 C CA . GLU A 1 361 ? 10.841 2.782 17.974 1.00 84.88 361 GLU A CA 1
ATOM 2886 C C . GLU A 1 361 ? 9.598 1.917 18.205 1.00 84.88 361 GLU A C 1
ATOM 2888 O O . GLU A 1 361 ? 9.496 1.242 19.223 1.00 84.88 361 GLU A O 1
ATOM 2893 N N . VAL A 1 362 ? 8.682 1.884 17.233 1.00 82.38 362 VAL A N 1
ATOM 2894 C CA . VAL A 1 362 ? 7.434 1.104 17.288 1.00 82.38 362 VAL A CA 1
ATOM 2895 C C . VAL A 1 362 ? 7.426 -0.100 16.343 1.00 82.38 362 VAL A C 1
ATOM 2897 O O . VAL A 1 362 ? 6.392 -0.732 16.132 1.00 82.38 362 VAL A O 1
ATOM 2900 N N . GLY A 1 363 ? 8.579 -0.435 15.760 1.00 84.56 363 GLY A N 1
ATOM 2901 C CA . GLY A 1 363 ? 8.729 -1.591 14.881 1.00 84.56 363 GLY A CA 1
ATOM 2902 C C . GLY A 1 363 ? 8.002 -1.463 13.539 1.00 84.56 363 GLY A C 1
ATOM 2903 O O . GLY A 1 363 ? 7.526 -2.468 13.023 1.00 84.56 363 GLY A O 1
ATOM 2904 N N . ILE A 1 364 ? 7.914 -0.261 12.966 1.00 87.19 364 ILE A N 1
ATOM 2905 C CA . ILE A 1 364 ? 7.356 -0.003 11.631 1.00 87.19 364 ILE A CA 1
ATOM 2906 C C . ILE A 1 364 ? 8.420 0.659 10.745 1.00 87.19 364 ILE A C 1
ATOM 2908 O O . ILE A 1 364 ? 9.093 1.606 11.150 1.00 87.19 364 ILE A O 1
ATOM 2912 N N . LEU A 1 365 ? 8.554 0.198 9.503 1.00 90.62 365 LEU A N 1
ATOM 2913 C CA . LEU A 1 365 ? 9.385 0.853 8.487 1.00 90.62 365 LEU A CA 1
ATOM 2914 C C . LEU A 1 365 ? 8.709 0.879 7.117 1.00 90.62 365 LEU A C 1
ATOM 2916 O O . LEU A 1 365 ? 7.658 0.270 6.934 1.00 90.62 365 LEU A O 1
ATOM 2920 N N . MET A 1 366 ? 9.333 1.558 6.156 1.00 93.00 366 MET A N 1
ATOM 2921 C CA . MET A 1 366 ? 8.904 1.589 4.759 1.00 93.00 366 MET A CA 1
ATOM 2922 C C . MET A 1 366 ? 9.955 0.919 3.870 1.00 93.00 366 MET A C 1
ATOM 2924 O O . MET A 1 366 ? 11.093 1.380 3.802 1.00 93.00 366 MET A O 1
ATOM 2928 N N . ARG A 1 367 ? 9.607 -0.157 3.162 1.00 93.69 367 ARG A N 1
ATOM 2929 C CA . ARG A 1 367 ? 10.460 -0.691 2.086 1.00 93.69 367 ARG A CA 1
ATOM 2930 C C . ARG A 1 367 ? 10.135 0.041 0.791 1.00 93.69 367 ARG A C 1
ATOM 2932 O O . ARG A 1 367 ? 8.967 0.258 0.499 1.00 93.69 367 ARG A O 1
ATOM 2939 N N . HIS A 1 368 ? 11.150 0.411 0.024 1.00 94.00 368 HIS A N 1
ATOM 2940 C CA . HIS A 1 368 ? 10.979 1.208 -1.189 1.00 94.00 368 HIS A CA 1
ATOM 2941 C C . HIS A 1 368 ? 11.642 0.517 -2.381 1.00 94.00 368 HIS A C 1
ATOM 2943 O O . HIS A 1 368 ? 12.843 0.246 -2.353 1.00 94.00 368 HIS A O 1
ATOM 2949 N N . TYR A 1 369 ? 10.847 0.236 -3.412 1.00 94.69 369 TYR A N 1
ATOM 2950 C CA . TYR A 1 369 ? 11.198 -0.520 -4.619 1.00 94.69 369 TYR A CA 1
ATOM 2951 C C . TYR A 1 369 ? 11.257 0.413 -5.829 1.00 94.69 369 TYR A C 1
ATOM 2953 O O . TYR A 1 369 ? 10.550 0.241 -6.830 1.00 94.69 369 TYR A O 1
ATOM 2961 N N . ARG A 1 370 ? 12.100 1.440 -5.693 1.00 91.31 370 ARG A N 1
ATOM 2962 C CA . ARG A 1 370 ? 12.136 2.618 -6.566 1.00 91.31 370 ARG A CA 1
ATOM 2963 C C . ARG A 1 370 ? 12.270 2.287 -8.046 1.00 91.31 370 ARG A C 1
ATOM 2965 O O . ARG A 1 370 ? 11.628 2.896 -8.905 1.00 91.31 370 ARG A O 1
ATOM 2972 N N . PHE A 1 371 ? 13.158 1.345 -8.336 1.00 92.94 371 PHE A N 1
ATOM 2973 C CA . PHE A 1 371 ? 13.549 0.950 -9.677 1.00 92.94 371 PHE A CA 1
ATOM 2974 C C . PHE A 1 371 ? 13.458 -0.565 -9.795 1.00 92.94 371 PHE A C 1
ATOM 2976 O O . PHE A 1 371 ? 13.876 -1.284 -8.892 1.00 92.94 371 PHE A O 1
ATOM 2983 N N . ARG A 1 372 ? 12.841 -1.042 -10.883 1.00 93.12 372 ARG A N 1
ATOM 2984 C CA . ARG A 1 372 ? 12.408 -2.447 -11.006 1.00 93.12 372 ARG A CA 1
ATOM 2985 C C . ARG A 1 372 ? 12.744 -3.103 -12.343 1.00 93.12 372 ARG A C 1
ATOM 2987 O O . ARG A 1 372 ? 12.786 -4.329 -12.421 1.00 93.12 372 ARG A O 1
ATOM 2994 N N . SER A 1 373 ? 13.018 -2.290 -13.360 1.00 91.75 373 SER A N 1
ATOM 2995 C CA . SER A 1 373 ? 13.587 -2.674 -14.652 1.00 91.75 373 SER A CA 1
ATOM 2996 C C . SER A 1 373 ? 14.080 -1.424 -15.385 1.00 91.75 373 SER A C 1
ATOM 2998 O O . SER A 1 373 ? 13.726 -0.297 -15.016 1.00 91.75 373 SER A O 1
ATOM 3000 N N . GLN A 1 374 ? 14.859 -1.613 -16.448 1.00 91.19 374 GLN A N 1
ATOM 3001 C CA . GLN A 1 374 ? 15.320 -0.521 -17.302 1.00 91.19 374 GLN A CA 1
ATOM 3002 C C . GLN A 1 374 ? 14.154 0.271 -17.921 1.00 91.19 374 GLN A C 1
ATOM 3004 O O . GLN A 1 374 ? 14.132 1.504 -17.875 1.00 91.19 374 GLN A O 1
ATOM 3009 N N . GLU A 1 375 ? 13.147 -0.422 -18.465 1.00 91.25 375 GLU A N 1
ATOM 3010 C CA . GLU A 1 375 ? 11.996 0.242 -19.088 1.00 91.25 375 GLU A CA 1
ATOM 3011 C C . GLU A 1 375 ? 11.144 0.982 -18.047 1.00 91.25 375 GLU A C 1
ATOM 3013 O O . GLU A 1 375 ? 10.680 2.095 -18.305 1.00 91.25 375 GLU A O 1
ATOM 3018 N N . HIS A 1 376 ? 11.001 0.423 -16.838 1.00 92.94 376 HIS A N 1
ATOM 3019 C CA . HIS A 1 376 ? 10.351 1.127 -15.735 1.00 92.94 376 HIS A CA 1
ATOM 3020 C C . HIS A 1 376 ? 11.110 2.409 -15.349 1.00 92.94 376 HIS A C 1
ATOM 3022 O O . HIS A 1 376 ? 10.490 3.465 -15.244 1.00 92.94 376 HIS A O 1
ATOM 3028 N N . ILE A 1 377 ? 12.442 2.358 -15.193 1.00 92.44 377 ILE A N 1
ATOM 3029 C CA . ILE A 1 377 ? 13.276 3.538 -14.885 1.00 92.44 377 ILE A CA 1
ATOM 3030 C C . ILE A 1 377 ? 13.039 4.643 -15.912 1.00 92.44 377 ILE A C 1
ATOM 3032 O O . ILE A 1 377 ? 12.720 5.779 -15.555 1.00 92.44 377 ILE A O 1
ATOM 3036 N N . LYS A 1 378 ? 13.154 4.304 -17.196 1.00 92.62 378 LYS A N 1
ATOM 3037 C CA . LYS A 1 378 ? 12.950 5.246 -18.296 1.00 92.62 378 LYS A CA 1
ATOM 3038 C C . LYS A 1 378 ? 11.572 5.899 -18.222 1.00 92.62 378 LYS A C 1
ATOM 3040 O O . LYS A 1 378 ? 11.472 7.126 -18.272 1.00 92.62 378 LYS A O 1
ATOM 3045 N N . ARG A 1 379 ? 10.515 5.103 -18.041 1.00 93.31 379 ARG A N 1
ATOM 3046 C CA . ARG A 1 379 ? 9.142 5.607 -17.915 1.00 93.31 379 ARG A CA 1
ATOM 3047 C C . ARG A 1 379 ? 8.970 6.511 -16.695 1.00 93.31 379 ARG A C 1
ATOM 3049 O O . ARG A 1 379 ? 8.421 7.602 -16.833 1.00 93.31 379 ARG A O 1
ATOM 3056 N N . LYS A 1 380 ? 9.496 6.113 -15.533 1.00 92.12 380 LYS A N 1
ATOM 3057 C CA . LYS A 1 380 ? 9.430 6.883 -14.282 1.00 92.12 380 LYS A CA 1
ATOM 3058 C C . LYS A 1 380 ? 10.115 8.244 -14.407 1.00 92.12 380 LYS A C 1
ATOM 3060 O O . LYS A 1 380 ? 9.540 9.260 -14.018 1.00 92.12 380 LYS A O 1
ATOM 3065 N N . LEU A 1 381 ? 11.302 8.292 -15.012 1.00 91.25 381 LEU A N 1
ATOM 3066 C CA . LEU A 1 381 ? 12.049 9.536 -15.225 1.00 91.25 381 LEU A CA 1
ATOM 3067 C C . LEU A 1 381 ? 11.357 10.467 -16.239 1.00 91.25 381 LEU A C 1
ATOM 3069 O O . LEU A 1 381 ? 11.313 11.681 -16.026 1.00 91.25 381 LEU A O 1
ATOM 3073 N N . ILE A 1 382 ? 10.755 9.918 -17.302 1.00 90.88 382 ILE A N 1
ATOM 3074 C CA . ILE A 1 382 ? 9.936 10.694 -18.250 1.00 90.88 382 ILE A CA 1
ATOM 3075 C C . ILE A 1 382 ? 8.690 11.256 -17.554 1.00 90.88 382 ILE A C 1
ATOM 3077 O O . ILE A 1 382 ? 8.448 12.459 -17.634 1.00 90.88 382 ILE A O 1
ATOM 3081 N N . ASN A 1 383 ? 7.941 10.419 -16.828 1.00 91.81 383 ASN A N 1
ATOM 3082 C CA . ASN A 1 383 ? 6.733 10.810 -16.094 1.00 91.81 383 ASN A CA 1
ATOM 3083 C C . ASN A 1 383 ? 7.000 11.948 -15.113 1.00 91.81 383 ASN A C 1
ATOM 3085 O O . ASN A 1 383 ? 6.268 12.934 -15.082 1.00 91.81 383 ASN A O 1
ATOM 3089 N N . MET A 1 384 ? 8.073 11.821 -14.337 1.00 87.31 384 MET A N 1
ATOM 3090 C CA . MET A 1 384 ? 8.502 12.838 -13.388 1.00 87.31 384 MET A CA 1
ATOM 3091 C C . MET A 1 384 ? 8.781 14.170 -14.091 1.00 87.31 384 MET A C 1
ATOM 3093 O O . MET A 1 384 ? 8.252 15.206 -13.691 1.00 87.31 384 MET A O 1
ATOM 3097 N N . LYS A 1 385 ? 9.572 14.152 -15.169 1.00 88.31 385 LYS A N 1
ATOM 3098 C CA . LYS A 1 385 ? 9.877 15.353 -15.956 1.00 88.31 385 LYS A CA 1
ATOM 3099 C C . LYS A 1 385 ? 8.609 15.999 -16.520 1.00 88.31 385 LYS A C 1
ATOM 3101 O O . LYS A 1 385 ? 8.442 17.211 -16.402 1.00 88.31 385 LYS A O 1
ATOM 3106 N N . GLU A 1 386 ? 7.743 15.214 -17.158 1.00 89.69 386 GLU A N 1
ATOM 3107 C CA . GLU A 1 386 ? 6.491 15.697 -17.753 1.00 89.69 386 GLU A CA 1
ATOM 3108 C C . GLU A 1 386 ? 5.576 16.316 -16.688 1.00 89.69 386 GLU A C 1
ATOM 3110 O O . GLU A 1 386 ? 5.081 17.426 -16.881 1.00 89.69 386 GLU A O 1
ATOM 3115 N N . GLY A 1 387 ? 5.428 15.649 -15.541 1.00 86.88 387 GLY A N 1
ATOM 3116 C CA . GLY A 1 387 ? 4.603 16.116 -14.430 1.00 86.88 387 GLY A CA 1
ATOM 3117 C C . GLY A 1 387 ? 5.102 17.420 -13.804 1.00 86.88 387 GLY A C 1
ATOM 3118 O O . GLY A 1 387 ? 4.296 18.312 -13.540 1.00 86.88 387 GLY A O 1
ATOM 3119 N N . PHE A 1 388 ? 6.417 17.576 -13.610 1.00 85.31 388 PHE A N 1
ATOM 3120 C CA . PHE A 1 388 ? 6.988 18.830 -13.099 1.00 85.31 388 PHE A CA 1
ATOM 3121 C C . PHE A 1 388 ? 6.929 19.967 -14.122 1.00 85.31 388 PHE A C 1
ATOM 3123 O O . PHE A 1 388 ? 6.659 21.100 -13.742 1.00 85.31 388 PHE A O 1
ATOM 3130 N N . ASN A 1 389 ? 7.135 19.690 -15.413 1.00 86.25 389 ASN A N 1
ATOM 3131 C CA . ASN A 1 389 ? 6.987 20.715 -16.451 1.00 86.25 389 ASN A CA 1
ATOM 3132 C C . ASN A 1 389 ? 5.538 21.215 -16.560 1.00 86.25 389 ASN A C 1
ATOM 3134 O O . ASN A 1 389 ? 5.316 22.382 -16.871 1.00 86.25 389 ASN A O 1
ATOM 3138 N N . ALA A 1 390 ? 4.561 20.336 -16.318 1.00 86.81 390 ALA A N 1
ATOM 3139 C CA . ALA A 1 390 ? 3.148 20.696 -16.293 1.00 86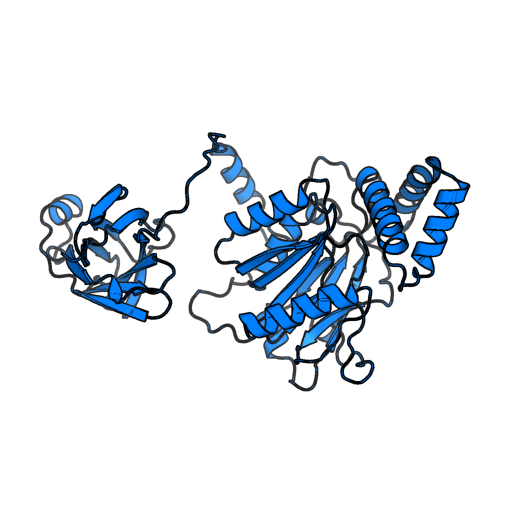.81 390 ALA A CA 1
ATOM 3140 C C . ALA A 1 390 ? 2.735 21.420 -14.995 1.00 86.81 390 ALA A C 1
ATOM 3142 O O . ALA A 1 390 ? 1.791 22.203 -15.015 1.00 86.81 390 ALA A O 1
ATOM 3143 N N . ALA A 1 391 ? 3.443 21.204 -13.881 1.00 84.94 391 ALA A N 1
ATOM 3144 C CA . ALA A 1 391 ? 3.187 21.869 -12.605 1.00 84.94 391 ALA A CA 1
ATOM 3145 C C . ALA A 1 391 ? 3.893 23.234 -12.522 1.00 84.94 391 ALA A C 1
ATOM 3147 O O . ALA A 1 391 ? 4.875 23.399 -11.801 1.00 84.94 391 ALA A O 1
ATOM 3148 N N . THR A 1 392 ? 3.377 24.230 -13.244 1.00 81.69 392 THR A N 1
ATOM 3149 C CA . THR A 1 392 ? 4.013 25.554 -13.433 1.00 81.69 392 THR A CA 1
ATOM 3150 C C . THR A 1 392 ? 4.322 26.328 -12.144 1.00 81.69 392 THR A C 1
ATOM 3152 O O . THR A 1 392 ? 5.197 27.191 -12.140 1.00 81.69 392 THR A O 1
ATOM 3155 N N . GLU A 1 393 ? 3.630 26.020 -11.046 1.00 80.56 393 GLU A N 1
ATOM 3156 C CA . GLU A 1 393 ? 3.798 26.661 -9.733 1.00 80.56 393 GLU A CA 1
ATOM 3157 C C . GLU A 1 393 ? 4.830 25.957 -8.836 1.00 80.56 393 GLU A C 1
ATOM 3159 O O . GLU A 1 393 ? 5.190 26.477 -7.778 1.00 80.56 393 GLU A O 1
ATOM 3164 N N . LEU A 1 394 ? 5.297 24.766 -9.221 1.00 78.62 394 LEU A N 1
ATOM 3165 C CA . LEU A 1 394 ? 6.189 23.946 -8.409 1.00 78.62 394 LEU A CA 1
ATOM 3166 C C . LEU A 1 394 ? 7.614 23.972 -8.950 1.00 78.62 394 LEU A C 1
ATOM 3168 O O . LEU A 1 394 ? 7.870 23.895 -10.151 1.00 78.62 394 LEU A O 1
ATOM 3172 N N . ARG A 1 395 ? 8.578 24.034 -8.029 1.00 75.50 395 ARG A N 1
ATOM 3173 C CA . ARG A 1 395 ? 9.988 23.850 -8.368 1.00 75.50 395 ARG A CA 1
ATOM 3174 C C . ARG A 1 395 ? 10.356 22.384 -8.244 1.00 75.50 395 ARG A C 1
ATOM 3176 O O . ARG A 1 395 ? 10.090 21.740 -7.234 1.00 75.50 395 ARG A O 1
ATOM 3183 N N . MET A 1 396 ? 11.033 21.888 -9.267 1.00 76.25 396 MET A N 1
ATOM 3184 C CA . MET A 1 396 ? 11.629 20.564 -9.249 1.00 76.25 396 MET A CA 1
ATOM 3185 C C . MET A 1 396 ? 12.727 20.494 -8.177 1.00 76.25 396 MET A C 1
ATOM 3187 O O . MET A 1 396 ? 13.565 21.392 -8.076 1.00 76.25 396 MET A O 1
ATOM 3191 N N . GLY A 1 397 ? 12.730 19.421 -7.384 1.00 73.81 397 GLY A N 1
ATOM 3192 C CA . GLY A 1 397 ? 13.757 19.198 -6.366 1.00 73.81 397 GLY A CA 1
ATOM 3193 C C . GLY A 1 397 ? 15.169 19.038 -6.962 1.00 73.81 397 GLY A C 1
ATOM 3194 O O . GLY A 1 397 ? 15.299 18.685 -8.139 1.00 73.81 397 GLY A O 1
ATOM 3195 N N . PRO A 1 398 ? 16.242 19.245 -6.172 1.00 77.75 398 PRO A N 1
ATOM 3196 C CA . PRO A 1 398 ? 17.623 19.254 -6.672 1.00 77.75 398 PRO A CA 1
ATOM 3197 C C . PRO A 1 398 ? 18.033 17.975 -7.413 1.00 77.75 398 PRO A C 1
ATOM 3199 O O . PRO A 1 398 ? 18.634 18.050 -8.484 1.00 77.75 398 PRO A O 1
ATOM 3202 N N . LEU A 1 399 ? 17.663 16.805 -6.879 1.00 77.69 399 LEU A N 1
ATOM 3203 C CA . LEU A 1 399 ? 17.971 15.505 -7.484 1.00 77.69 399 LEU A CA 1
ATOM 3204 C C . LEU A 1 399 ? 17.307 15.352 -8.861 1.00 77.69 399 LEU A C 1
ATOM 3206 O O . LEU A 1 399 ? 17.962 15.024 -9.844 1.00 77.69 399 LEU A O 1
ATOM 3210 N N . HIS A 1 400 ? 16.011 15.650 -8.944 1.00 78.75 400 HIS A N 1
ATOM 3211 C CA . HIS A 1 400 ? 15.245 15.554 -10.186 1.00 78.75 400 HIS A CA 1
ATOM 3212 C C . HIS A 1 400 ? 15.728 16.580 -11.223 1.00 78.75 400 HIS A C 1
ATOM 3214 O O . HIS A 1 400 ? 15.827 16.270 -12.410 1.00 78.75 400 HIS A O 1
ATOM 3220 N N . SER A 1 401 ? 16.107 17.780 -10.771 1.00 82.81 401 SER A N 1
ATOM 3221 C CA . SER A 1 401 ? 16.695 18.817 -11.623 1.00 82.81 401 SER A CA 1
ATOM 3222 C C . SER A 1 401 ? 18.020 18.359 -12.239 1.00 82.81 401 SER A C 1
ATOM 3224 O O . SER A 1 401 ? 18.224 18.515 -13.446 1.00 82.81 401 SER A O 1
ATOM 3226 N N . LYS A 1 402 ? 18.885 17.710 -11.442 1.00 87.38 402 LYS A N 1
ATOM 3227 C CA . LYS A 1 402 ? 20.137 17.099 -11.912 1.00 87.38 402 LYS A CA 1
ATOM 3228 C C . LYS A 1 402 ? 19.872 16.071 -13.016 1.00 87.38 402 LYS A C 1
ATOM 3230 O O . LYS A 1 402 ? 20.451 16.179 -14.092 1.00 87.38 402 LYS A O 1
ATOM 3235 N N . TRP A 1 403 ? 18.946 15.140 -12.801 1.00 86.69 403 TRP A N 1
ATOM 3236 C CA . TRP A 1 403 ? 18.601 14.123 -13.802 1.00 86.69 403 TRP A CA 1
ATOM 3237 C C . TRP A 1 403 ? 18.004 14.707 -15.079 1.00 86.69 403 TRP A C 1
ATOM 3239 O O . TRP A 1 403 ? 18.354 14.285 -16.177 1.00 86.69 403 TRP A O 1
ATOM 3249 N N . ASN A 1 404 ? 17.141 15.718 -14.967 1.00 85.06 404 ASN A N 1
ATOM 3250 C CA . ASN A 1 404 ? 16.590 16.396 -16.138 1.00 85.06 404 ASN A CA 1
ATOM 3251 C C . ASN A 1 404 ? 17.681 17.122 -16.943 1.00 85.06 404 ASN A C 1
ATOM 3253 O O . ASN A 1 404 ? 17.601 17.177 -18.170 1.00 85.06 404 ASN A O 1
ATOM 3257 N N . LYS A 1 405 ? 18.704 17.670 -16.274 1.00 88.44 405 LYS A N 1
ATOM 3258 C CA . LYS A 1 405 ? 19.876 18.252 -16.937 1.00 88.44 405 LYS A CA 1
ATOM 3259 C C . LYS A 1 405 ? 20.690 17.177 -17.666 1.00 88.44 405 LYS A C 1
ATOM 3261 O O . LYS A 1 405 ? 20.921 17.325 -18.861 1.00 88.44 405 LYS A O 1
ATOM 3266 N N . GLU A 1 406 ? 21.035 16.082 -16.994 1.00 90.44 406 GLU A N 1
ATOM 3267 C CA . GLU A 1 406 ? 21.786 14.972 -17.602 1.00 90.44 406 GLU A CA 1
ATOM 3268 C C . GLU A 1 406 ? 21.046 14.354 -18.796 1.00 90.44 406 GLU A C 1
ATOM 3270 O O . GLU A 1 406 ? 21.652 14.094 -19.833 1.00 90.44 406 GLU A O 1
ATOM 3275 N N . TYR A 1 407 ? 19.723 14.200 -18.703 1.00 88.50 407 TYR A N 1
ATOM 3276 C CA . TYR A 1 407 ? 18.896 13.757 -19.825 1.00 88.50 407 TYR A CA 1
ATOM 3277 C C . TYR A 1 407 ? 18.974 14.710 -21.027 1.00 88.50 407 TYR A C 1
ATOM 3279 O O . TYR A 1 407 ? 19.057 14.259 -22.168 1.00 88.50 407 TYR A O 1
ATOM 3287 N N . LYS A 1 408 ? 18.942 16.032 -20.797 1.00 87.69 408 LYS A N 1
ATOM 3288 C CA . LYS A 1 408 ? 19.063 17.027 -21.879 1.00 87.69 408 LYS A CA 1
ATOM 3289 C C . LYS A 1 408 ? 20.427 16.965 -22.567 1.00 87.69 408 LYS A C 1
ATOM 3291 O O . LYS A 1 408 ? 20.489 17.200 -23.767 1.00 87.69 408 LYS A O 1
ATOM 3296 N N . GLU A 1 409 ? 21.483 16.660 -21.819 1.00 91.31 409 GLU A N 1
ATOM 3297 C CA . GLU A 1 409 ? 22.854 16.571 -22.333 1.00 91.31 409 GLU A CA 1
ATOM 3298 C C . GLU A 1 409 ? 23.109 15.254 -23.080 1.00 91.31 409 GLU A C 1
ATOM 3300 O O . GLU A 1 409 ? 23.688 15.261 -24.163 1.00 91.31 409 GLU A O 1
ATOM 3305 N N . LYS A 1 410 ? 22.655 14.122 -22.529 1.00 89.88 410 LYS A N 1
ATOM 3306 C CA . LYS A 1 410 ? 22.991 12.773 -23.021 1.00 89.88 410 LYS A CA 1
ATOM 3307 C C . LYS A 1 410 ? 21.907 12.130 -23.895 1.00 89.88 410 LYS A C 1
ATOM 3309 O O . LYS A 1 410 ? 22.141 11.093 -24.516 1.00 89.88 410 LYS A O 1
ATOM 3314 N N . GLY A 1 411 ? 20.703 12.700 -23.948 1.00 87.88 411 GLY A N 1
ATOM 3315 C CA . GLY A 1 411 ? 19.592 12.175 -24.742 1.00 87.88 411 GLY A CA 1
ATOM 3316 C C . GLY A 1 411 ? 19.211 10.742 -24.353 1.00 87.88 411 GLY A C 1
ATOM 3317 O O . GLY A 1 411 ? 19.031 10.435 -23.178 1.00 87.88 411 GLY A O 1
ATOM 3318 N N . LYS A 1 412 ? 19.074 9.843 -25.339 1.00 83.69 412 LYS A N 1
ATOM 3319 C CA . LYS A 1 412 ? 18.678 8.440 -25.095 1.00 83.69 412 LYS A CA 1
ATOM 3320 C C . LYS A 1 412 ? 19.709 7.650 -24.277 1.00 83.69 412 LYS A C 1
ATOM 3322 O O . LYS A 1 412 ? 19.299 6.777 -23.517 1.00 83.69 412 LYS A O 1
ATOM 3327 N N . ASN A 1 413 ? 20.999 7.985 -24.384 1.00 89.75 413 ASN A N 1
ATOM 3328 C CA . ASN A 1 413 ? 22.079 7.287 -23.672 1.00 89.75 413 ASN A CA 1
ATOM 3329 C C . ASN A 1 413 ? 21.988 7.472 -22.154 1.00 89.75 413 ASN A C 1
ATOM 3331 O O . ASN A 1 413 ? 22.423 6.603 -21.406 1.00 89.75 413 ASN A O 1
ATOM 3335 N N . PHE A 1 414 ? 21.346 8.556 -21.698 1.00 92.25 414 PHE A N 1
ATOM 3336 C CA . PHE A 1 414 ? 21.099 8.804 -20.280 1.00 92.25 414 PHE A CA 1
ATOM 3337 C C . PHE A 1 414 ? 20.437 7.614 -19.582 1.00 92.25 414 PHE A C 1
ATOM 3339 O O . PHE A 1 414 ? 20.849 7.261 -18.488 1.00 92.25 414 PHE A O 1
ATOM 3346 N N . PHE A 1 415 ? 19.420 6.995 -20.192 1.00 91.19 415 PHE A N 1
ATOM 3347 C CA . PHE A 1 415 ? 18.670 5.923 -19.532 1.00 91.19 415 PHE A CA 1
ATOM 3348 C C . PHE A 1 415 ? 19.483 4.639 -19.383 1.00 91.19 415 PHE A C 1
ATOM 3350 O O . PHE A 1 415 ? 19.356 3.967 -18.364 1.00 91.19 415 PHE A O 1
ATOM 3357 N N . GLU A 1 416 ? 20.307 4.313 -20.381 1.00 90.31 416 GLU A N 1
ATOM 3358 C CA . GLU A 1 416 ? 21.225 3.175 -20.313 1.00 90.31 416 GLU A CA 1
ATOM 3359 C C . GLU A 1 416 ? 22.276 3.421 -19.232 1.00 90.31 416 GLU A C 1
ATOM 3361 O O . GLU A 1 416 ? 22.393 2.633 -18.303 1.00 90.31 416 GLU A O 1
ATOM 3366 N N . GLU A 1 417 ? 22.964 4.565 -19.274 1.00 91.94 417 GLU A N 1
ATOM 3367 C CA . GLU A 1 417 ? 23.973 4.912 -18.268 1.00 91.94 417 GLU A CA 1
ATOM 3368 C C . GLU A 1 417 ? 23.385 4.975 -16.855 1.00 91.94 417 GLU A C 1
ATOM 3370 O O . GLU A 1 417 ? 24.005 4.505 -15.905 1.00 91.94 417 GLU A O 1
ATOM 3375 N N . PHE A 1 418 ? 22.183 5.535 -16.702 1.00 91.81 418 PHE A N 1
ATOM 3376 C CA . PHE A 1 418 ? 21.482 5.575 -15.423 1.00 91.81 418 PHE A CA 1
ATOM 3377 C C . PHE A 1 418 ? 21.210 4.161 -14.915 1.00 91.81 418 PHE A C 1
ATOM 3379 O O . PHE A 1 418 ? 21.529 3.856 -13.773 1.00 91.81 418 PHE A O 1
ATOM 3386 N N . TYR A 1 419 ? 20.666 3.286 -15.761 1.00 91.19 419 TYR A N 1
ATO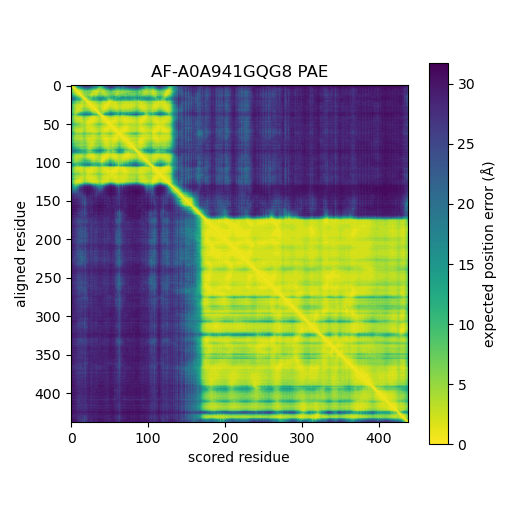M 3387 C CA . TYR A 1 419 ? 20.389 1.903 -15.389 1.00 91.19 419 TYR A CA 1
ATOM 3388 C C . TYR A 1 419 ? 21.661 1.141 -15.002 1.00 91.19 419 TYR A C 1
ATOM 3390 O O . TYR A 1 419 ? 21.687 0.506 -13.951 1.00 91.19 419 TYR A O 1
ATOM 3398 N N . GLN A 1 420 ? 22.734 1.271 -15.787 1.00 90.00 420 GLN A N 1
ATOM 3399 C CA . GLN A 1 420 ? 24.027 0.664 -15.468 1.00 90.00 420 GLN A CA 1
ATOM 3400 C C . GLN A 1 420 ? 24.596 1.197 -14.150 1.00 90.00 420 GLN A C 1
ATOM 3402 O O . GLN A 1 420 ? 25.140 0.430 -13.359 1.00 90.00 420 GLN A O 1
ATOM 3407 N N . ASN A 1 421 ? 24.445 2.493 -13.865 1.00 88.75 421 ASN A N 1
ATOM 3408 C CA . ASN A 1 421 ? 24.854 3.055 -12.580 1.00 88.75 421 ASN A CA 1
ATOM 3409 C C . ASN A 1 421 ? 24.033 2.476 -11.421 1.00 88.75 421 ASN A C 1
ATOM 3411 O O . ASN A 1 421 ? 24.623 2.096 -10.419 1.00 88.75 421 ASN A O 1
ATOM 3415 N N . GLU A 1 422 ? 22.711 2.344 -11.562 1.00 86.81 422 GLU A N 1
ATOM 3416 C CA . GLU A 1 422 ? 21.852 1.741 -10.529 1.00 86.81 422 GLU A CA 1
ATOM 3417 C C . GLU A 1 422 ? 22.179 0.257 -10.273 1.00 86.81 422 GLU A C 1
ATOM 3419 O O . GLU A 1 422 ? 22.044 -0.205 -9.144 1.00 86.81 422 GLU A O 1
ATOM 3424 N N . LEU A 1 423 ? 22.631 -0.492 -11.287 1.00 85.50 423 LEU A N 1
ATOM 3425 C CA . LEU A 1 423 ? 23.085 -1.883 -11.129 1.00 85.50 423 LEU A CA 1
ATOM 3426 C C . LEU A 1 423 ? 24.443 -1.995 -10.420 1.00 85.50 423 LEU A C 1
ATOM 3428 O O . LEU A 1 423 ? 24.675 -2.942 -9.662 1.00 85.50 423 LEU A O 1
ATOM 3432 N N . ASN A 1 424 ? 25.341 -1.047 -10.698 1.00 76.75 424 ASN A N 1
ATOM 3433 C CA . ASN A 1 424 ? 26.713 -1.027 -10.191 1.00 76.75 424 ASN A CA 1
ATOM 3434 C C . ASN A 1 424 ? 26.850 -0.354 -8.822 1.00 76.75 424 ASN A C 1
ATOM 3436 O O . ASN A 1 424 ? 27.847 -0.571 -8.118 1.00 76.75 424 ASN A O 1
ATOM 3440 N N . ASP A 1 425 ? 25.883 0.479 -8.443 1.00 67.88 425 ASP A N 1
ATOM 3441 C CA . ASP A 1 425 ? 25.859 1.086 -7.127 1.00 67.88 425 ASP A CA 1
ATOM 3442 C C . ASP A 1 425 ? 25.617 -0.013 -6.076 1.00 67.88 425 ASP A C 1
ATOM 3444 O O . ASP A 1 425 ? 24.840 -0.948 -6.259 1.00 67.88 425 ASP A O 1
ATOM 3448 N N . HIS A 1 426 ? 26.315 0.089 -4.946 1.00 67.69 426 HIS A N 1
ATOM 3449 C CA . HIS A 1 426 ? 26.164 -0.794 -3.779 1.00 67.69 426 HIS A CA 1
ATOM 3450 C C . HIS A 1 426 ? 26.866 -2.170 -3.828 1.00 67.69 426 HIS A C 1
ATOM 3452 O O . HIS A 1 426 ? 26.275 -3.210 -3.528 1.00 67.69 426 HIS A O 1
ATOM 3458 N N . LYS A 1 427 ? 28.203 -2.162 -3.974 1.00 63.62 427 LYS A N 1
ATOM 3459 C CA . LYS A 1 427 ? 29.095 -3.322 -3.700 1.00 63.62 427 LYS A CA 1
ATOM 3460 C C . LYS A 1 427 ? 28.866 -4.021 -2.343 1.00 63.62 427 LYS A C 1
ATOM 3462 O O . LYS A 1 427 ? 29.308 -5.147 -2.158 1.00 63.62 427 LYS A O 1
ATOM 3467 N N . ASN A 1 428 ? 28.187 -3.358 -1.404 1.00 74.62 428 ASN A N 1
ATOM 3468 C CA . ASN A 1 428 ? 27.883 -3.852 -0.059 1.00 74.62 428 ASN A CA 1
ATOM 3469 C C . ASN A 1 428 ? 26.378 -4.086 0.174 1.00 74.62 428 ASN A C 1
ATOM 3471 O O . ASN A 1 428 ? 25.921 -3.944 1.307 1.00 74.62 428 ASN A O 1
ATOM 3475 N N . ALA A 1 429 ? 25.599 -4.357 -0.877 1.00 87.94 429 ALA A N 1
ATOM 3476 C CA . ALA A 1 429 ? 24.177 -4.670 -0.764 1.00 87.94 429 ALA A CA 1
ATOM 3477 C C . ALA A 1 429 ? 23.906 -5.744 0.305 1.00 87.94 429 ALA A C 1
ATOM 3479 O O . ALA A 1 429 ? 24.660 -6.707 0.438 1.00 87.94 429 ALA A O 1
ATOM 3480 N N . VAL A 1 430 ? 22.823 -5.573 1.058 1.00 90.56 430 VAL A N 1
ATOM 3481 C CA . VAL A 1 430 ? 22.387 -6.515 2.094 1.00 90.56 430 VAL A CA 1
ATOM 3482 C C . VAL A 1 430 ? 21.200 -7.296 1.557 1.00 90.56 430 VAL A C 1
ATOM 3484 O O . VAL A 1 430 ? 20.247 -6.677 1.082 1.00 90.56 430 VAL A O 1
ATOM 3487 N N . ASP A 1 431 ? 21.255 -8.624 1.643 1.00 90.06 431 ASP A N 1
ATOM 3488 C CA . ASP A 1 431 ? 20.097 -9.475 1.374 1.00 90.06 431 ASP A CA 1
ATOM 3489 C C . ASP A 1 431 ? 19.058 -9.284 2.489 1.00 90.06 431 ASP A C 1
ATOM 3491 O O . ASP A 1 431 ? 19.344 -9.433 3.679 1.00 90.06 431 ASP A O 1
ATOM 3495 N N . ASP A 1 432 ? 17.869 -8.847 2.100 1.00 86.94 432 ASP A N 1
ATOM 3496 C CA . ASP A 1 432 ? 16.740 -8.513 2.962 1.00 86.94 432 ASP A CA 1
ATOM 3497 C C . ASP A 1 432 ? 15.446 -8.914 2.235 1.00 86.94 432 ASP A C 1
ATOM 3499 O O . ASP A 1 432 ? 14.647 -8.044 1.881 1.00 86.94 432 ASP A O 1
ATOM 3503 N N . PRO A 1 433 ? 15.229 -10.211 1.944 1.00 85.44 433 PRO A N 1
ATOM 3504 C CA . PRO A 1 433 ? 14.048 -10.658 1.217 1.00 85.44 433 PRO A CA 1
ATOM 3505 C C . PRO A 1 433 ? 12.774 -10.226 1.938 1.00 85.44 433 PRO A C 1
ATOM 3507 O O . PRO A 1 433 ? 12.692 -10.204 3.171 1.00 85.44 433 PRO A O 1
ATOM 3510 N N . ALA A 1 434 ? 11.762 -9.850 1.162 1.00 72.12 434 ALA A N 1
ATOM 3511 C CA . ALA A 1 434 ? 10.500 -9.437 1.736 1.00 72.12 434 ALA A CA 1
ATOM 3512 C C . ALA A 1 434 ? 9.814 -10.645 2.395 1.00 72.12 434 ALA A C 1
ATOM 3514 O O . ALA A 1 434 ? 9.675 -11.705 1.787 1.00 72.12 434 ALA A O 1
ATOM 3515 N N . VAL A 1 435 ? 9.354 -10.484 3.638 1.00 61.66 435 VAL A N 1
ATOM 3516 C CA . VAL A 1 435 ? 8.618 -11.522 4.382 1.00 61.66 435 VAL A CA 1
ATOM 3517 C C . VAL A 1 435 ? 7.153 -11.513 3.934 1.00 61.66 435 VAL A C 1
ATOM 3519 O O . VAL A 1 435 ? 6.240 -11.205 4.697 1.00 61.66 435 VAL A O 1
ATOM 3522 N N . ILE A 1 436 ? 6.939 -11.736 2.640 1.00 52.09 436 ILE A N 1
ATOM 3523 C CA . ILE A 1 436 ? 5.678 -11.479 1.954 1.00 52.09 436 ILE A CA 1
ATOM 3524 C C . ILE A 1 436 ? 5.117 -12.802 1.428 1.00 52.09 436 ILE A C 1
ATOM 3526 O O . ILE A 1 436 ? 5.626 -13.378 0.470 1.00 52.09 436 ILE A O 1
ATOM 3530 N N . SER A 1 437 ? 4.044 -13.277 2.065 1.00 41.81 437 SER A N 1
ATOM 3531 C CA . SER A 1 437 ? 3.265 -14.451 1.651 1.00 41.81 437 SER A CA 1
ATOM 3532 C C . SER A 1 437 ? 2.165 -14.046 0.661 1.00 41.81 437 SER A C 1
ATOM 3534 O O . SER A 1 437 ? 0.980 -14.165 0.961 1.00 41.81 437 SER A O 1
ATOM 3536 N N . ILE A 1 438 ? 2.547 -13.492 -0.497 1.00 42.66 438 ILE A N 1
ATOM 3537 C CA . ILE A 1 438 ? 1.597 -13.105 -1.564 1.00 42.66 438 ILE A CA 1
ATOM 3538 C C . ILE A 1 438 ? 1.692 -14.055 -2.743 1.00 42.66 438 ILE A C 1
ATOM 3540 O O . ILE A 1 438 ? 2.831 -14.277 -3.214 1.00 42.66 438 ILE A O 1
#

Organism: NCBI:txid1521640

Solvent-accessible surface area (backbone atoms only — not comparable to full-atom values): 24674 Å² total; per-residue (Å²): 130,87,79,72,60,53,35,37,26,72,34,62,48,68,52,56,72,85,68,33,76,61,40,74,47,70,50,75,72,30,64,47,60,74,42,71,36,72,49,72,49,48,54,43,28,32,34,43,38,38,62,86,42,53,39,49,30,36,37,33,28,26,90,94,41,76,70,45,76,41,60,30,65,35,75,32,68,74,57,33,70,72,68,68,53,88,94,48,47,40,25,14,35,71,50,75,43,60,56,87,74,51,51,95,83,36,45,37,36,35,26,39,30,27,73,82,70,50,74,39,63,52,28,36,42,34,46,42,70,72,67,89,81,81,88,86,84,89,84,86,87,86,85,85,86,66,78,71,62,67,59,56,65,68,66,75,67,78,79,81,83,79,74,74,71,84,60,96,82,66,78,77,86,47,44,44,28,39,28,33,65,37,62,60,39,42,70,38,36,38,62,40,51,52,51,45,38,74,55,64,38,42,29,36,36,38,33,40,42,70,49,87,57,53,26,71,56,32,51,52,46,44,39,65,78,36,70,83,38,49,66,47,80,41,82,34,83,66,67,35,63,53,52,17,65,54,52,26,52,39,45,54,46,46,27,72,76,64,62,25,43,32,36,35,54,44,48,53,45,47,41,81,41,59,73,78,60,56,46,49,62,50,58,60,68,52,57,85,86,56,40,30,32,32,22,39,45,44,50,31,45,52,48,85,88,62,66,79,86,50,67,50,54,62,72,53,47,23,31,20,56,68,68,62,64,101,51,44,41,39,41,32,50,60,55,94,82,48,40,37,34,69,87,43,55,43,43,31,64,103,46,81,58,71,75,68,40,54,18,72,81,67,37,29,33,26,40,30,50,82,48,86,46,66,69,53,43,48,50,52,56,50,51,53,52,52,14,46,69,54,21,81,90,56,80,73,52,73,68,60,45,51,53,55,49,48,34,72,75,47,47,78,56,32,52,57,54,49,44,54,46,52,43,65,53,60,94,62,53,34,85,57,63,57,96,67,92,122

Foldseek 3Di:
DPQQFKKFFQAKFFDDPVQPVQWPDKDWPPDHHGDIDSHQKGKTKIFTQTDPFGFQWKFKDAPHDRQDIWGQACADVVVCVVPVDPPCRSGMTIDIGGNVSHDPQQKIWIWTATPVRDITTGIMTHMDGDDPDDDDDDDDDDDDDDPPVVVVLVVVQDDDDPQDDDDPPDDLLAFEEEEEEAAQLLLAQLVQLVQCVSLPHQEYEYEYEPHPDCNVVSLVVSCVVCVSRHYHYHDHPQLAPPPQVRRQVSLVVRCVPPVHQKYFYDYSQKHKDQADHRPSVLVSPDDPVQFKEWAFEFEFFDAPPQDCPPSHQLQRGQWTAPDTDPAGAIMGRDDPPKIQDPPRRWIDDVHTDDNPHYCVVSRMHMYGHPDRDLVRQVVVLVSLVSNNVSNVVDDDDPVNVVLVVQCVVCPPVSSVVVNVCRNPPHPPIDRGRRPDSD

Sequence (438 aa):
MERKKIVEILDVVRVSKINTEKLLGFAIDSPRKGEVENNETIQVSGWVLGKQSQAVAVELVSGIKVIKTIPINQIRQDVTKIHKISGTEKCGFVNSVNLKQILPNNEIWIKAVLEDQSVVSIGLIKIAQNPEQSQEIEIKGQPKPSRDWLQKVKADLGGWPKAKLPQAGEEEKTRVAGVSLVKDEADIIYYNLVWHYSIGIKRFVILNNMSRDGTGKEIRRFANDYPEAMVYLIEDRERGHYQGRKMTAAAEFAHRMWQAEWILPFDGDEILCPLQVTLDTTLAAISKEHKFIGLPYRNHILREFYDDSEPNPLKRITHRVKNDIPDHKVLIRWKRGMVIGEGNHKVHDGGLLPVTLSGKEVGILMRHYRFRSQEHIKRKLINMKEGFNAATELRMGPLHSKWNKEYKEKGKNFFEEFYQNELNDHKNAVDDPAVISI

InterPro domains:
  IPR029044 Nucleotide-diphospho-sugar transferases [G3DSA:3.90.550.10] (196-422)
  IPR029044 Nucleotide-diphospho-sugar transferases [SSF53448] (203-305)

Mean predicted aligned error: 16.42 Å